Protein 6JHK (pdb70)

B-factor: mean 82.33, std 15.73, range [51.25, 145.96]

Sequence (571 aa):
PKIPILKLYNCLLVSIQWELDDQTALTFQEDLLNKIYETGANGVVIDLTSVDMIDFIAKVLGDVITMSKLMGAKVVLTGIQPAVAVTLIELGIALEEIETALDLEQGLETLKRELKIPILKLYNCLLVSIQWELDDQTALTFQEDLLNKIYETGANGVVIDLTSVDMIDFIAKVLGDVITMSKLMGAKVVLTGIQPAVAVTLIELGIALEEIETALDLEQGLETLKRELKIPILKLYNCLLVSIQWELDDQTALTFQEDLLNKIYETGANGVVIDLTSVDMIDFIAKVLGDVITMSKLMGAKVVLTGIQPAVAVTLIELGIALEEIETALDLEQGLETLKRELKIPILKLYNCLLVSIQWELDDQTALTFQEDLLNKIYETGANGVVIDLTSVDMIDFIAKVLGDVITMSKLMGAKVVLTGIQPAVAVTLIELGIALEEIETALDLEQGLETLKRELKIPILKLYNCLLVSIQWELDDQTALTFQEDLLNKIYETGANGVVIDLTSVDMIDFIAKVLGDVITMSKLMGAKVVLTGIQPAVAVTLIELGIALEEIETALDLEQGLETLKREL

Foldseek 3Di:
DAFDWDDDPQEIEGEDADEDDLVRLVVVLVVVQVVCVVRVHAEYEHECLRYDADAPSLVSVLVSCVVSVVVRHHYEYENQDPRHCVNCPVVPSPDPSHHYYHHRVVRVVVRVVVD/DFDWDDDPQEIETEDLDADDLVVLVVVLVVVLVCCVVRVHAEYEYECQNHPADAPSLVSVLVSQVVVVVVRHHYEYENQDPRHVVRNVVVVSDDPSHHYYHGRVRRVVVRVVVD/DWDWDDDPQEIETEDQDPDDLVVLVVVLVVVLVCCVVVVHAEYEYECQNPPADAPSLVSVLVSQVVCVVVRHHYEYENQDPRHVVRNCVVPSPDPSHHYDHGRVVRVVVVVVVD/DWDWDDDPQEIETEDQEADDLVRLVVVLVVVLVCCVVRVHAEYEYECQNHPADAPSLLSVLVSQVVVVVVRHHYEYENDDPRHVVRNVVVVSPDDPHHYYHDSVRRVVVRVVVD/DFDWDDDDQEIEGEAAVHDDLVRLVVVLVVVLVVCVVVVHAEYEHECQNPPAYAPSLVSVLCSQVVVVVVRHHYEYENQDPRNVCNNVVVVSDDPSHHYDHDRVVRVVVRVVVD

Nearest PDB structures (foldseek):
  6jhk-assembly1_A  TM=9.973E-01  e=5.210E-20  Bacillus subtilis
  6qcm-assembly1_d  TM=9.457E-01  e=1.494E-13  Listeria monocytogenes EGD-e
  7b0u-assembly1_F  TM=9.154E-01  e=1.117E-11  Listeria innocua Clip11262
  1til-assembly1_B  TM=8.571E-01  e=1.085E-06  Geobacillus stearothermophilus
  1sbo-assembly1_A  TM=8.063E-01  e=3.422E-05  Thermotoga maritima

Solvent-accessible surface area: 26366 Å² total

GO terms:
  GO:0005515 protein binding (F, IPI)

Radius of gyration: 25.98 Å; Cα contacts (8 Å, |Δi|>4): 1149; chains: 5; bounding box: 71×63×55 Å

Structure (mmCIF, N/CA/C/O backbone):
data_6JHK
#
_entry.id   6JHK
#
_cell.length_a   179.201
_cell.length_b   179.201
_cell.length_c   179.201
_cell.angle_alpha   90.000
_cell.angle_beta   90.000
_cell.angle_gamma   90.000
#
_symmetry.space_group_name_H-M   'I 2 3'
#
loop_
_atom_site.group_PDB
_atom_site.id
_atom_site.type_symbol
_atom_site.label_atom_id
_atom_site.label_alt_id
_atom_site.label_comp_id
_atom_site.label_asym_id
_atom_site.label_entity_id
_atom_site.label_seq_id
_atom_site.pdbx_PDB_ins_code
_atom_site.Cartn_x
_atom_site.Cartn_y
_atom_site.Cartn_z
_atom_site.occupancy
_atom_site.B_iso_or_equiv
_atom_site.auth_seq_id
_atom_site.auth_comp_id
_atom_site.auth_asym_id
_atom_site.auth_atom_id
_atom_site.pdbx_PDB_model_num
ATOM 1 N N . PRO A 1 6 ? 158.869 64.398 138.363 1.00 98.22 4 PRO A N 1
ATOM 2 C CA . PRO A 1 6 ? 158.467 63.345 139.299 1.00 110.38 4 PRO A CA 1
ATOM 3 C C . PRO A 1 6 ? 159.545 62.280 139.496 1.00 108.15 4 PRO A C 1
ATOM 4 O O . PRO A 1 6 ? 159.492 61.232 138.846 1.00 101.86 4 PRO A O 1
ATOM 8 N N . LYS A 1 7 ? 160.510 62.550 140.378 1.00 105.38 5 LYS A N 1
ATOM 9 C CA . LYS A 1 7 ? 161.551 61.573 140.667 1.00 95.58 5 LYS A CA 1
ATOM 10 C C . LYS A 1 7 ? 160.940 60.261 141.135 1.00 100.05 5 LYS A C 1
ATOM 11 O O . LYS A 1 7 ? 159.968 60.239 141.895 1.00 101.65 5 LYS A O 1
ATOM 17 N N . ILE A 1 8 ? 161.526 59.163 140.676 1.00 98.82 6 ILE A N 1
ATOM 18 C CA . ILE A 1 8 ? 161.087 57.822 141.047 1.00 92.16 6 ILE A CA 1
ATOM 19 C C . ILE A 1 8 ? 161.880 57.363 142.265 1.00 87.76 6 ILE A C 1
ATOM 20 O O . ILE A 1 8 ? 163.118 57.434 142.264 1.00 83.38 6 ILE A O 1
ATOM 25 N N . PRO A 1 9 ? 161.220 56.888 143.317 1.00 85.29 7 PRO A N 1
ATOM 26 C CA . PRO A 1 9 ? 161.928 56.590 144.563 1.00 82.13 7 PRO A CA 1
ATOM 27 C C . PRO A 1 9 ? 162.746 55.314 144.489 1.00 77.21 7 PRO A C 1
ATOM 28 O O . PRO A 1 9 ? 162.457 54.394 143.719 1.00 83.19 7 PRO A O 1
ATOM 32 N N . ILE A 1 10 ? 163.786 55.279 145.318 1.00 73.45 8 ILE A N 1
ATOM 33 C CA . ILE A 1 10 ? 164.634 54.108 145.497 1.00 72.45 8 ILE A CA 1
ATOM 34 C C . ILE A 1 10 ? 164.689 53.794 146.983 1.00 73.57 8 ILE A C 1
ATOM 35 O O . ILE A 1 10 ? 164.983 54.676 147.799 1.00 77.79 8 ILE A O 1
ATOM 40 N N . LEU A 1 11 ? 164.401 52.548 147.330 1.00 70.67 9 LEU A N 1
ATOM 41 C CA . LEU A 1 11 ? 164.388 52.093 148.710 1.00 72.54 9 LEU A CA 1
ATOM 42 C C . LEU A 1 11 ? 165.650 51.300 149.016 1.00 72.08 9 LEU A C 1
ATOM 43 O O . LEU A 1 11 ? 166.065 50.446 148.229 1.00 72.27 9 LEU A O 1
ATOM 48 N N . LYS A 1 12 ? 166.260 51.586 150.162 1.00 68.51 10 LYS A N 1
ATOM 49 C CA . LYS A 1 12 ? 167.430 50.853 150.624 1.00 65.75 10 LYS A CA 1
ATOM 50 C C . LYS A 1 12 ? 167.003 49.937 151.760 1.00 72.42 10 LYS A C 1
ATOM 51 O O . LYS A 1 12 ? 166.560 50.410 152.813 1.00 75.96 10 LYS A O 1
ATOM 57 N N . LEU A 1 13 ? 167.136 48.633 151.547 1.00 68.09 11 LEU A N 1
ATOM 58 C CA . LEU A 1 13 ? 166.776 47.638 152.549 1.00 61.93 11 LEU A CA 1
ATOM 59 C C . LEU A 1 13 ? 167.996 46.768 152.801 1.00 69.03 11 LEU A C 1
ATOM 60 O O . LEU A 1 13 ? 168.319 45.896 151.986 1.00 71.70 11 LEU A O 1
ATOM 65 N N . TYR A 1 14 ? 168.661 47.007 153.932 1.00 75.54 12 TYR A N 1
ATOM 66 C CA . TYR A 1 14 ? 169.921 46.354 154.263 1.00 76.88 12 TYR A CA 1
ATOM 67 C C . TYR A 1 14 ? 170.934 46.624 153.163 1.00 80.12 12 TYR A C 1
ATOM 68 O O . TYR A 1 14 ? 171.256 47.785 152.897 1.00 84.63 12 TYR A O 1
ATOM 77 N N . ASN A 1 15 ? 171.434 45.584 152.504 1.00 79.86 13 ASN A N 1
ATOM 78 C CA . ASN A 1 15 ? 172.434 45.792 151.465 1.00 76.31 13 ASN A CA 1
ATOM 79 C C . ASN A 1 15 ? 171.830 45.856 150.068 1.00 71.76 13 ASN A C 1
ATOM 80 O O . ASN A 1 15 ? 172.576 45.809 149.087 1.00 74.96 13 ASN A O 1
ATOM 85 N N . CYS A 1 16 ? 170.508 45.965 149.950 1.00 66.70 14 CYS A N 1
ATOM 86 C CA . CYS A 1 16 ? 169.852 45.944 148.651 1.00 68.84 14 CYS A CA 1
ATOM 87 C C . CYS A 1 16 ? 169.084 47.235 148.400 1.00 69.43 14 CYS A C 1
ATOM 88 O O . CYS A 1 16 ? 168.564 47.865 149.326 1.00 72.42 14 CYS A O 1
ATOM 91 N N . LEU A 1 17 ? 169.025 47.615 147.126 1.00 65.19 15 LEU A N 1
ATOM 92 C CA . LEU A 1 17 ? 168.195 48.711 146.648 1.00 63.54 15 LEU A CA 1
ATOM 93 C C . LEU A 1 17 ? 166.925 48.141 146.029 1.00 68.67 15 LEU A C 1
ATOM 94 O O . LEU A 1 17 ? 166.993 47.239 145.185 1.00 67.61 15 LEU A O 1
ATOM 99 N N . LEU A 1 18 ? 165.774 48.666 146.440 1.00 67.31 16 LEU A N 1
ATOM 100 C CA . LEU A 1 18 ? 164.488 48.212 145.928 1.00 61.68 16 LEU A CA 1
ATOM 101 C C . LEU A 1 18 ? 163.835 49.335 145.134 1.00 64.62 16 LEU A C 1
ATOM 102 O O . LEU A 1 18 ? 163.678 50.450 145.642 1.00 61.52 16 LEU A O 1
ATOM 107 N N . VAL A 1 19 ? 163.458 49.037 143.891 1.00 68.14 17 VAL A N 1
ATOM 108 C CA . VAL A 1 19 ? 162.834 50.004 142.995 1.00 65.40 17 VAL A CA 1
ATOM 109 C C . VAL A 1 19 ? 161.547 49.403 142.455 1.00 65.20 17 VAL A C 1
ATOM 110 O O . VAL A 1 19 ? 161.526 48.238 142.042 1.00 69.76 17 VAL A O 1
ATOM 114 N N . SER A 1 20 ? 160.481 50.200 142.441 1.00 68.86 18 SER A N 1
ATOM 115 C CA . SER A 1 20 ? 159.207 49.797 141.857 1.00 68.43 18 SER A CA 1
ATOM 116 C C . SER A 1 20 ? 158.683 50.943 141.006 1.00 72.73 18 SER A C 1
ATOM 117 O O . SER A 1 20 ? 158.303 51.991 141.538 1.00 83.78 18 SER A O 1
ATOM 120 N N . ILE A 1 21 ? 158.658 50.753 139.693 1.00 75.39 19 ILE A N 1
ATOM 121 C CA . ILE A 1 21 ? 158.042 51.716 138.790 1.00 80.75 19 ILE A CA 1
ATOM 122 C C . ILE A 1 21 ? 156.564 51.369 138.675 1.00 85.91 19 ILE A C 1
ATOM 123 O O . ILE A 1 21 ? 156.209 50.214 138.406 1.00 88.44 19 ILE A O 1
ATOM 128 N N . GLN A 1 22 ? 155.694 52.360 138.899 1.00 89.53 20 GLN A N 1
ATOM 129 C CA . GLN A 1 22 ? 154.266 52.083 139.002 1.00 97.21 20 GLN A CA 1
ATOM 130 C C . GLN A 1 22 ? 153.431 52.991 138.108 1.00 103.99 20 GLN A C 1
ATOM 131 O O . GLN A 1 22 ? 152.247 53.213 138.388 1.00 108.41 20 GLN A O 1
ATOM 137 N N . TRP A 1 23 ? 154.022 53.514 137.038 1.00 105.81 21 TRP A N 1
ATOM 138 C CA . TRP A 1 23 ? 153.309 54.351 136.085 1.00 112.04 21 TRP A CA 1
ATOM 139 C C . TRP A 1 23 ? 154.029 54.281 134.751 1.00 116.69 21 TRP A C 1
ATOM 140 O O . TRP A 1 23 ? 155.146 53.761 134.655 1.00 111.54 21 TRP A O 1
ATOM 151 N N . GLU A 1 24 ? 153.371 54.809 133.721 1.00 125.14 22 GLU A N 1
ATOM 152 C CA . GLU A 1 24 ? 153.980 54.900 132.401 1.00 122.46 22 GLU A CA 1
ATOM 153 C C . GLU A 1 24 ? 155.311 55.626 132.490 1.00 118.38 22 GLU A C 1
ATOM 154 O O . GLU A 1 24 ? 155.384 56.746 133.005 1.00 113.80 22 GLU A O 1
ATOM 160 N N . LEU A 1 25 ? 156.366 54.976 132.011 1.00 112.40 23 LEU A N 1
ATOM 161 C CA . LEU A 1 25 ? 157.665 55.621 132.016 1.00 111.27 23 LEU A CA 1
ATOM 162 C C . LEU A 1 25 ? 157.732 56.681 130.921 1.00 108.48 23 LEU A C 1
ATOM 163 O O . LEU A 1 25 ? 157.020 56.631 129.915 1.00 113.56 23 LEU A O 1
ATOM 168 N N . ASP A 1 26 ? 158.587 57.666 131.148 1.00 102.08 24 ASP A N 1
ATOM 169 C CA . ASP A 1 26 ? 158.792 58.763 130.220 1.00 98.13 24 ASP A CA 1
ATOM 170 C C . ASP A 1 26 ? 160.278 58.847 129.920 1.00 97.98 24 ASP A C 1
ATOM 171 O O . ASP A 1 26 ? 161.106 58.648 130.815 1.00 101.19 24 ASP A O 1
ATOM 176 N N . ASP A 1 27 ? 160.606 59.109 128.651 1.00 94.99 25 ASP A N 1
ATOM 177 C CA . ASP A 1 27 ? 162.007 59.218 128.248 1.00 90.16 25 ASP A CA 1
ATOM 178 C C . ASP A 1 27 ? 162.789 60.122 129.199 1.00 96.12 25 ASP A C 1
ATOM 179 O O . ASP A 1 27 ? 163.871 59.760 129.681 1.00 92.54 25 ASP A O 1
ATOM 184 N N . GLN A 1 28 ? 162.238 61.300 129.494 1.00 104.64 26 GLN A N 1
ATOM 185 C CA . GLN A 1 28 ? 162.890 62.218 130.422 1.00 103.30 26 GLN A CA 1
ATOM 186 C C . GLN A 1 28 ? 162.958 61.640 131.830 1.00 97.63 26 GLN A C 1
ATOM 187 O O . GLN A 1 28 ? 163.914 61.905 132.568 1.00 98.13 26 GLN A O 1
ATOM 193 N N . THR A 1 29 ? 161.952 60.854 132.226 1.00 99.14 27 THR A N 1
ATOM 194 C CA . THR A 1 29 ? 161.955 60.279 133.570 1.00 96.45 27 THR A CA 1
ATOM 195 C C . THR A 1 29 ? 162.969 59.148 133.689 1.00 91.23 27 THR A C 1
ATOM 196 O O . THR A 1 29 ? 163.690 59.051 134.690 1.00 84.30 27 THR A O 1
ATOM 200 N N . ALA A 1 30 ? 163.031 58.273 132.682 1.00 91.04 28 ALA A N 1
ATOM 201 C CA . ALA A 1 30 ? 163.955 57.146 132.740 1.00 81.93 28 ALA A CA 1
ATOM 202 C C . ALA A 1 30 ? 165.399 57.619 132.848 1.00 84.64 28 ALA A C 1
ATOM 203 O O . ALA A 1 30 ? 166.198 57.029 133.586 1.00 82.77 28 ALA A O 1
ATOM 205 N N . LEU A 1 31 ? 165.750 58.685 132.123 1.00 91.24 29 LEU A N 1
ATOM 206 C CA . LEU A 1 31 ? 167.106 59.223 132.197 1.00 84.13 29 LEU A CA 1
ATOM 207 C C . LEU A 1 31 ? 167.437 59.680 133.610 1.00 79.51 29 LEU A C 1
ATOM 208 O O . LEU A 1 31 ? 168.530 59.409 134.123 1.00 78.20 29 LEU A O 1
ATOM 213 N N . THR A 1 32 ? 166.501 60.383 134.256 1.00 81.55 30 THR A N 1
ATOM 214 C CA . THR A 1 32 ? 166.697 60.764 135.650 1.00 85.45 30 THR A CA 1
ATOM 215 C C . THR A 1 32 ? 166.838 59.534 136.538 1.00 83.09 30 THR A C 1
ATOM 216 O O . THR A 1 32 ? 167.671 59.511 137.453 1.00 81.17 30 THR A O 1
ATOM 220 N N . PHE A 1 33 ? 166.038 58.495 136.276 1.00 83.59 31 PHE A N 1
ATOM 221 C CA . PHE A 1 33 ? 166.118 57.274 137.071 1.00 78.43 31 PHE A CA 1
ATOM 222 C C . PHE A 1 33 ? 167.473 56.598 136.917 1.00 77.42 31 PHE A C 1
ATOM 223 O O . PHE A 1 33 ? 168.071 56.149 137.903 1.00 72.68 31 PHE A O 1
ATOM 231 N N . GLN A 1 34 ? 167.956 56.480 135.677 1.00 74.75 32 GLN A N 1
ATOM 232 C CA . GLN A 1 34 ? 169.291 55.938 135.450 1.00 72.18 32 GLN A CA 1
ATOM 233 C C . GLN A 1 34 ? 170.335 56.758 136.190 1.00 73.86 32 GLN A C 1
ATOM 234 O O . GLN A 1 34 ? 171.230 56.210 136.847 1.00 72.88 32 GLN A O 1
ATOM 240 N N . GLU A 1 35 ? 170.228 58.084 136.095 1.00 77.77 33 GLU A N 1
ATOM 241 C CA . GLU A 1 35 ? 171.134 58.964 136.820 1.00 79.29 33 GLU A CA 1
ATOM 242 C C . GLU A 1 35 ? 171.013 58.766 138.326 1.00 77.34 33 GLU A C 1
ATOM 243 O O . GLU A 1 35 ? 172.025 58.706 139.037 1.00 78.67 33 GLU A O 1
ATOM 249 N N . ASP A 1 36 ? 169.783 58.643 138.829 1.00 77.79 34 ASP A N 1
ATOM 250 C CA . ASP A 1 36 ? 169.577 58.585 140.272 1.00 78.06 34 ASP A CA 1
ATOM 251 C C . ASP A 1 36 ? 169.996 57.241 140.850 1.00 74.41 34 ASP A C 1
ATOM 252 O O . ASP A 1 36 ? 170.516 57.181 141.970 1.00 78.29 34 ASP A O 1
ATOM 257 N N . LEU A 1 37 ? 169.780 56.154 140.108 1.00 71.93 35 LEU A N 1
ATOM 258 C CA . LEU A 1 37 ? 170.073 54.830 140.644 1.00 69.25 35 LEU A CA 1
ATOM 259 C C . LEU A 1 37 ? 171.569 54.676 140.885 1.00 72.13 35 LEU A C 1
ATOM 260 O O . LEU A 1 37 ? 171.997 54.227 141.956 1.00 69.90 35 LEU A O 1
ATOM 265 N N . LEU A 1 38 ? 172.381 55.079 139.904 1.00 70.61 36 LEU A N 1
ATOM 266 C CA . LEU A 1 38 ? 173.828 54.929 140.011 1.00 69.61 36 LEU A CA 1
ATOM 267 C C . LEU A 1 38 ? 174.381 55.737 141.178 1.00 72.48 36 LEU A C 1
ATOM 268 O O . LEU A 1 38 ? 175.247 55.260 141.924 1.00 69.06 36 LEU A O 1
ATOM 273 N N . ASN A 1 39 ? 173.894 56.970 141.349 1.00 69.76 37 ASN A N 1
ATOM 274 C CA . ASN A 1 39 ? 174.297 57.773 142.499 1.00 71.57 37 ASN A CA 1
ATOM 275 C C . ASN A 1 39 ? 173.956 57.064 143.805 1.00 74.17 37 ASN A C 1
ATOM 276 O O . ASN A 1 39 ? 174.771 57.021 144.734 1.00 74.82 37 ASN A O 1
ATOM 281 N N . LYS A 1 40 ? 172.753 56.487 143.884 1.00 71.21 38 LYS A N 1
ATOM 282 C CA . LYS A 1 40 ? 172.339 55.796 145.100 1.00 70.89 38 LYS A CA 1
ATOM 283 C C . LYS A 1 40 ? 173.221 54.586 145.385 1.00 69.09 38 LYS A C 1
ATOM 284 O O . LYS A 1 40 ? 173.578 54.332 146.541 1.00 67.64 38 LYS A O 1
ATOM 290 N N . ILE A 1 41 ? 173.575 53.820 144.347 1.00 68.36 39 ILE A N 1
ATOM 291 C CA . ILE A 1 41 ? 174.540 52.735 144.524 1.00 64.26 39 ILE A CA 1
ATOM 292 C C . ILE A 1 41 ? 175.842 53.278 145.088 1.00 67.94 39 ILE A C 1
ATOM 293 O O . ILE A 1 41 ? 176.418 52.717 146.027 1.00 67.39 39 ILE A O 1
ATOM 298 N N . TYR A 1 42 ? 176.331 54.379 144.513 1.00 76.44 40 TYR A N 1
ATOM 299 C CA . TYR A 1 42 ? 177.628 54.910 144.918 1.00 79.36 40 TYR A CA 1
ATOM 300 C C . TYR A 1 42 ? 177.571 55.492 146.324 1.00 76.65 40 TYR A C 1
ATOM 301 O O . TYR A 1 42 ? 178.507 55.316 147.113 1.00 78.24 40 TYR A O 1
ATOM 310 N N . GLU A 1 43 ? 176.478 56.181 146.658 1.00 71.47 41 GLU A N 1
ATOM 311 C CA . GLU A 1 43 ? 176.358 56.759 147.990 1.00 70.87 41 GLU A CA 1
ATOM 312 C C . GLU A 1 43 ? 176.178 55.679 149.050 1.00 72.46 41 GLU A C 1
ATOM 313 O O . GLU A 1 43 ? 176.707 55.798 150.160 1.00 80.63 41 GLU A O 1
ATOM 319 N N . THR A 1 44 ? 175.444 54.616 148.730 1.00 71.74 42 THR A N 1
ATOM 320 C CA . THR A 1 44 ? 175.162 53.572 149.706 1.00 70.77 42 THR A CA 1
ATOM 321 C C . THR A 1 44 ? 176.107 52.386 149.616 1.00 73.45 42 THR A C 1
ATOM 322 O O . THR A 1 44 ? 176.329 51.713 150.625 1.00 80.35 42 THR A O 1
ATOM 326 N N . GLY A 1 45 ? 176.667 52.111 148.444 1.00 73.03 43 GLY A N 1
ATOM 327 C CA . GLY A 1 45 ? 177.494 50.935 148.279 1.00 69.51 43 GLY A CA 1
ATOM 328 C C . GLY A 1 45 ? 176.698 49.665 148.480 1.00 65.84 43 GLY A C 1
ATOM 329 O O . GLY A 1 45 ? 177.112 48.776 149.228 1.00 71.73 43 GLY A O 1
ATOM 330 N N . ALA A 1 46 ? 175.544 49.575 147.827 1.00 68.14 44 ALA A N 1
ATOM 331 C CA . ALA A 1 46 ? 174.690 48.405 147.955 1.00 71.55 44 ALA A CA 1
ATOM 332 C C . ALA A 1 46 ? 175.146 47.293 147.020 1.00 66.81 44 ALA A C 1
ATOM 333 O O . ALA A 1 46 ? 175.649 47.539 145.921 1.00 63.21 44 ALA A O 1
ATOM 335 N N . ASN A 1 47 ? 174.942 46.054 147.467 1.00 71.81 45 ASN A N 1
ATOM 336 C CA . ASN A 1 47 ? 175.419 44.895 146.723 1.00 68.08 45 ASN A CA 1
ATOM 337 C C . ASN A 1 47 ? 174.497 44.511 145.574 1.00 65.73 45 ASN A C 1
ATOM 338 O O . ASN A 1 47 ? 174.967 43.956 144.576 1.00 72.92 45 ASN A O 1
ATOM 343 N N . GLY A 1 48 ? 173.207 44.782 145.689 1.00 64.17 46 GLY A N 1
ATOM 344 C CA . GLY A 1 48 ? 172.261 44.336 144.682 1.00 63.08 46 GLY A CA 1
ATOM 345 C C . GLY A 1 48 ? 171.100 45.288 144.526 1.00 64.29 46 GLY A C 1
ATOM 346 O O . GLY A 1 48 ? 170.704 45.982 145.469 1.00 63.58 46 GLY A O 1
ATOM 347 N N . VAL A 1 49 ? 170.546 45.319 143.314 1.00 63.97 47 VAL A N 1
ATOM 348 C CA . VAL A 1 49 ? 169.376 46.123 142.990 1.00 59.36 47 VAL A CA 1
ATOM 349 C C . VAL A 1 49 ? 168.331 45.215 142.361 1.00 63.22 47 VAL A C 1
ATOM 350 O O . VAL A 1 49 ? 168.666 44.331 141.563 1.00 63.51 47 VAL A O 1
ATOM 354 N N . VAL A 1 50 ? 167.069 45.428 142.726 1.00 65.05 48 VAL A N 1
ATOM 355 C CA . VAL A 1 50 ? 165.938 44.746 142.109 1.00 63.84 48 VAL A CA 1
ATOM 356 C C . VAL A 1 50 ? 164.964 45.810 141.619 1.00 61.39 48 VAL A C 1
ATOM 357 O O . VAL A 1 50 ? 164.474 46.624 142.411 1.00 61.70 48 VAL A O 1
ATOM 361 N N . ILE A 1 51 ? 164.706 45.820 140.315 1.00 63.60 49 ILE A N 1
ATOM 362 C CA . ILE A 1 51 ? 163.859 46.819 139.673 1.00 62.26 49 ILE A CA 1
ATOM 363 C C . ILE A 1 51 ? 162.560 46.141 139.267 1.00 65.05 49 ILE A C 1
ATOM 364 O O . ILE A 1 51 ? 162.575 45.149 138.527 1.00 65.07 49 ILE A O 1
ATOM 369 N N . ASP A 1 52 ? 161.438 46.674 139.741 1.00 70.81 50 ASP A N 1
ATOM 370 C CA . ASP A 1 52 ? 160.133 46.083 139.484 1.00 69.72 50 ASP A CA 1
ATOM 371 C C . ASP A 1 52 ? 159.419 46.900 138.413 1.00 70.39 50 ASP A C 1
ATOM 372 O O . ASP A 1 52 ? 159.209 48.106 138.581 1.00 74.99 50 ASP A O 1
ATOM 377 N N . LEU A 1 53 ? 159.055 46.241 137.314 1.00 71.27 51 LEU A N 1
ATOM 378 C CA . LEU A 1 53 ? 158.242 46.832 136.259 1.00 74.45 51 LEU A CA 1
ATOM 379 C C . LEU A 1 53 ? 156.870 46.170 136.175 1.00 75.32 51 LEU A C 1
ATOM 380 O O . LEU A 1 53 ? 156.277 46.100 135.096 1.00 79.26 51 LEU A O 1
ATOM 385 N N . THR A 1 54 ? 156.368 45.667 137.307 1.00 75.71 52 THR A N 1
ATOM 386 C CA . THR A 1 54 ? 155.070 45.000 137.324 1.00 75.43 52 THR A CA 1
ATOM 387 C C . THR A 1 54 ? 153.961 45.914 136.823 1.00 79.26 52 THR A C 1
ATOM 388 O O . THR A 1 54 ? 153.000 45.441 136.205 1.00 80.40 52 THR A O 1
ATOM 392 N N . SER A 1 55 ? 154.083 47.219 137.056 1.00 82.79 53 SER A N 1
ATOM 393 C CA . SER A 1 55 ? 153.037 48.173 136.724 1.00 81.37 53 SER A CA 1
ATOM 394 C C . SER A 1 55 ? 153.324 48.956 135.449 1.00 79.30 53 SER A C 1
ATOM 395 O O . SER A 1 55 ? 152.643 49.951 135.183 1.00 91.99 53 SER A O 1
ATOM 398 N N . VAL A 1 56 ? 154.306 48.537 134.657 1.00 73.02 54 VAL A N 1
ATOM 399 C CA . VAL A 1 56 ? 154.647 49.209 133.408 1.00 72.22 54 VAL A CA 1
ATOM 400 C C . VAL A 1 56 ? 153.951 48.483 132.265 1.00 79.12 54 VAL A C 1
ATOM 401 O O . VAL A 1 56 ? 154.256 47.318 131.979 1.00 76.12 54 VAL A O 1
ATOM 405 N N . ASP A 1 57 ? 153.017 49.175 131.610 1.00 81.55 55 ASP A N 1
ATOM 406 C CA . ASP A 1 57 ? 152.243 48.562 130.537 1.00 71.04 55 ASP A CA 1
ATOM 407 C C . ASP A 1 57 ? 153.096 48.374 129.287 1.00 77.34 55 ASP A C 1
ATOM 408 O O . ASP A 1 57 ? 153.257 47.254 128.791 1.00 91.65 55 ASP A O 1
ATOM 413 N N . MET A 1 58 ? 153.654 49.465 128.766 1.00 71.54 56 MET A N 1
ATOM 414 C CA . MET A 1 58 ? 154.515 49.420 127.593 1.00 74.18 56 MET A CA 1
ATOM 415 C C . MET A 1 58 ? 155.684 50.375 127.800 1.00 74.66 56 MET A C 1
ATOM 416 O O . MET A 1 58 ? 155.651 51.250 128.670 1.00 74.84 56 MET A O 1
ATOM 421 N N . ILE A 1 59 ? 156.740 50.178 127.004 1.00 73.52 57 ILE A N 1
ATOM 422 C CA . ILE A 1 59 ? 157.925 51.026 127.031 1.00 69.01 57 ILE A CA 1
ATOM 423 C C . ILE A 1 59 ? 158.369 51.289 125.600 1.00 73.40 57 ILE A C 1
ATOM 424 O O . ILE A 1 59 ? 157.979 50.588 124.664 1.00 83.38 57 ILE A O 1
ATOM 429 N N . ASP A 1 60 ? 159.205 52.308 125.438 1.00 72.50 58 ASP A N 1
ATOM 430 C CA . ASP A 1 60 ? 159.780 52.600 124.132 1.00 68.69 58 ASP A CA 1
ATOM 431 C C . ASP A 1 60 ? 161.209 52.073 124.014 1.00 71.45 58 ASP A C 1
ATOM 432 O O . ASP A 1 60 ? 161.774 51.550 124.976 1.00 77.04 58 ASP A O 1
ATOM 447 N N . PHE A 1 62 ? 163.870 53.912 123.578 1.00 73.51 60 PHE A N 1
ATOM 448 C CA . PHE A 1 62 ? 164.699 54.777 124.417 1.00 72.60 60 PHE A CA 1
ATOM 449 C C . PHE A 1 62 ? 164.799 54.230 125.833 1.00 69.99 60 PHE A C 1
ATOM 450 O O . PHE A 1 62 ? 165.893 54.069 126.369 1.00 74.91 60 PHE A O 1
ATOM 458 N N . ILE A 1 63 ? 163.640 53.955 126.432 1.00 74.20 61 ILE A N 1
ATOM 459 C CA . ILE A 1 63 ? 163.605 53.383 127.776 1.00 72.50 61 ILE A CA 1
ATOM 460 C C . ILE A 1 63 ? 164.314 52.037 127.789 1.00 72.42 61 ILE A C 1
ATOM 461 O O . ILE A 1 63 ? 165.099 51.734 128.696 1.00 74.62 61 ILE A O 1
ATOM 466 N N . ALA A 1 64 ? 164.046 51.214 126.772 1.00 71.85 62 ALA A N 1
ATOM 467 C CA . ALA A 1 64 ? 164.681 49.906 126.670 1.00 72.84 62 ALA A CA 1
ATOM 468 C C . ALA A 1 64 ? 166.198 50.024 126.721 1.00 70.15 62 ALA A C 1
ATOM 469 O O . ALA A 1 64 ? 166.865 49.286 127.454 1.00 73.38 62 ALA A O 1
ATOM 471 N N . LYS A 1 65 ? 166.762 50.959 125.952 1.00 69.03 63 LYS A N 1
ATOM 472 C CA . LYS A 1 65 ? 168.201 51.192 126.022 1.00 74.76 63 LYS A CA 1
ATOM 473 C C . LYS A 1 65 ? 168.611 51.697 127.400 1.00 76.50 63 LYS A C 1
ATOM 474 O O . LYS A 1 65 ? 169.640 51.275 127.941 1.00 77.00 63 LYS A O 1
ATOM 480 N N . VAL A 1 66 ? 167.825 52.610 127.975 1.00 70.84 64 VAL A N 1
ATOM 481 C CA . VAL A 1 66 ? 168.112 53.106 129.319 1.00 71.34 64 VAL A CA 1
ATOM 482 C C . VAL A 1 66 ? 168.114 51.956 130.316 1.00 71.29 64 VAL A C 1
ATOM 483 O O . VAL A 1 66 ? 169.043 51.806 131.118 1.00 76.13 64 VAL A O 1
ATOM 487 N N . LEU A 1 67 ? 167.073 51.122 130.271 1.00 71.87 65 LEU A N 1
ATOM 488 C CA . LEU A 1 67 ? 166.983 49.989 131.185 1.00 70.07 65 LEU A CA 1
ATOM 489 C C . LEU A 1 67 ? 168.152 49.031 130.999 1.00 69.25 65 LEU A C 1
ATOM 490 O O . LEU A 1 67 ? 168.720 48.537 131.978 1.00 74.97 65 LEU A O 1
ATOM 495 N N . GLY A 1 68 ? 168.525 48.753 129.750 1.00 68.74 66 GLY A N 1
ATOM 496 C CA . GLY A 1 68 ? 169.646 47.860 129.515 1.00 73.50 66 GLY A CA 1
ATOM 497 C C . GLY A 1 68 ? 170.965 48.451 129.966 1.00 74.22 66 GLY A C 1
ATOM 498 O O . GLY A 1 68 ? 171.819 47.741 130.504 1.00 78.97 66 GLY A O 1
ATOM 499 N N . ASP A 1 69 ? 171.149 49.757 129.762 1.00 75.78 67 ASP A N 1
ATOM 500 C CA . ASP A 1 69 ? 172.396 50.395 130.169 1.00 74.29 67 ASP A CA 1
ATOM 501 C C . ASP A 1 69 ? 172.527 50.452 131.682 1.00 74.28 67 ASP A C 1
ATOM 502 O O . ASP A 1 69 ? 173.624 50.265 132.219 1.00 76.93 67 ASP A O 1
ATOM 507 N N . VAL A 1 70 ? 171.426 50.716 132.389 1.00 73.58 68 VAL A N 1
ATOM 508 C CA . VAL A 1 70 ? 171.523 50.854 133.838 1.00 70.50 68 VAL A CA 1
ATOM 509 C C . VAL A 1 70 ? 171.833 49.511 134.489 1.00 71.74 68 VAL A C 1
ATOM 510 O O . VAL A 1 70 ? 172.495 49.461 135.533 1.00 66.48 68 VAL A O 1
ATOM 514 N N . ILE A 1 71 ? 171.381 48.406 133.892 1.00 73.13 69 ILE A N 1
ATOM 515 C CA . ILE A 1 71 ? 171.794 47.088 134.371 1.00 69.32 69 ILE A CA 1
ATOM 516 C C . ILE A 1 71 ? 173.285 46.895 134.150 1.00 72.44 69 ILE A C 1
ATOM 517 O O . ILE A 1 71 ? 174.020 46.481 135.054 1.00 77.29 69 ILE A O 1
ATOM 522 N N . THR A 1 72 ? 173.750 47.189 132.935 1.00 70.21 70 THR A N 1
ATOM 523 C CA . THR A 1 72 ? 175.163 47.026 132.624 1.00 67.57 70 THR A CA 1
ATOM 524 C C . THR A 1 72 ? 176.028 47.946 133.477 1.00 71.34 70 THR A C 1
ATOM 525 O O . THR A 1 72 ? 177.070 47.523 133.993 1.00 73.88 70 THR A O 1
ATOM 529 N N . MET A 1 73 ? 175.609 49.203 133.650 1.00 74.73 71 MET A N 1
ATOM 530 C CA . MET A 1 73 ? 176.413 50.136 134.433 1.00 68.58 71 MET A CA 1
ATOM 531 C C . MET A 1 73 ? 176.448 49.735 135.902 1.00 68.36 71 MET A C 1
ATOM 532 O O . MET A 1 73 ? 177.510 49.768 136.537 1.00 74.39 71 MET A O 1
ATOM 537 N N . SER A 1 74 ? 175.295 49.358 136.464 1.00 70.57 72 SER A N 1
ATOM 538 C CA . SER A 1 74 ? 175.251 48.990 137.877 1.00 63.31 72 SER A CA 1
ATOM 539 C C . SER A 1 74 ? 176.189 47.829 138.171 1.00 63.94 72 SER A C 1
ATOM 540 O O . SER A 1 74 ? 176.847 47.802 139.220 1.00 65.41 72 SER A O 1
ATOM 543 N N . LYS A 1 75 ? 176.279 46.869 137.250 1.00 64.69 73 LYS A N 1
ATOM 544 C CA . LYS A 1 75 ? 177.182 45.746 137.459 1.00 67.69 73 LYS A CA 1
ATOM 545 C C . LYS A 1 75 ? 178.633 46.204 137.472 1.00 64.96 73 LYS A C 1
ATOM 546 O O . LYS A 1 75 ? 179.444 45.699 138.257 1.00 71.84 73 LYS A O 1
ATOM 552 N N . LEU A 1 76 ? 178.976 47.171 136.618 1.00 67.62 74 LEU A N 1
ATOM 553 C CA . LEU A 1 76 ? 180.337 47.699 136.615 1.00 66.98 74 LEU A CA 1
ATOM 554 C C . LEU A 1 76 ? 180.675 48.356 137.945 1.00 65.67 74 LEU A C 1
ATOM 555 O O . LEU A 1 76 ? 181.787 48.193 138.462 1.00 68.51 74 LEU A O 1
ATOM 560 N N . MET A 1 77 ? 179.729 49.103 138.517 1.00 66.69 75 MET A N 1
ATOM 561 C CA . MET A 1 77 ? 179.943 49.683 139.836 1.00 65.91 75 MET A CA 1
ATOM 562 C C . MET A 1 77 ? 179.970 48.640 140.945 1.00 69.40 75 MET A C 1
ATOM 563 O O . MET A 1 77 ? 180.345 48.978 142.072 1.00 68.55 75 MET A O 1
ATOM 568 N N . GLY A 1 78 ? 179.592 47.395 140.657 1.00 72.47 76 GLY A N 1
ATOM 569 C CA . GLY A 1 78 ? 179.704 46.311 141.611 1.00 71.65 76 GLY A CA 1
ATOM 570 C C . GLY A 1 78 ? 178.402 45.774 142.168 1.00 70.47 76 GLY A C 1
ATOM 571 O O . GLY A 1 78 ? 178.436 45.035 143.158 1.00 73.27 76 GLY A O 1
ATOM 572 N N . ALA A 1 79 ? 177.262 46.101 141.567 1.00 66.59 77 ALA A N 1
ATOM 573 C CA . ALA A 1 79 ? 175.961 45.690 142.077 1.00 65.46 77 ALA A CA 1
ATOM 574 C C . ALA A 1 79 ? 175.304 44.722 141.102 1.00 65.14 77 ALA A C 1
ATOM 575 O O . ALA A 1 79 ? 175.134 45.044 139.922 1.00 69.44 77 ALA A O 1
ATOM 577 N N . LYS A 1 80 ? 174.930 43.544 141.599 1.00 68.11 78 LYS A N 1
ATOM 578 C CA . LYS A 1 80 ? 174.143 42.613 140.800 1.00 73.20 78 LYS A CA 1
ATOM 579 C C . LYS A 1 80 ? 172.694 43.083 140.745 1.00 67.63 78 LYS A C 1
ATOM 580 O O . LYS A 1 80 ? 172.136 43.547 141.741 1.00 68.27 78 LYS A O 1
ATOM 586 N N . VAL A 1 81 ? 172.081 42.965 139.570 1.00 69.37 79 VAL A N 1
ATOM 587 C CA . VAL A 1 81 ? 170.788 43.584 139.305 1.00 64.07 79 VAL A CA 1
ATOM 588 C C . VAL A 1 81 ? 169.780 42.506 138.932 1.00 68.28 79 VAL A C 1
ATOM 589 O O . VAL A 1 81 ? 170.133 41.471 138.358 1.00 72.62 79 VAL A O 1
ATOM 593 N N . VAL A 1 82 ? 168.512 42.754 139.265 1.00 68.76 80 VAL A N 1
ATOM 594 C CA . VAL A 1 82 ? 167.413 41.846 138.943 1.00 67.94 80 VAL A CA 1
ATOM 595 C C . VAL A 1 82 ? 166.207 42.658 138.483 1.00 64.07 80 VAL A C 1
ATOM 596 O O . VAL A 1 82 ? 165.871 43.686 139.082 1.00 62.22 80 VAL A O 1
ATOM 600 N N . LEU A 1 83 ? 165.562 42.197 137.411 1.00 64.68 81 LEU A N 1
ATOM 601 C CA . LEU A 1 83 ? 164.320 42.773 136.913 1.00 64.01 81 LEU A CA 1
ATOM 602 C C . LEU A 1 83 ? 163.163 41.849 137.267 1.00 68.20 81 LEU A C 1
ATOM 603 O O . LEU A 1 83 ? 163.295 40.625 137.195 1.00 75.28 81 LEU A O 1
ATOM 608 N N . THR A 1 84 ? 162.033 42.433 137.661 1.00 69.26 82 THR A N 1
ATOM 609 C CA . THR A 1 84 ? 160.868 41.655 138.062 1.00 71.71 82 THR A CA 1
ATOM 610 C C . THR A 1 84 ? 159.605 42.221 137.429 1.00 70.10 82 THR A C 1
ATOM 611 O O . THR A 1 84 ? 159.488 43.432 137.222 1.00 74.52 82 THR A O 1
ATOM 615 N N . GLY A 1 85 ? 158.660 41.330 137.135 1.00 66.75 83 GLY A N 1
ATOM 616 C CA . GLY A 1 85 ? 157.340 41.741 136.705 1.00 69.46 83 GLY A CA 1
ATOM 617 C C . GLY A 1 85 ? 157.229 42.241 135.286 1.00 69.08 83 GLY A C 1
ATOM 618 O O . GLY A 1 85 ? 156.257 42.933 134.968 1.00 71.36 83 GLY A O 1
ATOM 619 N N . ILE A 1 86 ? 158.188 41.915 134.415 1.00 63.99 84 ILE A N 1
ATOM 620 C CA . ILE A 1 86 ? 158.095 42.337 133.021 1.00 63.29 84 ILE A CA 1
ATOM 621 C C . ILE A 1 86 ? 156.830 41.764 132.400 1.00 67.52 84 ILE A C 1
ATOM 622 O O . ILE A 1 86 ? 156.576 40.555 132.468 1.00 74.12 84 ILE A O 1
ATOM 627 N N . GLN A 1 87 ? 156.028 42.633 131.799 1.00 67.78 85 GLN A N 1
ATOM 628 C CA . GLN A 1 87 ? 154.780 42.238 131.171 1.00 65.17 85 GLN A CA 1
ATOM 629 C C . GLN A 1 87 ? 155.019 41.833 129.722 1.00 66.00 85 GLN A C 1
ATOM 630 O O . GLN A 1 87 ? 156.061 42.158 129.142 1.00 68.88 85 GLN A O 1
ATOM 636 N N . PRO A 1 88 ? 154.081 41.096 129.113 1.00 63.86 86 PRO A N 1
ATOM 637 C CA . PRO A 1 88 ? 154.286 40.668 127.716 1.00 59.92 86 PRO A CA 1
ATOM 638 C C . PRO A 1 88 ? 154.612 41.803 126.761 1.00 66.19 86 PRO A C 1
ATOM 639 O O . PRO A 1 88 ? 155.523 41.664 125.936 1.00 67.91 86 PRO A O 1
ATOM 643 N N . ALA A 1 89 ? 153.902 42.929 126.859 1.00 74.06 87 ALA A N 1
ATOM 644 C CA . ALA A 1 89 ? 154.160 44.045 125.955 1.00 72.17 87 ALA A CA 1
ATOM 645 C C . ALA A 1 89 ? 155.588 44.554 126.103 1.00 72.06 87 ALA A C 1
ATOM 646 O O . ALA A 1 89 ? 156.280 44.790 125.105 1.00 78.97 87 ALA A O 1
ATOM 648 N N . VAL A 1 90 ? 156.049 44.728 127.344 1.00 68.78 88 VAL A N 1
ATOM 649 C CA . VAL A 1 90 ? 157.408 45.211 127.569 1.00 71.70 88 VAL A CA 1
ATOM 650 C C . VAL A 1 90 ? 158.428 44.184 127.094 1.00 73.38 88 VAL A C 1
ATOM 651 O O . VAL A 1 90 ? 159.451 44.537 126.492 1.00 71.78 88 VAL A O 1
ATOM 655 N N . ALA A 1 91 ? 158.165 42.900 127.352 1.00 70.69 89 ALA A N 1
ATOM 656 C CA . ALA A 1 91 ? 159.082 41.849 126.927 1.00 67.27 89 ALA A CA 1
ATOM 657 C C . ALA A 1 91 ? 159.321 41.886 125.423 1.00 75.96 89 ALA A C 1
ATOM 658 O O . ALA A 1 91 ? 160.451 41.685 124.963 1.00 77.81 89 ALA A O 1
ATOM 660 N N . VAL A 1 92 ? 158.271 42.150 124.642 1.00 80.06 90 VAL A N 1
ATOM 661 C CA . VAL A 1 92 ? 158.410 42.175 123.187 1.00 81.59 90 VAL A CA 1
ATOM 662 C C . VAL A 1 92 ? 159.387 43.263 122.761 1.00 80.23 90 VAL A C 1
ATOM 663 O O . VAL A 1 92 ? 160.304 43.020 121.967 1.00 82.85 90 VAL A O 1
ATOM 667 N N . THR A 1 93 ? 159.212 44.478 123.287 1.00 76.15 91 THR A N 1
ATOM 668 C CA . THR A 1 93 ? 160.070 45.586 122.876 1.00 76.93 91 THR A CA 1
ATOM 669 C C . THR A 1 93 ? 161.518 45.350 123.290 1.00 81.05 91 THR A C 1
ATOM 670 O O . THR A 1 93 ? 162.443 45.684 122.541 1.00 91.67 91 THR A O 1
ATOM 674 N N . LEU A 1 94 ? 161.737 44.782 124.481 1.00 77.38 92 LEU A N 1
ATOM 675 C CA . LEU A 1 94 ? 163.100 44.476 124.909 1.00 73.31 92 LEU A CA 1
ATOM 676 C C . LEU A 1 94 ? 163.760 43.486 123.958 1.00 79.06 92 LEU A C 1
ATOM 677 O O . LEU A 1 94 ? 164.934 43.636 123.605 1.00 83.30 92 LEU A O 1
ATOM 682 N N . ILE A 1 95 ? 163.011 42.472 123.523 1.00 80.77 93 ILE A N 1
ATOM 683 C CA . ILE A 1 95 ? 163.539 41.493 122.581 1.00 83.17 93 ILE A CA 1
ATOM 684 C C . ILE A 1 95 ? 163.816 42.121 121.223 1.00 85.64 93 ILE A C 1
ATOM 685 O O . ILE A 1 95 ? 164.811 41.786 120.569 1.00 81.01 93 ILE A O 1
ATOM 690 N N . GLU A 1 96 ? 162.973 43.057 120.789 1.00 91.49 94 GLU A N 1
ATOM 691 C CA . GLU A 1 96 ? 162.999 43.535 119.414 1.00 90.23 94 GLU A CA 1
ATOM 692 C C . GLU A 1 96 ? 164.174 44.455 119.102 1.00 90.41 94 GLU A C 1
ATOM 693 O O . GLU A 1 96 ? 164.451 44.691 117.923 1.00 98.29 94 GLU A O 1
ATOM 699 N N . LEU A 1 97 ? 164.870 44.979 120.112 1.00 84.21 95 LEU A N 1
ATOM 700 C CA . LEU A 1 97 ? 165.937 45.941 119.833 1.00 97.77 95 LEU A CA 1
ATOM 701 C C . LEU A 1 97 ? 167.228 45.264 119.356 1.00 106.58 95 LEU A C 1
ATOM 702 O O . LEU A 1 97 ? 167.789 45.671 118.334 1.00 118.64 95 LEU A O 1
ATOM 707 N N . GLY A 1 98 ? 167.740 44.252 120.066 1.00 101.74 96 GLY A N 1
ATOM 708 C CA . GLY A 1 98 ? 167.196 43.677 121.281 1.00 101.61 96 GLY A CA 1
ATOM 709 C C . GLY A 1 98 ? 168.059 43.907 122.500 1.00 106.72 96 GLY A C 1
ATOM 710 O O . GLY A 1 98 ? 169.246 43.562 122.521 1.00 98.94 96 GLY A O 1
ATOM 711 N N . ILE A 1 99 ? 167.448 44.502 123.530 1.00 112.63 97 ILE A N 1
ATOM 712 C CA . ILE A 1 99 ? 168.126 44.700 124.804 1.00 107.69 97 ILE A CA 1
ATOM 713 C C . ILE A 1 99 ? 167.880 43.546 125.758 1.00 110.79 97 ILE A C 1
ATOM 714 O O . ILE A 1 99 ? 168.196 43.654 126.952 1.00 117.58 97 ILE A O 1
ATOM 719 N N . ALA A 1 100 ? 167.323 42.440 125.273 1.00 103.14 98 ALA A N 1
ATOM 720 C CA . ALA A 1 100 ? 167.253 41.235 126.081 1.00 105.30 98 ALA A CA 1
ATOM 721 C C . ALA A 1 100 ? 168.655 40.677 126.280 1.00 117.58 98 ALA A C 1
ATOM 722 O O . ALA A 1 100 ? 168.972 39.581 125.801 1.00 120.49 98 ALA A O 1
ATOM 724 N N . LEU A 1 101 ? 169.506 41.439 126.963 1.00 121.20 99 LEU A N 1
ATOM 725 C CA . LEU A 1 101 ? 170.846 40.973 127.277 1.00 119.45 99 LEU A CA 1
ATOM 726 C C . LEU A 1 101 ? 170.790 39.622 127.971 1.00 127.00 99 LEU A C 1
ATOM 727 O O . LEU A 1 101 ? 169.903 39.351 128.784 1.00 118.68 99 LEU A O 1
ATOM 732 N N . GLU A 1 102 ? 171.744 38.766 127.616 1.00 133.60 100 GLU A N 1
ATOM 733 C CA . GLU A 1 102 ? 171.766 37.415 128.156 1.00 130.86 100 GLU A CA 1
ATOM 734 C C . GLU A 1 102 ? 172.076 37.419 129.647 1.00 127.06 100 GLU A C 1
ATOM 735 O O . GLU A 1 102 ? 171.524 36.611 130.403 1.00 125.99 100 GLU A O 1
ATOM 741 N N . GLU A 1 103 ? 172.931 38.338 130.093 1.00 124.98 101 GLU A N 1
ATOM 742 C CA . GLU A 1 103 ? 173.302 38.408 131.502 1.00 119.41 101 GLU A CA 1
ATOM 743 C C . GLU A 1 103 ? 172.205 39.070 132.332 1.00 122.16 101 GLU A C 1
ATOM 744 O O . GLU A 1 103 ? 172.446 39.477 133.471 1.00 120.33 101 GLU A O 1
ATOM 750 N N . ILE A 1 104 ? 171.002 39.205 131.783 1.00 119.55 102 ILE A N 1
ATOM 751 C CA . ILE A 1 104 ? 169.873 39.694 132.568 1.00 113.15 102 ILE A CA 1
ATOM 752 C C . ILE A 1 104 ? 169.398 38.564 133.474 1.00 103.27 102 ILE A C 1
ATOM 753 O O . ILE A 1 104 ? 168.851 37.563 133.003 1.00 102.95 102 ILE A O 1
ATOM 758 N N . GLU A 1 105 ? 169.624 38.713 134.775 1.00 88.59 103 GLU A N 1
ATOM 759 C CA . GLU A 1 105 ? 168.967 37.873 135.762 1.00 89.45 103 GLU A CA 1
ATOM 760 C C . GLU A 1 105 ? 167.590 38.466 136.020 1.00 87.88 103 GLU A C 1
ATOM 761 O O . GLU A 1 105 ? 167.466 39.647 136.364 1.00 86.57 103 GLU A O 1
ATOM 767 N N . THR A 1 106 ? 166.562 37.658 135.821 1.00 85.26 104 THR A N 1
ATOM 768 C CA . THR A 1 106 ? 165.192 38.130 135.806 1.00 74.71 104 THR A CA 1
ATOM 769 C C . THR A 1 106 ? 164.337 37.260 136.710 1.00 69.13 104 THR A C 1
ATOM 770 O O . THR A 1 106 ? 164.619 36.079 136.922 1.00 79.89 104 THR A O 1
ATOM 774 N N . ALA A 1 107 ? 163.283 37.866 137.244 1.00 64.49 105 ALA A N 1
ATOM 775 C CA . ALA A 1 107 ? 162.412 37.188 138.186 1.00 65.14 105 ALA A CA 1
ATOM 776 C C . ALA A 1 107 ? 160.963 37.513 137.864 1.00 71.59 105 ALA A C 1
ATOM 777 O O . ALA A 1 107 ? 160.654 38.473 137.155 1.00 75.66 105 ALA A O 1
ATOM 779 N N . LEU A 1 108 ? 160.076 36.693 138.414 1.00 79.02 106 LEU A N 1
ATOM 780 C CA . LEU A 1 108 ? 158.650 36.812 138.156 1.00 72.74 106 LEU A CA 1
ATOM 781 C C . LEU A 1 108 ? 157.980 37.869 139.022 1.00 70.46 106 LEU A C 1
ATOM 782 O O . LEU A 1 108 ? 156.969 38.452 138.611 1.00 71.30 106 LEU A O 1
ATOM 787 N N . ASP A 1 109 ? 158.514 38.122 140.213 1.00 80.81 107 ASP A N 1
ATOM 788 C CA . ASP A 1 109 ? 157.853 38.973 141.189 1.00 73.59 107 ASP A CA 1
ATOM 789 C C . ASP A 1 109 ? 158.932 39.635 142.033 1.00 74.83 107 ASP A C 1
ATOM 790 O O . ASP A 1 109 ? 160.082 39.188 142.056 1.00 80.42 107 ASP A O 1
ATOM 795 N N . LEU A 1 110 ? 158.551 40.714 142.725 1.00 77.26 108 LEU A N 1
ATOM 796 C CA . LEU A 1 110 ? 159.513 41.441 143.549 1.00 72.84 108 LEU A CA 1
ATOM 797 C C . LEU A 1 110 ? 160.107 40.551 144.635 1.00 74.26 108 LEU A C 1
ATOM 798 O O . LEU A 1 110 ? 161.327 40.539 144.837 1.00 68.92 108 LEU A O 1
ATOM 803 N N . GLU A 1 111 ? 159.259 39.809 145.358 1.00 81.18 109 GLU A N 1
ATOM 804 C CA . GLU A 1 111 ? 159.763 38.905 146.390 1.00 77.01 109 GLU A CA 1
ATOM 805 C C . GLU A 1 111 ? 160.766 37.917 145.810 1.00 74.80 109 GLU A C 1
ATOM 806 O O . GLU A 1 111 ? 161.863 37.736 146.353 1.00 75.02 109 GLU A O 1
ATOM 812 N N . GLN A 1 112 ? 160.402 37.268 144.699 1.00 71.99 110 GLN A N 1
ATOM 813 C CA . GLN A 1 112 ? 161.288 36.285 144.085 1.00 75.67 110 GLN A CA 1
ATOM 814 C C . GLN A 1 112 ? 162.609 36.914 143.663 1.00 75.45 110 GLN A C 1
ATOM 815 O O . GLN A 1 112 ? 163.675 36.311 143.835 1.00 79.78 110 GLN A O 1
ATOM 821 N N . GLY A 1 113 ? 162.557 38.122 143.097 1.00 71.77 111 GLY A N 1
ATOM 822 C CA . GLY A 1 113 ? 163.784 38.797 142.703 1.00 69.16 111 GLY A CA 1
ATOM 823 C C . GLY A 1 113 ? 164.700 39.063 143.879 1.00 68.25 111 GLY A C 1
ATOM 824 O O . GLY A 1 113 ? 165.915 38.869 143.790 1.00 70.53 111 GLY A O 1
ATOM 825 N N . LEU A 1 114 ? 164.125 39.499 145.001 1.00 67.26 112 LEU A N 1
ATOM 826 C CA . LEU A 1 114 ? 164.918 39.707 146.204 1.00 67.65 112 LEU A CA 1
ATOM 827 C C . LEU A 1 114 ? 165.475 38.379 146.708 1.00 69.26 112 LEU A C 1
ATOM 828 O O . LEU A 1 114 ? 166.626 38.309 147.157 1.00 69.15 112 LEU A O 1
ATOM 833 N N . GLU A 1 115 ? 164.675 37.311 146.623 1.00 69.99 113 GLU A N 1
ATOM 834 C CA . GLU A 1 115 ? 165.153 35.972 146.958 1.00 71.91 113 GLU A CA 1
ATOM 835 C C . GLU A 1 115 ? 166.334 35.580 146.082 1.00 75.68 113 GLU A C 1
ATOM 836 O O . GLU A 1 115 ? 167.401 35.205 146.583 1.00 80.65 113 GLU A O 1
ATOM 842 N N . THR A 1 116 ? 166.145 35.640 144.760 1.00 75.32 114 THR A N 1
ATOM 843 C CA . THR A 1 116 ? 167.233 35.365 143.827 1.00 74.97 114 THR A CA 1
ATOM 844 C C . THR A 1 116 ? 168.446 36.233 144.129 1.00 76.37 114 THR A C 1
ATOM 845 O O . THR A 1 116 ? 169.587 35.758 144.095 1.00 77.31 114 THR A O 1
ATOM 849 N N . LEU A 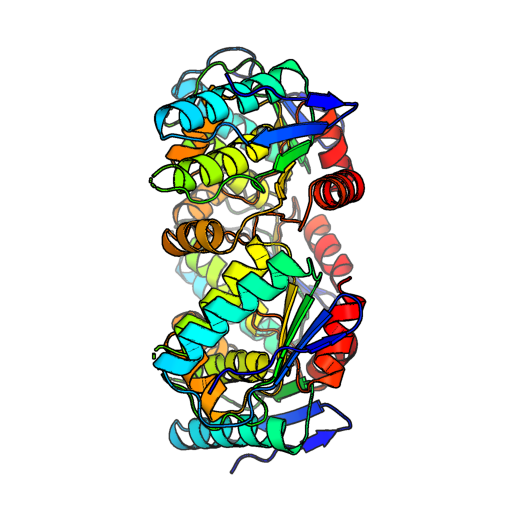1 117 ? 168.212 37.509 144.440 1.00 75.99 115 LEU A N 1
ATOM 850 C CA . LEU A 1 117 ? 169.310 38.417 144.757 1.00 68.69 115 LEU A CA 1
ATOM 851 C C . LEU A 1 117 ? 170.089 37.941 145.978 1.00 71.11 115 LEU A C 1
ATOM 852 O O . LEU A 1 117 ? 171.324 37.914 145.965 1.00 77.34 115 LEU A O 1
ATOM 857 N N . LYS A 1 118 ? 169.383 37.549 147.042 1.00 76.28 116 LYS A N 1
ATOM 858 C CA . LYS A 1 118 ? 170.073 37.110 148.252 1.00 77.81 116 LYS A CA 1
ATOM 859 C C . LYS A 1 118 ? 170.867 35.830 148.016 1.00 77.55 116 LYS A C 1
ATOM 860 O O . LYS A 1 118 ? 172.006 35.710 148.483 1.00 76.02 116 LYS A O 1
ATOM 866 N N . ARG A 1 119 ? 170.288 34.862 147.301 1.00 77.04 117 ARG A N 1
ATOM 867 C CA . ARG A 1 119 ? 170.991 33.600 147.098 1.00 79.67 117 ARG A CA 1
ATOM 868 C C . ARG A 1 119 ? 172.231 33.781 146.228 1.00 80.96 117 ARG A C 1
ATOM 869 O O . ARG A 1 119 ? 173.215 33.051 146.396 1.00 85.84 117 ARG A O 1
ATOM 877 N N . GLU A 1 120 ? 172.214 34.753 145.313 1.00 81.94 118 GLU A N 1
ATOM 878 C CA . GLU A 1 120 ? 173.409 35.056 144.533 1.00 81.30 118 GLU A CA 1
ATOM 879 C C . GLU A 1 120 ? 174.529 35.602 145.407 1.00 87.26 118 GLU A C 1
ATOM 880 O O . GLU A 1 120 ? 175.709 35.452 145.069 1.00 97.85 118 GLU A O 1
ATOM 886 N N . LEU A 1 121 ? 174.186 36.244 146.519 1.00 83.17 119 LEU A N 1
ATOM 887 C CA . LEU A 1 121 ? 175.180 36.830 147.410 1.00 77.54 119 LEU A CA 1
ATOM 888 C C . LEU A 1 121 ? 175.234 36.096 148.744 1.00 83.61 119 LEU A C 1
ATOM 889 O O . LEU A 1 121 ? 175.728 34.971 148.829 1.00 86.87 119 LEU A O 1
ATOM 894 N N . LYS B 1 7 ? 142.421 28.372 119.142 1.00 103.62 5 LYS B N 1
ATOM 895 C CA . LYS B 1 7 ? 143.341 28.521 120.264 1.00 94.63 5 LYS B CA 1
ATOM 896 C C . LYS B 1 7 ? 144.118 27.236 120.519 1.00 99.62 5 LYS B C 1
ATOM 897 O O . LYS B 1 7 ? 143.692 26.154 120.114 1.00 103.37 5 LYS B O 1
ATOM 903 N N . ILE B 1 8 ? 145.250 27.367 121.196 1.00 95.79 6 ILE B N 1
ATOM 904 C CA . ILE B 1 8 ? 146.057 26.233 121.637 1.00 89.36 6 ILE B CA 1
ATOM 905 C C . ILE B 1 8 ? 145.913 26.129 123.153 1.00 87.48 6 ILE B C 1
ATOM 906 O O . ILE B 1 8 ? 146.181 27.107 123.864 1.00 89.06 6 ILE B O 1
ATOM 911 N N . PRO B 1 9 ? 145.483 24.986 123.683 1.00 83.36 7 PRO B N 1
ATOM 912 C CA . PRO B 1 9 ? 145.304 24.870 125.133 1.00 79.33 7 PRO B CA 1
ATOM 913 C C . PRO B 1 9 ? 146.629 24.814 125.874 1.00 79.80 7 PRO B C 1
ATOM 914 O O . PRO B 1 9 ? 147.637 24.307 125.373 1.00 80.93 7 PRO B O 1
ATOM 918 N N . ILE B 1 10 ? 146.610 25.352 127.092 1.00 74.72 8 ILE B N 1
ATOM 919 C CA . ILE B 1 10 ? 147.768 25.385 127.978 1.00 69.08 8 ILE B CA 1
ATOM 920 C C . ILE B 1 10 ? 147.330 24.893 129.350 1.00 70.23 8 ILE B C 1
ATOM 921 O O . ILE B 1 10 ? 146.366 25.414 129.923 1.00 72.68 8 ILE B O 1
ATOM 926 N N . LEU B 1 11 ? 148.040 23.900 129.877 1.00 66.66 9 LEU B N 1
ATOM 927 C CA . LEU B 1 11 ? 147.734 23.314 131.173 1.00 67.44 9 LEU B CA 1
ATOM 928 C C . LEU B 1 11 ? 148.701 23.844 132.226 1.00 67.64 9 LEU B C 1
ATOM 929 O O . LEU B 1 11 ? 149.872 24.104 131.940 1.00 65.35 9 LEU B O 1
ATOM 934 N N . LYS B 1 12 ? 148.208 23.990 133.454 1.00 60.57 10 LYS B N 1
ATOM 935 C CA . LYS B 1 12 ? 149.031 24.444 134.568 1.00 67.04 10 LYS B CA 1
ATOM 936 C C . LYS B 1 12 ? 149.127 23.328 135.598 1.00 70.54 10 LYS B C 1
ATOM 937 O O . LYS B 1 12 ? 148.117 22.936 136.193 1.00 72.95 10 LYS B O 1
ATOM 943 N N . LEU B 1 13 ? 150.334 22.808 135.793 1.00 70.59 11 LEU B N 1
ATOM 944 C CA . LEU B 1 13 ? 150.618 21.823 136.832 1.00 66.67 11 LEU B CA 1
ATOM 945 C C . LEU B 1 13 ? 151.547 22.470 137.848 1.00 68.39 11 LEU B C 1
ATOM 946 O O . LEU B 1 13 ? 152.745 22.628 137.587 1.00 67.65 11 LEU B O 1
ATOM 951 N N . TYR B 1 14 ? 150.988 22.845 138.999 1.00 72.49 12 TYR B N 1
ATOM 952 C CA . TYR B 1 14 ? 151.733 23.490 140.084 1.00 74.32 12 TYR B CA 1
ATOM 953 C C . TYR B 1 14 ? 152.319 24.781 139.534 1.00 79.93 12 TYR B C 1
ATOM 954 O O . TYR B 1 14 ? 151.543 25.711 139.245 1.00 85.42 12 TYR B O 1
ATOM 963 N N . ASN B 1 15 ? 153.632 24.903 139.354 1.00 78.95 13 ASN B N 1
ATOM 964 C CA . ASN B 1 15 ? 154.231 26.134 138.858 1.00 76.19 13 ASN B CA 1
ATOM 965 C C . ASN B 1 15 ? 154.771 25.985 137.438 1.00 68.98 13 ASN B C 1
ATOM 966 O O . ASN B 1 15 ? 155.677 26.716 137.034 1.00 76.01 13 ASN B O 1
ATOM 971 N N . CYS B 1 16 ? 154.217 25.058 136.662 1.00 68.02 14 CYS B N 1
ATOM 972 C CA . CYS B 1 16 ? 154.674 24.826 135.300 1.00 68.64 14 CYS B CA 1
ATOM 973 C C . CYS B 1 16 ? 153.503 24.848 134.326 1.00 69.00 14 CYS B C 1
ATOM 974 O O . CYS B 1 16 ? 152.372 24.491 134.668 1.00 69.30 14 CYS B O 1
ATOM 977 N N . LEU B 1 17 ? 153.800 25.278 133.103 1.00 68.05 15 LEU B N 1
ATOM 978 C CA . LEU B 1 17 ? 152.851 25.308 132.000 1.00 63.17 15 LEU B CA 1
ATOM 979 C C . LEU B 1 17 ? 153.219 24.240 130.983 1.00 64.91 15 LEU B C 1
ATOM 980 O O . LEU B 1 17 ? 154.357 24.195 130.508 1.00 62.38 15 LEU B O 1
ATOM 985 N N . LEU B 1 18 ? 152.259 23.385 130.651 1.00 68.06 16 LEU B N 1
ATOM 986 C CA . LEU B 1 18 ? 152.442 22.360 129.634 1.00 67.22 16 LEU B CA 1
ATOM 987 C C . LEU B 1 18 ? 151.547 22.685 128.450 1.00 68.06 16 LEU B C 1
ATOM 988 O O . LEU B 1 18 ? 150.317 22.660 128.571 1.00 73.72 16 LEU B O 1
ATOM 993 N N . VAL B 1 19 ? 152.162 23.006 127.319 1.00 66.77 17 VAL B N 1
ATOM 994 C CA . VAL B 1 19 ? 151.456 23.177 126.058 1.00 71.81 17 VAL B CA 1
ATOM 995 C C . VAL B 1 19 ? 151.952 22.118 125.085 1.00 68.81 17 VAL B C 1
ATOM 996 O O . VAL B 1 19 ? 153.162 21.969 124.877 1.00 73.87 17 VAL B O 1
ATOM 1000 N N . SER B 1 20 ? 151.017 21.360 124.523 1.00 73.20 18 SER B N 1
ATOM 1001 C CA . SER B 1 20 ? 151.301 20.357 123.508 1.00 75.28 18 SER B CA 1
ATOM 1002 C C . SER B 1 20 ? 150.627 20.779 122.214 1.00 80.10 18 SER B C 1
ATOM 1003 O O . SER B 1 20 ? 149.415 21.018 122.193 1.00 86.54 18 SER B O 1
ATOM 1006 N N . ILE B 1 21 ? 151.406 20.870 121.145 1.00 74.94 19 ILE B N 1
ATOM 1007 C CA . ILE B 1 21 ? 150.898 21.294 119.845 1.00 75.64 19 ILE B CA 1
ATOM 1008 C C . ILE B 1 21 ? 150.716 20.026 119.015 1.00 85.83 19 ILE B C 1
ATOM 1009 O O . ILE B 1 21 ? 151.638 19.542 118.353 1.00 81.87 19 ILE B O 1
ATOM 1014 N N . GLN B 1 22 ? 149.504 19.472 119.064 1.00 90.34 20 GLN B N 1
ATOM 1015 C CA . GLN B 1 22 ? 149.114 18.304 118.284 1.00 98.84 20 GLN B CA 1
ATOM 1016 C C . GLN B 1 22 ? 148.444 18.679 116.971 1.00 109.11 20 GLN B C 1
ATOM 1017 O O . GLN B 1 22 ? 147.974 17.794 116.250 1.00 112.77 20 GLN B O 1
ATOM 1023 N N . TRP B 1 23 ? 148.389 19.967 116.654 1.00 107.71 21 TRP B N 1
ATOM 1024 C CA . TRP B 1 23 ? 147.783 20.443 115.426 1.00 111.33 21 TRP B CA 1
ATOM 1025 C C . TRP B 1 23 ? 148.834 20.561 114.333 1.00 115.05 21 TRP B C 1
ATOM 1026 O O . TRP B 1 23 ? 149.998 20.178 114.487 1.00 103.30 21 TRP B O 1
ATOM 1037 N N . GLU B 1 24 ? 148.390 21.081 113.204 1.00 117.00 22 GLU B N 1
ATOM 1038 C CA . GLU B 1 24 ? 149.241 21.692 112.205 1.00 112.78 22 GLU B CA 1
ATOM 1039 C C . GLU B 1 24 ? 149.146 23.193 112.435 1.00 109.85 22 GLU B C 1
ATOM 1040 O O . GLU B 1 24 ? 148.057 23.769 112.327 1.00 113.28 22 GLU B O 1
ATOM 1046 N N . LEU B 1 25 ? 150.258 23.815 112.811 1.00 105.80 23 LEU B N 1
ATOM 1047 C CA . LEU B 1 25 ? 150.265 25.234 113.131 1.00 99.80 23 LEU B CA 1
ATOM 1048 C C . LEU B 1 25 ? 150.643 26.055 111.908 1.00 101.38 23 LEU B C 1
ATOM 1049 O O . LEU B 1 25 ? 151.690 25.833 111.292 1.00 103.64 23 LEU B O 1
ATOM 1054 N N . ASP B 1 26 ? 149.763 26.975 111.546 1.00 100.66 24 ASP B N 1
ATOM 1055 C CA . ASP B 1 26 ? 150.069 28.008 110.577 1.00 100.07 24 ASP B CA 1
ATOM 1056 C C . ASP B 1 26 ? 150.606 29.250 111.281 1.00 95.50 24 ASP B C 1
ATOM 1057 O O . ASP B 1 26 ? 150.587 29.365 112.512 1.00 94.29 24 ASP B O 1
ATOM 1062 N N . ASP B 1 27 ? 151.098 30.188 110.469 1.00 93.90 25 ASP B N 1
ATOM 1063 C CA . ASP B 1 27 ? 151.640 31.430 111.006 1.00 85.66 25 ASP B CA 1
ATOM 1064 C C . ASP B 1 27 ? 150.608 32.161 111.862 1.00 90.40 25 ASP B C 1
ATOM 1065 O O . ASP B 1 27 ? 150.947 32.751 112.894 1.00 87.13 25 ASP B O 1
ATOM 1070 N N . GLN B 1 28 ? 149.337 32.114 111.460 1.00 98.45 26 GLN B N 1
ATOM 1071 C CA . GLN B 1 28 ? 148.284 32.749 112.248 1.00 96.26 26 GLN B CA 1
ATOM 1072 C C . GLN B 1 28 ? 148.202 32.149 113.647 1.00 92.11 26 GLN B C 1
ATOM 1073 O O . GLN B 1 28 ? 148.181 32.883 114.641 1.00 87.94 26 GLN B O 1
ATOM 1079 N N . THR B 1 29 ? 148.175 30.812 113.745 1.00 94.46 27 THR B N 1
ATOM 1080 C CA . THR B 1 29 ? 148.073 30.161 115.052 1.00 95.52 27 THR B CA 1
ATOM 1081 C C . THR B 1 29 ? 149.300 30.424 115.922 1.00 88.28 27 THR B C 1
ATOM 1082 O O . THR B 1 29 ? 149.186 30.516 117.151 1.00 86.22 27 THR B O 1
ATOM 1086 N N . ALA B 1 30 ? 150.481 30.545 115.312 1.00 84.97 28 ALA B N 1
ATOM 1087 C CA . ALA B 1 30 ? 151.699 30.702 116.103 1.00 76.77 28 ALA B CA 1
ATOM 1088 C C . ALA B 1 30 ? 151.687 32.011 116.884 1.00 79.05 28 ALA B C 1
ATOM 1089 O O . ALA B 1 30 ? 152.016 32.036 118.075 1.00 83.31 28 ALA B O 1
ATOM 1091 N N . LEU B 1 31 ? 151.298 33.113 116.234 1.00 80.52 29 LEU B N 1
ATOM 1092 C CA . LEU B 1 31 ? 151.247 34.393 116.938 1.00 72.33 29 LEU B CA 1
ATOM 1093 C C . LEU B 1 31 ? 150.170 34.393 118.011 1.00 70.58 29 LEU B C 1
ATOM 1094 O O . LEU B 1 31 ? 150.369 34.961 119.091 1.00 70.56 29 LEU B O 1
ATOM 1099 N N . THR B 1 32 ? 149.016 33.785 117.725 1.00 70.95 30 THR B N 1
ATOM 1100 C CA . THR B 1 32 ? 148.018 33.569 118.766 1.00 78.11 30 THR B CA 1
ATOM 1101 C C . THR B 1 32 ? 148.630 32.826 119.946 1.00 77.62 30 THR B C 1
ATOM 1102 O O . THR B 1 32 ? 148.411 33.188 121.107 1.00 79.54 30 THR B O 1
ATOM 1106 N N . PHE B 1 33 ? 149.416 31.785 119.656 1.00 74.13 31 PHE B N 1
ATOM 1107 C CA . PHE B 1 33 ? 150.080 31.024 120.709 1.00 73.02 31 PHE B CA 1
ATOM 1108 C C . PHE B 1 33 ? 151.076 31.886 121.473 1.00 69.48 31 PHE B C 1
ATOM 1109 O O . PHE B 1 33 ? 151.082 31.898 122.709 1.00 66.06 31 PHE B O 1
ATOM 1117 N N . GLN B 1 34 ? 151.946 32.595 120.748 1.00 69.50 32 GLN B N 1
ATOM 1118 C CA . GLN B 1 34 ? 152.916 33.472 121.395 1.00 69.78 32 GLN B CA 1
ATOM 1119 C C . GLN B 1 34 ? 152.221 34.475 122.306 1.00 73.77 32 GLN B C 1
ATOM 1120 O O . GLN B 1 34 ? 152.609 34.657 123.466 1.00 69.70 32 GLN B O 1
ATOM 1126 N N . GLU B 1 35 ? 151.178 35.129 121.791 1.00 75.16 33 GLU B N 1
ATOM 1127 C CA . GLU B 1 35 ? 150.443 36.105 122.586 1.00 73.27 33 GLU B CA 1
ATOM 1128 C C . GLU B 1 35 ? 149.796 35.455 123.803 1.00 71.67 33 GLU B C 1
ATOM 1129 O O . GLU B 1 35 ? 149.837 36.010 124.908 1.00 75.06 33 GLU B O 1
ATOM 1135 N N . ASP B 1 36 ? 149.199 34.272 123.623 1.00 69.87 34 ASP B N 1
ATOM 1136 C CA . ASP B 1 36 ? 148.496 33.622 124.725 1.00 69.63 34 ASP B CA 1
ATOM 1137 C C . ASP B 1 36 ? 149.455 33.032 125.751 1.00 69.64 34 ASP B C 1
ATOM 1138 O O . ASP B 1 36 ? 149.149 33.035 126.948 1.00 68.43 34 ASP B O 1
ATOM 1143 N N . LEU B 1 37 ? 150.606 32.516 125.312 1.00 70.79 35 LEU B N 1
ATOM 1144 C CA . LEU B 1 37 ? 151.542 31.914 126.257 1.00 64.85 35 LEU B CA 1
ATOM 1145 C C . LEU B 1 37 ? 152.125 32.967 127.188 1.00 64.35 35 LEU B C 1
ATOM 1146 O O . LEU B 1 37 ? 152.167 32.775 128.409 1.00 67.10 35 LEU B O 1
ATOM 1151 N N . LEU B 1 38 ? 152.576 34.093 126.627 1.00 63.93 36 LEU B N 1
ATOM 1152 C CA . LEU B 1 38 ? 153.108 35.170 127.456 1.00 62.24 36 LEU B CA 1
ATOM 1153 C C . LEU B 1 38 ? 152.053 35.703 128.419 1.00 67.66 36 LEU B C 1
ATOM 1154 O O . LEU B 1 38 ? 152.368 36.043 129.567 1.00 69.26 36 LEU B O 1
ATOM 1159 N N . ASN B 1 39 ? 150.793 35.776 127.977 1.00 64.02 37 ASN B N 1
ATOM 1160 C CA . ASN B 1 39 ? 149.719 36.176 128.881 1.00 67.20 37 ASN B CA 1
ATOM 1161 C C . ASN B 1 39 ? 149.509 35.138 129.978 1.00 70.89 37 ASN B C 1
ATOM 1162 O O . ASN B 1 39 ? 149.352 35.485 131.154 1.00 71.75 37 ASN B O 1
ATOM 1167 N N . LYS B 1 40 ? 149.511 33.853 129.609 1.00 68.93 38 LYS B N 1
ATOM 1168 C CA . LYS B 1 40 ? 149.289 32.793 130.589 1.00 70.83 38 LYS B CA 1
ATOM 1169 C C . LYS B 1 40 ? 150.346 32.807 131.686 1.00 72.01 38 LYS B C 1
ATOM 1170 O O . LYS B 1 40 ? 150.028 32.608 132.864 1.00 72.45 38 LYS B O 1
ATOM 1176 N N . ILE B 1 41 ? 151.613 33.017 131.316 1.00 69.74 39 ILE B N 1
ATOM 1177 C CA . ILE B 1 41 ? 152.671 33.152 132.316 1.00 67.40 39 ILE B CA 1
ATOM 1178 C C . ILE B 1 41 ? 152.331 34.267 133.294 1.00 71.09 39 ILE B C 1
ATOM 1179 O O . ILE B 1 41 ? 152.405 34.093 134.516 1.00 72.09 39 ILE B O 1
ATOM 1184 N N . TYR B 1 42 ? 151.943 35.429 132.763 1.00 73.84 40 TYR B N 1
ATOM 1185 C CA . TYR B 1 42 ? 151.686 36.587 133.612 1.00 73.16 40 TYR B CA 1
ATOM 1186 C C . TYR B 1 42 ? 150.479 36.353 134.512 1.00 74.19 40 TYR B C 1
ATOM 1187 O O . TYR B 1 42 ? 150.485 36.749 135.684 1.00 76.50 40 TYR B O 1
ATOM 1196 N N . GLU B 1 43 ? 149.436 35.708 133.987 1.00 74.03 41 GLU B N 1
ATOM 1197 C CA . GLU B 1 43 ? 148.258 35.429 134.802 1.00 70.83 41 GLU B CA 1
ATOM 1198 C C . GLU B 1 43 ? 148.559 34.373 135.856 1.00 74.02 41 GLU B C 1
ATOM 1199 O O . GLU B 1 43 ? 148.212 34.537 137.030 1.00 76.48 41 GLU B O 1
ATOM 1205 N N . THR B 1 44 ? 149.208 33.281 135.453 1.00 76.36 42 THR B N 1
ATOM 1206 C CA . THR B 1 44 ? 149.456 32.177 136.371 1.00 70.41 42 THR B CA 1
ATOM 1207 C C . THR B 1 44 ? 150.578 32.475 137.348 1.00 69.29 42 THR B C 1
ATOM 1208 O O . THR B 1 44 ? 150.511 32.053 138.507 1.00 75.11 42 THR B O 1
ATOM 1212 N N . GLY B 1 45 ? 151.613 33.180 136.908 1.00 68.45 43 GLY B N 1
ATOM 1213 C CA . GLY B 1 45 ? 152.813 33.255 137.711 1.00 65.51 43 GLY B CA 1
ATOM 1214 C C . GLY B 1 45 ? 153.654 32.006 137.607 1.00 73.65 43 GLY B C 1
ATOM 1215 O O . GLY B 1 45 ? 154.270 31.592 138.594 1.00 81.69 43 GLY B O 1
ATOM 1216 N N . ALA B 1 46 ? 153.676 31.380 136.434 1.00 72.87 44 ALA B N 1
ATOM 1217 C CA . ALA B 1 46 ? 154.415 30.145 136.230 1.00 73.98 44 ALA B CA 1
ATOM 1218 C C . ALA B 1 46 ? 155.899 30.425 136.044 1.00 76.37 44 ALA B C 1
ATOM 1219 O O . ALA B 1 46 ? 156.288 31.392 135.383 1.00 76.49 44 ALA B O 1
ATOM 1221 N N . ASN B 1 47 ? 156.729 29.559 136.624 1.00 83.64 45 ASN B N 1
ATOM 1222 C CA . ASN B 1 47 ? 158.177 29.671 136.516 1.00 76.37 45 ASN B CA 1
ATOM 1223 C C . ASN B 1 47 ? 158.763 28.858 135.370 1.00 69.61 45 ASN B C 1
ATOM 1224 O O . ASN B 1 47 ? 159.934 29.056 135.025 1.00 75.83 45 ASN B O 1
ATOM 1229 N N . GLY B 1 48 ? 157.994 27.956 134.780 1.00 65.94 46 GLY B N 1
ATOM 1230 C CA . GLY B 1 48 ? 158.511 27.108 133.721 1.00 66.74 46 GLY B CA 1
ATOM 1231 C C . GLY B 1 48 ? 157.409 26.680 132.779 1.00 63.44 46 GLY B C 1
ATOM 1232 O O . GLY B 1 48 ? 156.233 26.616 133.153 1.00 59.68 46 GLY B O 1
ATOM 1233 N N . VAL B 1 49 ? 157.797 26.383 131.543 1.00 60.04 47 VAL B N 1
ATOM 1234 C CA . VAL B 1 49 ? 156.857 25.961 130.515 1.00 61.20 47 VAL B CA 1
ATOM 1235 C C . VAL B 1 49 ? 157.535 24.932 129.620 1.00 59.97 47 VAL B C 1
ATOM 1236 O O . VAL B 1 49 ? 158.715 25.064 129.280 1.00 56.98 47 VAL B O 1
ATOM 1240 N N . VAL B 1 50 ? 156.788 23.887 129.273 1.00 60.17 48 VAL B N 1
ATOM 1241 C CA . VAL B 1 50 ? 157.247 22.824 128.388 1.00 61.54 48 VAL B CA 1
ATOM 1242 C C . VAL B 1 50 ? 156.385 22.869 127.134 1.00 63.86 48 VAL B C 1
ATOM 1243 O O . VAL B 1 50 ? 155.156 22.740 127.212 1.00 65.54 48 VAL B O 1
ATOM 1247 N N . ILE B 1 51 ? 157.023 23.066 125.984 1.00 57.76 49 ILE B N 1
ATOM 1248 C CA . ILE B 1 51 ? 156.339 23.131 124.698 1.00 55.94 49 ILE B CA 1
ATOM 1249 C C . ILE B 1 51 ? 156.663 21.847 123.947 1.00 64.76 49 ILE B C 1
ATOM 1250 O O . ILE B 1 51 ? 157.811 21.630 123.539 1.00 68.50 49 ILE B O 1
ATOM 1255 N N . ASP B 1 52 ? 155.657 20.995 123.758 1.00 66.47 50 ASP B N 1
ATOM 1256 C CA . ASP B 1 52 ? 155.844 19.716 123.082 1.00 65.94 50 ASP B CA 1
ATOM 1257 C C . ASP B 1 52 ? 155.528 19.896 121.601 1.00 66.58 50 ASP B C 1
ATOM 1258 O O . ASP B 1 52 ? 154.397 20.234 121.235 1.00 73.91 50 ASP B O 1
ATOM 1263 N N . LEU B 1 53 ? 156.529 19.666 120.751 1.00 59.21 51 LEU B N 1
ATOM 1264 C CA . LEU B 1 53 ? 156.374 19.729 119.304 1.00 63.06 51 LEU B CA 1
ATOM 1265 C C . LEU B 1 53 ? 156.464 18.349 118.661 1.00 67.40 51 LEU B C 1
ATOM 1266 O O . LEU B 1 53 ? 156.871 18.230 117.501 1.00 71.12 51 LEU B O 1
ATOM 1271 N N . THR B 1 54 ? 156.091 17.303 119.403 1.00 69.53 52 THR B N 1
ATOM 1272 C CA . THR B 1 54 ? 156.236 15.939 118.902 1.00 68.79 52 THR B CA 1
ATOM 1273 C C . THR B 1 54 ? 155.367 15.698 117.674 1.00 72.23 52 THR B C 1
ATOM 1274 O O . THR B 1 54 ? 155.788 15.014 116.734 1.00 78.19 52 THR B O 1
ATOM 1278 N N . SER B 1 55 ? 154.158 16.253 117.657 1.00 76.66 53 SER B N 1
ATOM 1279 C CA . SER B 1 55 ? 153.215 16.010 116.574 1.00 72.94 53 SER B CA 1
ATOM 1280 C C . SER B 1 55 ? 153.335 17.009 115.431 1.00 73.21 53 SER B C 1
ATOM 1281 O O . SER B 1 55 ? 152.532 16.951 114.494 1.00 80.67 53 SER B O 1
ATOM 1284 N N . VAL B 1 56 ? 154.304 17.917 115.476 1.00 70.54 54 VAL B N 1
ATOM 1285 C CA . VAL B 1 56 ? 154.477 18.919 114.430 1.00 75.72 54 VAL B CA 1
ATOM 1286 C C . VAL B 1 56 ? 155.318 18.300 113.319 1.00 79.14 54 VAL B C 1
ATOM 1287 O O . VAL B 1 56 ? 156.532 18.130 113.468 1.00 80.01 54 VAL B O 1
ATOM 1291 N N . ASP B 1 57 ? 154.668 17.969 112.199 1.00 82.63 55 ASP B N 1
ATOM 1292 C CA . ASP B 1 57 ? 155.373 17.332 111.090 1.00 81.31 55 ASP B CA 1
ATOM 1293 C C . ASP B 1 57 ? 156.461 18.239 110.529 1.00 81.65 55 ASP B C 1
ATOM 1294 O O . ASP B 1 57 ? 157.595 17.802 110.302 1.00 81.25 55 ASP B O 1
ATOM 1299 N N . MET B 1 58 ? 156.132 19.505 110.288 1.00 76.47 56 MET B N 1
ATOM 1300 C CA . MET B 1 58 ? 157.120 20.448 109.786 1.00 82.58 56 MET B CA 1
ATOM 1301 C C . MET B 1 58 ? 156.725 21.850 110.223 1.00 80.01 56 MET B C 1
ATOM 1302 O O . MET B 1 58 ? 155.637 22.078 110.757 1.00 75.43 56 MET B O 1
ATOM 1307 N N . ILE B 1 59 ? 157.637 22.792 109.982 1.00 81.48 57 ILE B N 1
ATOM 1308 C CA . ILE B 1 59 ? 157.485 24.176 110.413 1.00 78.74 57 ILE B CA 1
ATOM 1309 C C . ILE B 1 59 ? 158.151 25.052 109.363 1.00 81.65 57 ILE B C 1
ATOM 1310 O O . ILE B 1 59 ? 158.967 24.586 108.567 1.00 88.28 57 ILE B O 1
ATOM 1315 N N . ASP B 1 60 ? 157.793 26.332 109.353 1.00 78.14 58 ASP B N 1
ATOM 1316 C CA . ASP B 1 60 ? 158.436 27.259 108.426 1.00 76.68 58 ASP B CA 1
ATOM 1317 C C . ASP B 1 60 ? 159.269 28.302 109.173 1.00 80.31 58 ASP B C 1
ATOM 1318 O O . ASP B 1 60 ? 159.199 28.413 110.399 1.00 86.57 58 ASP B O 1
ATOM 1333 N N . PHE B 1 62 ? 159.147 31.507 109.461 1.00 79.43 60 PHE B N 1
ATOM 1334 C CA . PHE B 1 62 ? 158.449 32.526 110.230 1.00 82.48 60 PHE B CA 1
ATOM 1335 C C . PHE B 1 62 ? 158.046 31.977 111.594 1.00 80.77 60 PHE B C 1
ATOM 1336 O O . PHE B 1 62 ? 158.241 32.633 112.617 1.00 75.44 60 PHE B O 1
ATOM 1344 N N . ILE B 1 63 ? 157.472 30.770 111.597 1.00 83.71 61 ILE B N 1
ATOM 1345 C CA . ILE B 1 63 ? 157.079 30.134 112.852 1.00 81.80 61 ILE B CA 1
ATOM 1346 C C . ILE B 1 63 ? 158.304 29.754 113.665 1.00 77.15 61 ILE B C 1
ATOM 1347 O O . ILE B 1 63 ? 158.288 29.811 114.901 1.00 78.64 61 ILE B O 1
ATOM 1352 N N . ALA B 1 64 ? 159.374 29.331 112.991 1.00 73.86 62 ALA B N 1
ATOM 1353 C CA . ALA B 1 64 ? 160.646 29.144 113.673 1.00 71.77 62 ALA B CA 1
ATOM 1354 C C . ALA B 1 64 ? 160.993 30.378 114.490 1.00 70.60 62 ALA B C 1
ATOM 1355 O O . ALA B 1 64 ? 161.304 30.284 115.683 1.00 72.91 62 ALA B O 1
ATOM 1357 N N . LYS B 1 65 ? 160.914 31.554 113.861 1.00 78.65 63 LYS B N 1
ATOM 1358 C CA . LYS B 1 65 ? 161.330 32.783 114.527 1.00 77.52 63 LYS B CA 1
ATOM 1359 C C . LYS B 1 65 ? 160.456 33.092 115.734 1.00 73.52 63 LYS B C 1
ATOM 1360 O O . LYS B 1 65 ? 160.959 33.540 116.772 1.00 74.03 63 LYS B O 1
ATOM 1366 N N . VAL B 1 66 ? 159.144 32.870 115.622 1.00 66.99 64 VAL B N 1
ATOM 1367 C CA . VAL B 1 66 ? 158.277 33.134 116.765 1.00 72.12 64 VAL B CA 1
ATOM 1368 C C . VAL B 1 66 ? 158.614 32.177 117.897 1.00 74.62 64 VAL B C 1
ATOM 1369 O O . VAL B 1 66 ? 158.612 32.559 119.072 1.00 74.06 64 VAL B O 1
ATOM 1373 N N . LEU B 1 67 ? 158.963 30.933 117.559 1.00 73.45 65 LEU B N 1
ATOM 1374 C CA . LEU B 1 67 ? 159.342 29.961 118.576 1.00 66.41 65 LEU B CA 1
ATOM 1375 C C . LEU B 1 67 ? 160.574 30.431 119.340 1.00 65.50 65 LEU B C 1
ATOM 1376 O O . LEU B 1 67 ? 160.636 30.333 120.571 1.00 64.77 65 LEU B O 1
ATOM 1381 N N . GLY B 1 68 ? 161.571 30.949 118.619 1.00 66.06 66 GLY B N 1
ATOM 1382 C CA . GLY B 1 68 ? 162.736 31.505 119.285 1.00 65.10 66 GLY B CA 1
ATOM 1383 C C . GLY B 1 68 ? 162.403 32.715 120.136 1.00 68.76 66 GLY B C 1
ATOM 1384 O O . GLY B 1 68 ? 162.935 32.875 121.238 1.00 70.50 66 GLY B O 1
ATOM 1385 N N . ASP B 1 69 ? 161.518 33.583 119.638 1.00 69.29 67 ASP B N 1
ATOM 1386 C CA . ASP B 1 69 ? 161.134 34.766 120.403 1.00 71.14 67 ASP B CA 1
ATOM 1387 C C . ASP B 1 69 ? 160.364 34.390 121.661 1.00 70.46 67 ASP B C 1
ATOM 1388 O O . ASP B 1 69 ? 160.575 34.988 122.722 1.00 67.29 67 ASP B O 1
ATOM 1393 N N . VAL B 1 70 ? 159.461 33.408 121.561 1.00 74.89 68 VAL B N 1
ATOM 1394 C CA . VAL B 1 70 ? 158.702 32.960 122.730 1.00 70.10 68 VAL B CA 1
ATOM 1395 C C . VAL B 1 70 ? 159.638 32.524 123.846 1.00 68.08 68 VAL B C 1
ATOM 1396 O O . VAL B 1 70 ? 159.469 32.909 125.009 1.00 69.37 68 VAL B O 1
ATOM 1400 N N . ILE B 1 71 ? 160.627 31.696 123.510 1.00 66.74 69 ILE B N 1
ATOM 1401 C CA . ILE B 1 71 ? 161.581 31.234 124.513 1.00 66.07 69 ILE B CA 1
ATOM 1402 C C . ILE B 1 71 ? 162.274 32.422 125.164 1.00 67.54 69 ILE B C 1
ATOM 1403 O O . ILE B 1 71 ? 162.334 32.533 126.393 1.00 73.11 69 ILE B O 1
ATOM 1408 N N . THR B 1 72 ? 162.789 33.339 124.343 1.00 65.02 70 THR B N 1
ATOM 1409 C CA . THR B 1 72 ? 163.565 34.450 124.878 1.00 63.58 70 THR B CA 1
ATOM 1410 C C . THR B 1 72 ? 162.670 35.469 125.577 1.00 65.67 70 THR B C 1
ATOM 1411 O O . THR B 1 72 ? 163.081 36.084 126.567 1.00 69.39 70 THR B O 1
ATOM 1415 N N . MET B 1 73 ? 161.444 35.663 125.083 1.00 69.73 71 MET B N 1
ATOM 1416 C CA . MET B 1 73 ? 160.528 36.582 125.756 1.00 69.86 71 MET B CA 1
ATOM 1417 C C . MET B 1 73 ? 160.084 36.032 127.105 1.00 69.51 71 MET B C 1
ATOM 1418 O O . MET B 1 73 ? 159.962 36.787 128.077 1.00 73.14 71 MET B O 1
ATOM 1423 N N . SER B 1 74 ? 159.827 34.723 127.186 1.00 67.17 72 SER B N 1
ATOM 1424 C CA . SER B 1 74 ? 159.388 34.143 128.451 1.00 69.44 72 SER B CA 1
ATOM 1425 C C . SER B 1 74 ? 160.488 34.210 129.499 1.00 71.17 72 SER B C 1
ATOM 1426 O O . SER B 1 74 ? 160.203 34.375 130.692 1.00 68.07 72 SER B O 1
ATOM 1429 N N . LYS B 1 75 ? 161.748 34.069 129.074 1.00 72.00 73 LYS B N 1
ATOM 1430 C CA . LYS B 1 75 ? 162.861 34.259 129.999 1.00 65.62 73 LYS B CA 1
ATOM 1431 C C . LYS B 1 75 ? 162.796 35.637 130.641 1.00 66.83 73 LYS B C 1
ATOM 1432 O O . LYS B 1 75 ? 162.901 35.765 131.863 1.00 71.30 73 LYS B O 1
ATOM 1438 N N . LEU B 1 76 ? 162.587 36.679 129.828 1.00 64.81 74 LEU B N 1
ATOM 1439 C CA . LEU B 1 76 ? 162.502 38.039 130.353 1.00 62.06 74 LEU B CA 1
ATOM 1440 C C . LEU B 1 76 ? 161.411 38.170 131.409 1.00 66.02 74 LEU B C 1
ATOM 1441 O O . LEU B 1 76 ? 161.567 38.916 132.383 1.00 71.54 74 LEU B O 1
ATOM 1446 N N . MET B 1 77 ? 160.294 37.463 131.232 1.00 65.52 75 MET B N 1
ATOM 1447 C CA . MET B 1 77 ? 159.231 37.479 132.229 1.00 65.36 75 MET B CA 1
ATOM 1448 C C . MET B 1 77 ? 159.563 36.652 133.464 1.00 70.92 75 MET B C 1
ATOM 1449 O O . MET B 1 77 ? 158.869 36.784 134.479 1.00 78.28 75 MET B O 1
ATOM 1454 N N . GLY B 1 78 ? 160.592 35.814 133.402 1.00 70.38 76 GLY B N 1
ATOM 1455 C CA . GLY B 1 78 ? 161.006 35.022 134.538 1.00 68.77 76 GLY B CA 1
ATOM 1456 C C . GLY B 1 78 ? 160.653 33.554 134.487 1.00 69.74 76 GLY B C 1
ATOM 1457 O O . GLY B 1 78 ? 160.631 32.908 135.541 1.00 82.89 76 GLY B O 1
ATOM 1458 N N . ALA B 1 79 ? 160.381 33.005 133.307 1.00 65.83 77 ALA B N 1
ATOM 1459 C CA . ALA B 1 79 ? 159.982 31.614 133.168 1.00 68.27 77 ALA B CA 1
ATOM 1460 C C . ALA B 1 79 ? 160.953 30.886 132.251 1.00 74.06 77 ALA B C 1
ATOM 1461 O O . ALA B 1 79 ? 161.445 31.456 131.273 1.00 77.29 77 ALA B O 1
ATOM 1463 N N . LYS B 1 80 ? 161.223 29.625 132.576 1.00 73.79 78 LYS B N 1
ATOM 1464 C CA . LYS B 1 80 ? 162.143 28.803 131.807 1.00 76.49 78 LYS B CA 1
ATOM 1465 C C . LYS B 1 80 ? 161.361 27.973 130.796 1.00 68.99 78 LYS B C 1
ATOM 1466 O O . LYS B 1 80 ? 160.305 27.418 131.114 1.00 69.16 78 LYS B O 1
ATOM 1472 N N . VAL B 1 81 ? 161.878 27.897 129.572 1.00 68.33 79 VAL B N 1
ATOM 1473 C CA . VAL B 1 81 ? 161.188 27.244 128.466 1.00 66.64 79 VAL B CA 1
ATOM 1474 C C . VAL B 1 81 ? 162.011 26.044 128.022 1.00 67.00 79 VAL B C 1
ATOM 1475 O O . VAL B 1 81 ? 163.225 26.161 127.818 1.00 70.33 79 VAL B O 1
ATOM 1479 N N . VAL B 1 82 ? 161.349 24.899 127.860 1.00 69.50 80 VAL B N 1
ATOM 1480 C CA . VAL B 1 82 ? 161.965 23.684 127.336 1.00 67.24 80 VAL B CA 1
ATOM 1481 C C . VAL B 1 82 ? 161.139 23.187 126.157 1.00 65.59 80 VAL B C 1
ATOM 1482 O O . VAL B 1 82 ? 159.915 23.051 126.263 1.00 61.87 80 VAL B O 1
ATOM 1486 N N . LEU B 1 83 ? 161.809 22.921 125.037 1.00 64.24 81 LEU B N 1
ATOM 1487 C CA . LEU B 1 83 ? 161.181 22.365 123.846 1.00 61.72 81 LEU B CA 1
ATOM 1488 C C . LEU B 1 83 ? 161.416 20.861 123.807 1.00 67.38 81 LEU B C 1
ATOM 1489 O O . LEU B 1 83 ? 162.502 20.385 124.148 1.00 72.81 81 LEU B O 1
ATOM 1494 N N . THR B 1 84 ? 160.389 20.112 123.408 1.00 63.63 82 THR B N 1
ATOM 1495 C CA . THR B 1 84 ? 160.459 18.658 123.424 1.00 65.80 82 THR B CA 1
ATOM 1496 C C . THR B 1 84 ? 159.898 18.092 122.128 1.00 70.08 82 THR B C 1
ATOM 1497 O O . THR B 1 84 ? 159.011 18.680 121.501 1.00 71.40 82 THR B O 1
ATOM 1501 N N . GLY B 1 85 ? 160.421 16.928 121.744 1.00 68.47 83 GLY B N 1
ATOM 1502 C CA . GLY B 1 85 ? 159.890 16.196 120.616 1.00 63.43 83 GLY B CA 1
ATOM 1503 C C . GLY B 1 85 ? 160.121 16.828 119.268 1.00 64.15 83 GLY B C 1
ATOM 1504 O O . GLY B 1 85 ? 159.390 16.519 118.324 1.00 73.17 83 GLY B O 1
ATOM 1505 N N . ILE B 1 86 ? 161.112 17.714 119.146 1.00 61.96 84 ILE B N 1
ATOM 1506 C CA . ILE B 1 86 ? 161.414 18.307 117.850 1.00 60.98 84 ILE B CA 1
ATOM 1507 C C . ILE B 1 86 ? 161.761 17.207 116.860 1.00 64.42 84 ILE B C 1
ATOM 1508 O O . ILE B 1 86 ? 162.519 16.279 117.170 1.00 74.13 84 ILE B O 1
ATOM 1513 N N . GLN B 1 87 ? 161.190 17.295 115.668 1.00 64.57 85 GLN B N 1
ATOM 1514 C CA . GLN B 1 87 ? 161.417 16.312 114.624 1.00 66.83 85 GLN B CA 1
ATOM 1515 C C . GLN B 1 87 ? 162.582 16.733 113.739 1.00 68.79 85 GLN B C 1
ATOM 1516 O O . GLN B 1 87 ? 162.963 17.908 113.712 1.00 69.52 85 GLN B O 1
ATOM 1522 N N . PRO B 1 88 ? 163.195 15.784 113.016 1.00 69.78 86 PRO B N 1
ATOM 1523 C CA . PRO B 1 88 ? 164.293 16.155 112.104 1.00 65.05 86 PRO B CA 1
ATOM 1524 C C . PRO B 1 88 ? 163.939 17.275 111.143 1.00 70.50 86 PRO B C 1
ATOM 1525 O O . PRO B 1 88 ? 164.730 18.211 110.980 1.00 72.00 86 PRO B O 1
ATOM 1529 N N . ALA B 1 89 ? 162.764 17.210 110.510 1.00 74.36 87 ALA B N 1
ATOM 1530 C CA . ALA B 1 89 ? 162.359 18.265 109.586 1.00 70.23 87 ALA B CA 1
ATOM 1531 C C . ALA B 1 89 ? 162.338 19.622 110.277 1.00 69.55 87 ALA B C 1
ATOM 1532 O O . ALA B 1 89 ? 162.883 20.604 109.758 1.00 77.55 87 ALA B O 1
ATOM 1534 N N . VAL B 1 90 ? 161.718 19.694 111.458 1.00 68.48 88 VAL B N 1
ATOM 1535 C CA . VAL B 1 90 ? 161.687 20.946 112.211 1.00 68.46 88 VAL B CA 1
ATOM 1536 C C . VAL B 1 90 ? 163.097 21.372 112.596 1.00 71.72 88 VAL B C 1
ATOM 1537 O O . VAL B 1 90 ? 163.428 22.565 112.582 1.00 73.43 88 VAL B O 1
ATOM 1541 N N . ALA B 1 91 ? 163.951 20.403 112.940 1.00 76.12 89 ALA B N 1
ATOM 1542 C CA . ALA B 1 91 ? 165.316 20.722 113.348 1.00 73.22 89 ALA B CA 1
ATOM 1543 C C . ALA B 1 91 ? 166.092 21.395 112.222 1.00 74.73 89 ALA B C 1
ATOM 1544 O O . ALA B 1 91 ? 166.912 22.287 112.473 1.00 74.81 89 ALA B O 1
ATOM 1546 N N . VAL B 1 92 ? 165.849 20.985 110.974 1.00 72.59 90 VAL B N 1
ATOM 1547 C CA . VAL B 1 92 ? 166.512 21.627 109.841 1.00 77.41 90 VAL B CA 1
ATOM 1548 C C . VAL B 1 92 ? 166.111 23.093 109.748 1.00 81.62 90 VAL B C 1
ATOM 1549 O O . VAL B 1 92 ? 166.961 23.979 109.603 1.00 82.52 90 VAL B O 1
ATOM 1553 N N . THR B 1 93 ? 164.807 23.368 109.822 1.00 76.32 91 THR B N 1
ATOM 1554 C CA . THR B 1 93 ? 164.336 24.744 109.700 1.00 75.92 91 THR B CA 1
ATOM 1555 C C . THR B 1 93 ? 164.872 25.615 110.827 1.00 76.58 91 THR B C 1
ATOM 1556 O O . THR B 1 93 ? 165.290 26.756 110.595 1.00 84.28 91 THR B O 1
ATOM 1560 N N . LEU B 1 94 ? 164.867 25.093 112.056 1.00 78.81 92 LEU B N 1
ATOM 1561 C CA . LEU B 1 94 ? 165.347 25.869 113.194 1.00 74.64 92 LEU B CA 1
ATOM 1562 C C . LEU B 1 94 ? 166.818 26.232 113.029 1.00 84.82 92 LEU B C 1
ATOM 1563 O O . LEU B 1 94 ? 167.218 27.378 113.265 1.00 91.36 92 LEU B O 1
ATOM 1568 N N . ILE B 1 95 ? 167.639 25.263 112.616 1.00 83.13 93 ILE B N 1
ATOM 1569 C CA . ILE B 1 95 ? 169.049 25.535 112.351 1.00 85.87 93 ILE B CA 1
ATOM 1570 C C . ILE B 1 95 ? 169.199 26.543 111.221 1.00 93.19 93 ILE B C 1
ATOM 1571 O O . ILE B 1 95 ? 170.050 27.440 111.277 1.00 97.04 93 ILE B O 1
ATOM 1576 N N . GLU B 1 96 ? 168.369 26.415 110.182 1.00 94.25 94 GLU B N 1
ATOM 1577 C CA . GLU B 1 96 ? 168.494 27.281 109.013 1.00 98.40 94 GLU B CA 1
ATOM 1578 C C . GLU B 1 96 ? 168.355 28.751 109.389 1.00 99.46 94 GLU B C 1
ATOM 1579 O O . GLU B 1 96 ? 169.140 29.593 108.940 1.00 103.41 94 GLU B O 1
ATOM 1585 N N . LEU B 1 97 ? 167.363 29.081 110.218 1.00 94.52 95 LEU B N 1
ATOM 1586 C CA . LEU B 1 97 ? 167.226 30.462 110.663 1.00 105.64 95 LEU B CA 1
ATOM 1587 C C . LEU B 1 97 ? 168.351 30.883 111.601 1.00 106.08 95 LEU B C 1
ATOM 1588 O O . LEU B 1 97 ? 168.551 32.084 111.808 1.00 112.15 95 LEU B O 1
ATOM 1593 N N . GLY B 1 98 ? 169.104 29.934 112.149 1.00 102.74 96 GLY B N 1
ATOM 1594 C CA . GLY B 1 98 ? 170.101 30.270 113.142 1.00 104.17 96 GLY B CA 1
ATOM 1595 C C . GLY B 1 98 ? 169.545 30.524 114.522 1.00 110.71 96 GLY B C 1
ATOM 1596 O O . GLY B 1 98 ? 170.299 30.930 115.413 1.00 108.01 96 GLY B O 1
ATOM 1597 N N . ILE B 1 99 ? 168.243 30.299 114.720 1.00 114.84 97 ILE B N 1
ATOM 1598 C CA . ILE B 1 99 ? 16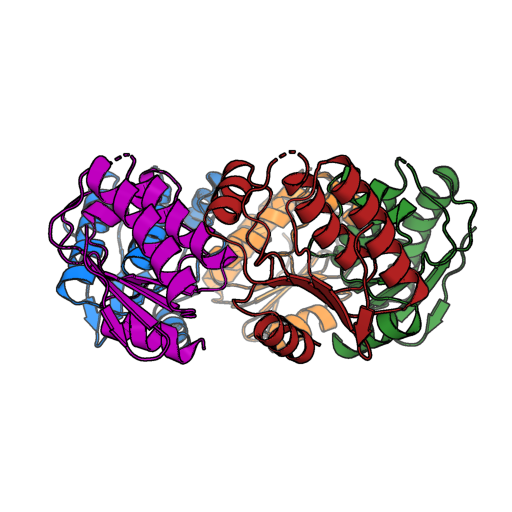7.630 30.458 116.036 1.00 114.66 97 ILE B CA 1
ATOM 1599 C C . ILE B 1 99 ? 168.259 29.508 117.035 1.00 117.98 97 ILE B C 1
ATOM 1600 O O . ILE B 1 99 ? 168.416 29.840 118.216 1.00 118.80 97 ILE B O 1
ATOM 1605 N N . ALA B 1 100 ? 168.589 28.302 116.586 1.00 115.66 98 ALA B N 1
ATOM 1606 C CA . ALA B 1 100 ? 169.185 27.302 117.455 1.00 108.82 98 ALA B CA 1
ATOM 1607 C C . ALA B 1 100 ? 170.386 27.880 118.184 1.00 113.69 98 ALA B C 1
ATOM 1608 O O . ALA B 1 100 ? 171.433 28.138 117.581 1.00 111.35 98 ALA B O 1
ATOM 1610 N N . LEU B 1 101 ? 170.205 28.122 119.477 1.00 119.92 99 LEU B N 1
ATOM 1611 C CA . LEU B 1 101 ? 171.251 28.644 120.336 1.00 125.63 99 LEU B CA 1
ATOM 1612 C C . LEU B 1 101 ? 171.448 27.698 121.510 1.00 118.92 99 LEU B C 1
ATOM 1613 O O . LEU B 1 101 ? 170.560 26.921 121.870 1.00 109.61 99 LEU B O 1
ATOM 1618 N N . GLU B 1 102 ? 172.639 27.775 122.104 1.00 119.11 100 GLU B N 1
ATOM 1619 C CA . GLU B 1 102 ? 172.917 27.050 123.339 1.00 126.65 100 GLU B CA 1
ATOM 1620 C C . GLU B 1 102 ? 171.943 27.408 124.451 1.00 120.29 100 GLU B C 1
ATOM 1621 O O . GLU B 1 102 ? 171.832 26.659 125.426 1.00 121.55 100 GLU B O 1
ATOM 1627 N N . GLU B 1 103 ? 171.218 28.519 124.303 1.00 117.88 101 GLU B N 1
ATOM 1628 C CA . GLU B 1 103 ? 170.245 28.944 125.299 1.00 120.55 101 GLU B CA 1
ATOM 1629 C C . GLU B 1 103 ? 168.992 28.087 125.261 1.00 115.93 101 GLU B C 1
ATOM 1630 O O . GLU B 1 103 ? 168.341 27.895 126.294 1.00 117.59 101 GLU B O 1
ATOM 1636 N N . ILE B 1 104 ? 168.611 27.611 124.074 1.00 113.77 102 ILE B N 1
ATOM 1637 C CA . ILE B 1 104 ? 167.459 26.729 123.964 1.00 108.60 102 ILE B CA 1
ATOM 1638 C C . ILE B 1 104 ? 167.745 25.458 124.744 1.00 103.19 102 ILE B C 1
ATOM 1639 O O . ILE B 1 104 ? 168.680 24.712 124.428 1.00 105.93 102 ILE B O 1
ATOM 1644 N N . GLU B 1 105 ? 166.962 25.226 125.790 1.00 92.50 103 GLU B N 1
ATOM 1645 C CA . GLU B 1 105 ? 166.995 23.967 126.513 1.00 85.15 103 GLU B CA 1
ATOM 1646 C C . GLU B 1 105 ? 165.955 23.040 125.904 1.00 76.96 103 GLU B C 1
ATOM 1647 O O . GLU B 1 105 ? 164.846 23.466 125.569 1.00 76.00 103 GLU B O 1
ATOM 1653 N N . THR B 1 106 ? 166.323 21.774 125.750 1.00 79.27 104 THR B N 1
ATOM 1654 C CA . THR B 1 106 ? 165.544 20.869 124.925 1.00 73.90 104 THR B CA 1
ATOM 1655 C C . THR B 1 106 ? 165.609 19.458 125.490 1.00 69.67 104 THR B C 1
ATOM 1656 O O . THR B 1 106 ? 166.564 19.091 126.179 1.00 74.02 104 THR B O 1
ATOM 1660 N N . ALA B 1 107 ? 164.576 18.673 125.192 1.00 65.21 105 ALA B N 1
ATOM 1661 C CA . ALA B 1 107 ? 164.495 17.295 125.652 1.00 69.14 105 ALA B CA 1
ATOM 1662 C C . ALA B 1 107 ? 163.734 16.474 124.618 1.00 69.32 105 ALA B C 1
ATOM 1663 O O . ALA B 1 107 ? 163.181 17.007 123.654 1.00 72.90 105 ALA B O 1
ATOM 1665 N N . LEU B 1 108 ? 163.706 15.159 124.834 1.00 71.91 106 LEU B N 1
ATOM 1666 C CA . LEU B 1 108 ? 163.159 14.256 123.828 1.00 71.25 106 LEU B CA 1
ATOM 1667 C C . LEU B 1 108 ? 161.638 14.188 123.877 1.00 72.68 106 LEU B C 1
ATOM 1668 O O . LEU B 1 108 ? 160.985 14.160 122.828 1.00 70.77 106 LEU B O 1
ATOM 1673 N N . ASP B 1 109 ? 161.050 14.155 125.072 1.00 71.41 107 ASP B N 1
ATOM 1674 C CA . ASP B 1 109 ? 159.601 14.083 125.202 1.00 67.17 107 ASP B CA 1
ATOM 1675 C C . ASP B 1 109 ? 159.146 14.990 126.341 1.00 72.53 107 ASP B C 1
ATOM 1676 O O . ASP B 1 109 ? 159.951 15.667 126.989 1.00 73.24 107 ASP B O 1
ATOM 1681 N N . LEU B 1 110 ? 157.832 14.995 126.576 1.00 73.74 108 LEU B N 1
ATOM 1682 C CA . LEU B 1 110 ? 157.247 15.897 127.561 1.00 70.07 108 LEU B CA 1
ATOM 1683 C C . LEU B 1 110 ? 157.755 15.596 128.967 1.00 71.19 108 LEU B C 1
ATOM 1684 O O . LEU B 1 110 ? 158.118 16.511 129.716 1.00 72.66 108 LEU B O 1
ATOM 1689 N N . GLU B 1 111 ? 157.775 14.316 129.348 1.00 75.61 109 GLU B N 1
ATOM 1690 C CA . GLU B 1 111 ? 158.187 13.953 130.702 1.00 70.50 109 GLU B CA 1
ATOM 1691 C C . GLU B 1 111 ? 159.638 14.335 130.955 1.00 68.31 109 GLU B C 1
ATOM 1692 O O . GLU B 1 111 ? 159.960 14.962 131.971 1.00 66.59 109 GLU B O 1
ATOM 1698 N N . GLN B 1 112 ? 160.532 13.957 130.038 1.00 69.48 110 GLN B N 1
ATOM 1699 C CA . GLN B 1 112 ? 161.929 14.358 130.162 1.00 73.12 110 GLN B CA 1
ATOM 1700 C C . GLN B 1 112 ? 162.064 15.874 130.175 1.00 72.53 110 GLN B C 1
ATOM 1701 O O . GLN B 1 112 ? 162.890 16.427 130.912 1.00 70.50 110 GLN B O 1
ATOM 1707 N N . GLY B 1 113 ? 161.262 16.563 129.363 1.00 72.26 111 GLY B N 1
ATOM 1708 C CA . GLY B 1 113 ? 161.283 18.015 129.386 1.00 64.33 111 GLY B CA 1
ATOM 1709 C C . GLY B 1 113 ? 160.811 18.572 130.711 1.00 64.01 111 GLY B C 1
ATOM 1710 O O . GLY B 1 113 ? 161.391 19.525 131.238 1.00 67.63 111 GLY B O 1
ATOM 1711 N N . LEU B 1 114 ? 159.763 17.971 131.278 1.00 66.35 112 LEU B N 1
ATOM 1712 C CA . LEU B 1 114 ? 159.266 18.426 132.570 1.00 66.59 112 LEU B CA 1
ATOM 1713 C C . LEU B 1 114 ? 160.283 18.131 133.667 1.00 71.23 112 LEU B C 1
ATOM 1714 O O . LEU B 1 114 ? 160.505 18.959 134.558 1.00 71.17 112 LEU B O 1
ATOM 1719 N N . GLU B 1 115 ? 160.922 16.957 133.604 1.00 74.39 113 GLU B N 1
ATOM 1720 C CA . GLU B 1 115 ? 161.965 16.602 134.564 1.00 72.89 113 GLU B CA 1
ATOM 1721 C C . GLU B 1 115 ? 163.096 17.619 134.554 1.00 69.12 113 GLU B C 1
ATOM 1722 O O . GLU B 1 115 ? 163.523 18.100 135.610 1.00 75.39 113 GLU B O 1
ATOM 1728 N N . THR B 1 116 ? 163.611 17.936 133.364 1.00 69.92 114 THR B N 1
ATOM 1729 C CA . THR B 1 116 ? 164.670 18.931 133.240 1.00 71.02 114 THR B CA 1
ATOM 1730 C C . THR B 1 116 ? 164.251 20.255 133.862 1.00 71.66 114 THR B C 1
ATOM 1731 O O . THR B 1 116 ? 165.069 20.963 134.460 1.00 74.21 114 THR B O 1
ATOM 1735 N N . LEU B 1 117 ? 162.968 20.594 133.745 1.00 70.12 115 LEU B N 1
ATOM 1736 C CA . LEU B 1 117 ? 162.461 21.837 134.315 1.00 67.25 115 LEU B CA 1
ATOM 1737 C C . LEU B 1 117 ? 162.553 21.832 135.837 1.00 69.37 115 LEU B C 1
ATOM 1738 O O . LEU B 1 117 ? 163.122 22.753 136.435 1.00 76.42 115 LEU B O 1
ATOM 1743 N N . LYS B 1 118 ? 161.991 20.804 136.483 1.00 75.70 116 LYS B N 1
ATOM 1744 C CA . LYS B 1 118 ? 162.005 20.748 137.943 1.00 79.08 116 LYS B CA 1
ATOM 1745 C C . LYS B 1 118 ? 163.426 20.722 138.488 1.00 83.92 116 LYS B C 1
ATOM 1746 O O . LYS B 1 118 ? 163.713 21.331 139.527 1.00 81.55 116 LYS B O 1
ATOM 1752 N N . ARG B 1 119 ? 164.328 20.018 137.801 1.00 85.97 117 ARG B N 1
ATOM 1753 C CA . ARG B 1 119 ? 165.700 19.889 138.279 1.00 81.21 117 ARG B CA 1
ATOM 1754 C C . ARG B 1 119 ? 166.411 21.235 138.321 1.00 84.53 117 ARG B C 1
ATOM 1755 O O . ARG B 1 119 ? 167.247 21.467 139.202 1.00 90.92 117 ARG B O 1
ATOM 1763 N N . GLU B 1 120 ? 166.082 22.136 137.401 1.00 84.40 118 GLU B N 1
ATOM 1764 C CA . GLU B 1 120 ? 166.738 23.432 137.313 1.00 79.25 118 GLU B CA 1
ATOM 1765 C C . GLU B 1 120 ? 165.978 24.538 138.031 1.00 78.99 118 GLU B C 1
ATOM 1766 O O . GLU B 1 120 ? 166.289 25.716 137.826 1.00 85.54 118 GLU B O 1
ATOM 1772 N N . LEU B 1 121 ? 165.000 24.195 138.863 1.00 78.84 119 LEU B N 1
ATOM 1773 C CA . LEU B 1 121 ? 164.282 25.191 139.653 1.00 76.23 119 LEU B CA 1
ATOM 1774 C C . LEU B 1 121 ? 164.329 24.846 141.138 1.00 77.52 119 LEU B C 1
ATOM 1775 O O . LEU B 1 121 ? 164.172 23.686 141.522 1.00 82.42 119 LEU B O 1
ATOM 1780 N N . LYS C 1 7 ? 176.835 3.103 102.816 1.00 105.20 5 LYS C N 1
ATOM 1781 C CA . LYS C 1 7 ? 175.967 3.443 103.936 1.00 104.84 5 LYS C CA 1
ATOM 1782 C C . LYS C 1 7 ? 176.709 3.261 105.255 1.00 106.60 5 LYS C C 1
ATOM 1783 O O . LYS C 1 7 ? 177.585 2.401 105.371 1.00 103.59 5 LYS C O 1
ATOM 1789 N N . ILE C 1 8 ? 176.351 4.067 106.242 1.00 104.14 6 ILE C N 1
ATOM 1790 C CA . ILE C 1 8 ? 176.978 4.059 107.562 1.00 100.41 6 ILE C CA 1
ATOM 1791 C C . ILE C 1 8 ? 175.993 3.442 108.548 1.00 95.45 6 ILE C C 1
ATOM 1792 O O . ILE C 1 8 ? 174.835 3.873 108.597 1.00 92.88 6 ILE C O 1
ATOM 1797 N N . PRO C 1 9 ? 176.399 2.447 109.330 1.00 90.99 7 PRO C N 1
ATOM 1798 C CA . PRO C 1 9 ? 175.501 1.862 110.326 1.00 89.64 7 PRO C CA 1
ATOM 1799 C C . PRO C 1 9 ? 175.630 2.548 111.679 1.00 87.96 7 PRO C C 1
ATOM 1800 O O . PRO C 1 9 ? 176.636 3.186 111.998 1.00 88.56 7 PRO C O 1
ATOM 1804 N N . ILE C 1 10 ? 174.575 2.406 112.480 1.00 78.95 8 ILE C N 1
ATOM 1805 C CA . ILE C 1 10 ? 174.485 3.049 113.787 1.00 75.37 8 ILE C CA 1
ATOM 1806 C C . ILE C 1 10 ? 174.093 2.014 114.832 1.00 74.09 8 ILE C C 1
ATOM 1807 O O . ILE C 1 10 ? 173.140 1.251 114.636 1.00 76.74 8 ILE C O 1
ATOM 1812 N N . LEU C 1 11 ? 174.825 2.002 115.942 1.00 72.88 9 LEU C N 1
ATOM 1813 C CA . LEU C 1 11 ? 174.640 1.058 117.037 1.00 70.51 9 LEU C CA 1
ATOM 1814 C C . LEU C 1 11 ? 173.870 1.711 118.177 1.00 71.40 9 LEU C C 1
ATOM 1815 O O . LEU C 1 11 ? 174.259 2.779 118.664 1.00 80.13 9 LEU C O 1
ATOM 1820 N N . LYS C 1 12 ? 172.781 1.071 118.600 1.00 68.24 10 LYS C N 1
ATOM 1821 C CA . LYS C 1 12 ? 172.023 1.513 119.765 1.00 72.48 10 LYS C CA 1
ATOM 1822 C C . LYS C 1 12 ? 172.505 0.712 120.967 1.00 76.11 10 LYS C C 1
ATOM 1823 O O . LYS C 1 12 ? 172.197 -0.478 121.096 1.00 81.03 10 LYS C O 1
ATOM 1829 N N . LEU C 1 13 ? 173.267 1.360 121.839 1.00 70.36 11 LEU C N 1
ATOM 1830 C CA . LEU C 1 13 ? 173.782 0.749 123.061 1.00 71.73 11 LEU C CA 1
ATOM 1831 C C . LEU C 1 13 ? 173.220 1.526 124.246 1.00 76.18 11 LEU C C 1
ATOM 1832 O O . LEU C 1 13 ? 173.744 2.586 124.607 1.00 76.97 11 LEU C O 1
ATOM 1837 N N . TYR C 1 14 ? 172.151 0.997 124.836 1.00 81.26 12 TYR C N 1
ATOM 1838 C CA . TYR C 1 14 ? 171.512 1.572 126.024 1.00 84.74 12 TYR C CA 1
ATOM 1839 C C . TYR C 1 14 ? 170.950 2.934 125.636 1.00 83.93 12 TYR C C 1
ATOM 1840 O O . TYR C 1 14 ? 170.234 3.030 124.622 1.00 83.94 12 TYR C O 1
ATOM 1849 N N . ASN C 1 15 ? 171.239 4.000 126.384 1.00 83.84 13 ASN C N 1
ATOM 1850 C CA . ASN C 1 15 ? 170.693 5.313 126.072 1.00 83.16 13 ASN C CA 1
ATOM 1851 C C . ASN C 1 15 ? 171.334 5.909 124.825 1.00 82.79 13 ASN C C 1
ATOM 1852 O O . ASN C 1 15 ? 170.720 6.747 124.156 1.00 84.96 13 ASN C O 1
ATOM 1857 N N . CYS C 1 16 ? 172.555 5.493 124.499 1.00 77.23 14 CYS C N 1
ATOM 1858 C CA . CYS C 1 16 ? 173.404 6.207 123.559 1.00 72.80 14 CYS C CA 1
ATOM 1859 C C . CYS C 1 16 ? 173.519 5.486 122.221 1.00 72.29 14 CYS C C 1
ATOM 1860 O O . CYS C 1 16 ? 173.381 4.264 122.122 1.00 72.82 14 CYS C O 1
ATOM 1863 N N . LEU C 1 17 ? 173.785 6.283 121.189 1.00 68.31 15 LEU C N 1
ATOM 1864 C CA . LEU C 1 17 ? 173.985 5.814 119.825 1.00 64.78 15 LEU C CA 1
ATOM 1865 C C . LEU C 1 17 ? 175.457 5.942 119.459 1.00 69.58 15 LEU C C 1
ATOM 1866 O O . LEU C 1 17 ? 176.050 7.013 119.627 1.00 75.43 15 LEU C O 1
ATOM 1871 N N . LEU C 1 18 ? 176.044 4.859 118.961 1.00 69.05 16 LEU C N 1
ATOM 1872 C CA . LEU C 1 18 ? 177.457 4.845 118.603 1.00 73.78 16 LEU C CA 1
ATOM 1873 C C . LEU C 1 18 ? 177.600 4.757 117.092 1.00 72.07 16 LEU C C 1
ATOM 1874 O O . LEU C 1 18 ? 177.064 3.839 116.463 1.00 69.31 16 LEU C O 1
ATOM 1879 N N . VAL C 1 19 ? 178.323 5.714 116.521 1.00 70.26 17 VAL C N 1
ATOM 1880 C CA . VAL C 1 19 ? 178.607 5.753 115.095 1.00 70.17 17 VAL C CA 1
ATOM 1881 C C . VAL C 1 19 ? 180.114 5.827 114.921 1.00 74.04 17 VAL C C 1
ATOM 1882 O O . VAL C 1 19 ? 180.744 6.809 115.335 1.00 79.19 17 VAL C O 1
ATOM 1886 N N . SER C 1 20 ? 180.688 4.791 114.327 1.00 77.63 18 SER C N 1
ATOM 1887 C CA . SER C 1 20 ? 182.045 4.836 113.808 1.00 77.17 18 SER C CA 1
ATOM 1888 C C . SER C 1 20 ? 181.970 4.773 112.296 1.00 83.00 18 SER C C 1
ATOM 1889 O O . SER C 1 20 ? 181.310 3.889 111.739 1.00 85.97 18 SER C O 1
ATOM 1892 N N . ILE C 1 21 ? 182.627 5.716 111.637 1.00 83.20 19 ILE C N 1
ATOM 1893 C CA . ILE C 1 21 ? 182.670 5.756 110.185 1.00 83.64 19 ILE C CA 1
ATOM 1894 C C . ILE C 1 21 ? 184.112 5.530 109.757 1.00 89.45 19 ILE C C 1
ATOM 1895 O O . ILE C 1 21 ? 185.034 6.159 110.290 1.00 88.69 19 ILE C O 1
ATOM 1900 N N . GLN C 1 22 ? 184.307 4.584 108.845 1.00 100.30 20 GLN C N 1
ATOM 1901 C CA . GLN C 1 22 ? 185.620 4.251 108.305 1.00 103.44 20 GLN C CA 1
ATOM 1902 C C . GLN C 1 22 ? 185.545 4.460 106.796 1.00 110.42 20 GLN C C 1
ATOM 1903 O O . GLN C 1 22 ? 185.116 3.570 106.055 1.00 113.27 20 GLN C O 1
ATOM 1909 N N . TRP C 1 23 ? 185.969 5.642 106.357 1.00 112.21 21 TRP C N 1
ATOM 1910 C CA . TRP C 1 23 ? 185.693 6.146 105.019 1.00 117.51 21 TRP C CA 1
ATOM 1911 C C . TRP C 1 23 ? 186.790 7.156 104.685 1.00 117.86 21 TRP C C 1
ATOM 1912 O O . TRP C 1 23 ? 187.437 7.673 105.599 1.00 114.60 21 TRP C O 1
ATOM 1923 N N . GLU C 1 24 ? 187.034 7.455 103.391 1.00 124.26 22 GLU C N 1
ATOM 1924 C CA . GLU C 1 24 ? 186.264 7.222 102.145 1.00 129.21 22 GLU C CA 1
ATOM 1925 C C . GLU C 1 24 ? 184.957 8.021 102.148 1.00 120.81 22 GLU C C 1
ATOM 1926 O O . GLU C 1 24 ? 184.017 7.703 101.419 1.00 119.96 22 GLU C O 1
ATOM 1932 N N . LEU C 1 25 ? 184.927 9.080 102.958 1.00 110.28 23 LEU C N 1
ATOM 1933 C CA . LEU C 1 25 ? 183.718 9.870 103.156 1.00 105.08 23 LEU C CA 1
ATOM 1934 C C . LEU C 1 25 ? 183.561 10.886 102.035 1.00 106.90 23 LEU C C 1
ATOM 1935 O O . LEU C 1 25 ? 184.509 11.600 101.691 1.00 116.00 23 LEU C O 1
ATOM 1940 N N . ASP C 1 26 ? 182.360 10.957 101.471 1.00 100.97 24 ASP C N 1
ATOM 1941 C CA . ASP C 1 26 ? 182.057 11.880 100.390 1.00 97.24 24 ASP C CA 1
ATOM 1942 C C . ASP C 1 26 ? 180.844 12.722 100.762 1.00 99.74 24 ASP C C 1
ATOM 1943 O O . ASP C 1 26 ? 180.172 12.482 101.771 1.00 103.13 24 ASP C O 1
ATOM 1948 N N . ASP C 1 27 ? 180.577 13.727 99.925 1.00 99.42 25 ASP C N 1
ATOM 1949 C CA . ASP C 1 27 ? 179.437 14.606 100.161 1.00 91.40 25 ASP C CA 1
ATOM 1950 C C . ASP C 1 27 ? 178.128 13.828 100.112 1.00 92.82 25 ASP C C 1
ATOM 1951 O O . ASP C 1 27 ? 177.176 14.148 100.835 1.00 96.16 25 ASP C O 1
ATOM 1956 N N . GLN C 1 28 ? 178.068 12.793 99.273 1.00 99.07 26 GLN C N 1
ATOM 1957 C CA . GLN C 1 28 ? 176.817 12.073 99.079 1.00 102.95 26 GLN C CA 1
ATOM 1958 C C . GLN C 1 28 ? 176.462 11.221 100.292 1.00 96.75 26 GLN C C 1
ATOM 1959 O O . GLN C 1 28 ? 175.302 11.203 100.718 1.00 94.02 26 GLN C O 1
ATOM 1965 N N . THR C 1 29 ? 177.436 10.500 100.858 1.00 100.67 27 THR C N 1
ATOM 1966 C CA . THR C 1 29 ? 177.144 9.671 102.028 1.00 100.50 27 THR C CA 1
ATOM 1967 C C . THR C 1 29 ? 176.862 10.522 103.261 1.00 101.53 27 THR C C 1
ATOM 1968 O O . THR C 1 29 ? 175.944 10.215 104.032 1.00 97.28 27 THR C O 1
ATOM 1972 N N . ALA C 1 30 ? 177.634 11.594 103.461 1.00 95.76 28 ALA C N 1
ATOM 1973 C CA . ALA C 1 30 ? 177.442 12.451 104.626 1.00 86.64 28 ALA C CA 1
ATOM 1974 C C . ALA C 1 30 ? 176.006 12.947 104.721 1.00 92.31 28 ALA C C 1
ATOM 1975 O O . ALA C 1 30 ? 175.401 12.938 105.800 1.00 94.24 28 ALA C O 1
ATOM 1977 N N . LEU C 1 31 ? 175.438 13.372 103.590 1.00 96.85 29 LEU C N 1
ATOM 1978 C CA . LEU C 1 31 ? 174.060 13.849 103.594 1.00 90.89 29 LEU C CA 1
ATOM 1979 C C . LEU C 1 31 ? 173.095 12.739 103.991 1.00 90.19 29 LEU C C 1
ATOM 1980 O O . LEU C 1 31 ? 172.149 12.974 104.752 1.00 90.64 29 LEU C O 1
ATOM 1985 N N . THR C 1 32 ? 173.321 11.520 103.494 1.00 88.17 30 THR C N 1
ATOM 1986 C CA . THR C 1 32 ? 172.512 10.390 103.937 1.00 89.95 30 THR C CA 1
ATOM 1987 C C . THR C 1 32 ? 172.730 10.110 105.419 1.00 90.31 30 THR C C 1
ATOM 1988 O O . THR C 1 32 ?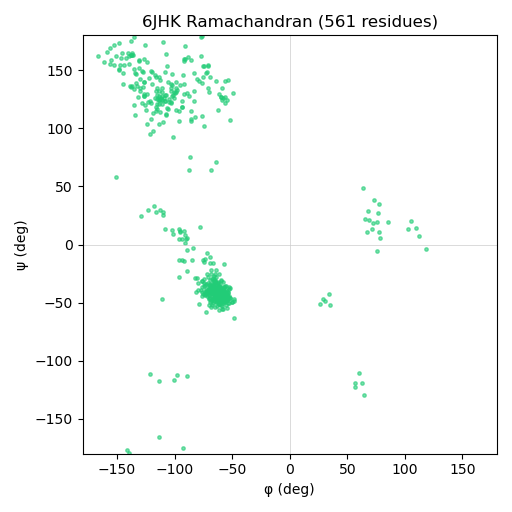 171.775 9.826 106.152 1.00 86.53 30 THR C O 1
ATOM 1992 N N . PHE C 1 33 ? 173.983 10.193 105.877 1.00 92.12 31 PHE C N 1
ATOM 1993 C CA . PHE C 1 33 ? 174.279 9.943 107.284 1.00 89.75 31 PHE C CA 1
ATOM 1994 C C . PHE C 1 33 ? 173.584 10.951 108.191 1.00 81.99 31 PHE C C 1
ATOM 1995 O O . PHE C 1 33 ? 173.066 10.583 109.252 1.00 74.98 31 PHE C O 1
ATOM 2003 N N . GLN C 1 34 ? 173.575 12.228 107.800 1.00 81.72 32 GLN C N 1
ATOM 2004 C CA . GLN C 1 34 ? 172.877 13.239 108.588 1.00 80.11 32 GLN C CA 1
ATOM 2005 C C . GLN C 1 34 ? 171.397 12.910 108.711 1.00 81.48 32 GLN C C 1
ATOM 2006 O O . GLN C 1 34 ? 170.821 12.976 109.803 1.00 80.42 32 GLN C O 1
ATOM 2012 N N . GLU C 1 35 ? 170.761 12.559 107.591 1.00 82.20 33 GLU C N 1
ATOM 2013 C CA . GLU C 1 35 ? 169.347 12.203 107.628 1.00 86.67 33 GLU C CA 1
ATOM 2014 C C . GLU C 1 35 ? 169.114 10.933 108.437 1.00 87.17 33 GLU C C 1
ATOM 2015 O O . GLU C 1 35 ? 168.126 10.833 109.175 1.00 84.34 33 GLU C O 1
ATOM 2021 N N . ASP C 1 36 ? 170.017 9.955 108.318 1.00 88.22 34 ASP C N 1
ATOM 2022 C CA . ASP C 1 36 ? 169.841 8.696 109.037 1.00 83.36 34 ASP C CA 1
ATOM 2023 C C . ASP C 1 36 ? 170.033 8.881 110.536 1.00 81.19 34 ASP C C 1
ATOM 2024 O O . ASP C 1 36 ? 169.239 8.375 111.339 1.00 74.93 34 ASP C O 1
ATOM 2029 N N . LEU C 1 37 ? 171.088 9.597 110.933 1.00 78.61 35 LEU C N 1
ATOM 2030 C CA . LEU C 1 37 ? 171.376 9.764 112.354 1.00 69.70 35 LEU C CA 1
ATOM 2031 C C . LEU C 1 37 ? 170.219 10.448 113.067 1.00 72.23 35 LEU C C 1
ATOM 2032 O O . LEU C 1 37 ? 169.779 9.999 114.131 1.00 78.55 35 LEU C O 1
ATOM 2037 N N . LEU C 1 38 ? 169.712 11.541 112.491 1.00 71.33 36 LEU C N 1
ATOM 2038 C CA . LEU C 1 38 ? 168.581 12.237 113.095 1.00 65.50 36 LEU C CA 1
ATOM 2039 C C . LEU C 1 38 ? 167.361 11.332 113.196 1.00 65.06 36 LEU C C 1
ATOM 2040 O O . LEU C 1 38 ? 166.604 11.408 114.171 1.00 68.85 36 LEU C O 1
ATOM 2045 N N . ASN C 1 39 ? 167.157 10.464 112.203 1.00 68.25 37 ASN C N 1
ATOM 2046 C CA . ASN C 1 39 ? 166.009 9.565 112.243 1.00 75.42 37 ASN C CA 1
ATOM 2047 C C . ASN C 1 39 ? 166.186 8.490 113.308 1.00 77.72 37 ASN C C 1
ATOM 2048 O O . ASN C 1 39 ? 165.224 8.135 114.000 1.00 75.96 37 ASN C O 1
ATOM 2053 N N . LYS C 1 40 ? 167.406 7.964 113.457 1.00 76.82 38 LYS C N 1
ATOM 2054 C CA . LYS C 1 40 ? 167.673 6.992 114.514 1.00 73.43 38 LYS C CA 1
ATOM 2055 C C . LYS C 1 40 ? 167.415 7.592 115.889 1.00 71.73 38 LYS C C 1
ATOM 2056 O O . LYS C 1 40 ? 166.854 6.928 116.767 1.00 78.40 38 LYS C O 1
ATOM 2062 N N . ILE C 1 41 ? 167.829 8.846 116.096 1.00 69.42 39 ILE C N 1
ATOM 2063 C CA . ILE C 1 41 ? 167.521 9.538 117.345 1.00 69.31 39 ILE C CA 1
ATOM 2064 C C . ILE C 1 41 ? 166.021 9.564 117.582 1.00 71.62 39 ILE C C 1
ATOM 2065 O O . ILE C 1 41 ? 165.552 9.361 118.709 1.00 71.54 39 ILE C O 1
ATOM 2070 N N . TYR C 1 42 ? 165.242 9.806 116.525 1.00 73.57 40 TYR C N 1
ATOM 2071 C CA . TYR C 1 42 ? 163.811 9.998 116.719 1.00 74.43 40 TYR C CA 1
ATOM 2072 C C . TYR C 1 42 ? 163.104 8.677 116.992 1.00 71.64 40 TYR C C 1
ATOM 2073 O O . TYR C 1 42 ? 162.226 8.609 117.859 1.00 74.96 40 TYR C O 1
ATOM 2082 N N . GLU C 1 43 ? 163.459 7.618 116.263 1.00 73.57 41 GLU C N 1
ATOM 2083 C CA . GLU C 1 43 ? 162.832 6.326 116.520 1.00 75.69 41 GLU C CA 1
ATOM 2084 C C . GLU C 1 43 ? 163.222 5.797 117.893 1.00 73.42 41 GLU C C 1
ATOM 2085 O O . GLU C 1 43 ? 162.360 5.407 118.687 1.00 80.48 41 GLU C O 1
ATOM 2091 N N . THR C 1 44 ? 164.521 5.788 118.193 1.00 70.54 42 THR C N 1
ATOM 2092 C CA . THR C 1 44 ? 164.999 5.188 119.431 1.00 70.03 42 THR C CA 1
ATOM 2093 C C . THR C 1 44 ? 164.741 6.068 120.643 1.00 69.40 42 THR C C 1
ATOM 2094 O O . THR C 1 44 ? 164.531 5.548 121.743 1.00 71.42 42 THR C O 1
ATOM 2098 N N . GLY C 1 45 ? 164.752 7.384 120.472 1.00 66.99 43 GLY C N 1
ATOM 2099 C CA . GLY C 1 45 ? 164.667 8.260 121.626 1.00 69.89 43 GLY C CA 1
ATOM 2100 C C . GLY C 1 45 ? 165.957 8.276 122.412 1.00 70.11 43 GLY C C 1
ATOM 2101 O O . GLY C 1 45 ? 165.928 8.295 123.649 1.00 78.47 43 GLY C O 1
ATOM 2102 N N . ALA C 1 46 ? 167.093 8.252 121.720 1.00 73.02 44 ALA C N 1
ATOM 2103 C CA . ALA C 1 46 ? 168.386 8.199 122.383 1.00 77.18 44 ALA C CA 1
ATOM 2104 C C . ALA C 1 46 ? 168.754 9.557 122.971 1.00 73.50 44 ALA C C 1
ATOM 2105 O O . ALA C 1 46 ? 168.464 10.608 122.397 1.00 75.19 44 ALA C O 1
ATOM 2107 N N . ASN C 1 47 ? 169.410 9.531 124.130 1.00 79.70 45 ASN C N 1
ATOM 2108 C CA . ASN C 1 47 ? 169.820 10.768 124.785 1.00 77.67 45 ASN C CA 1
ATOM 2109 C C . ASN C 1 47 ? 171.223 11.211 124.393 1.00 74.59 45 ASN C C 1
ATOM 2110 O O . ASN C 1 47 ? 171.593 12.361 124.661 1.00 76.62 45 ASN C O 1
ATOM 2115 N N . GLY C 1 48 ? 172.007 10.336 123.778 1.00 74.01 46 GLY C N 1
ATOM 2116 C CA . GLY C 1 48 ? 173.388 10.656 123.459 1.00 70.56 46 GLY C CA 1
ATOM 2117 C C . GLY C 1 48 ? 173.852 9.966 122.196 1.00 65.83 46 GLY C C 1
ATOM 2118 O O . GLY C 1 48 ? 173.380 8.879 121.846 1.00 64.43 46 GLY C O 1
ATOM 2119 N N . VAL C 1 49 ? 174.788 10.610 121.502 1.00 64.01 47 VAL C N 1
ATOM 2120 C CA . VAL C 1 49 ? 175.388 10.072 120.288 1.00 60.94 47 VAL C CA 1
ATOM 2121 C C . VAL C 1 49 ? 176.899 10.224 120.382 1.00 64.68 47 VAL C C 1
ATOM 2122 O O . VAL C 1 49 ? 177.402 11.264 120.820 1.00 65.75 47 VAL C O 1
ATOM 2126 N N . VAL C 1 50 ? 177.619 9.178 119.986 1.00 66.08 48 VAL C N 1
ATOM 2127 C CA . VAL C 1 50 ? 179.071 9.209 119.848 1.00 63.14 48 VAL C CA 1
ATOM 2128 C C . VAL C 1 50 ? 179.390 9.004 118.375 1.00 67.42 48 VAL C C 1
ATOM 2129 O O . VAL C 1 50 ? 179.074 7.952 117.806 1.00 72.61 48 VAL C O 1
ATOM 2133 N N . ILE C 1 51 ? 180.001 10.008 117.754 1.00 61.72 49 ILE C N 1
ATOM 2134 C CA . ILE C 1 51 ? 180.430 9.927 116.363 1.00 63.91 49 ILE C CA 1
ATOM 2135 C C . ILE C 1 51 ? 181.944 9.785 116.352 1.00 69.52 49 ILE C C 1
ATOM 2136 O O . ILE C 1 51 ? 182.663 10.684 116.806 1.00 73.27 49 ILE C O 1
ATOM 2141 N N . ASP C 1 52 ? 182.428 8.662 115.833 1.00 73.94 50 ASP C N 1
ATOM 2142 C CA . ASP C 1 52 ? 183.851 8.358 115.820 1.00 75.55 50 ASP C CA 1
ATOM 2143 C C . ASP C 1 52 ? 184.390 8.611 114.417 1.00 76.15 50 ASP C C 1
ATOM 2144 O O . ASP C 1 52 ? 183.910 8.015 113.445 1.00 82.21 50 ASP C O 1
ATOM 2149 N N . LEU C 1 53 ? 185.388 9.488 114.314 1.00 72.65 51 LEU C N 1
ATOM 2150 C CA . LEU C 1 53 ? 186.012 9.815 113.038 1.00 75.04 51 LEU C CA 1
ATOM 2151 C C . LEU C 1 53 ? 187.479 9.404 113.005 1.00 74.95 51 LEU C C 1
ATOM 2152 O O . LEU C 1 53 ? 188.281 10.011 112.292 1.00 77.60 51 LEU C O 1
ATOM 2157 N N . THR C 1 54 ? 187.841 8.376 113.778 1.00 75.70 52 THR C N 1
ATOM 2158 C CA . THR C 1 54 ? 189.238 7.964 113.880 1.00 77.79 52 THR C CA 1
ATOM 2159 C C . THR C 1 54 ? 189.807 7.534 112.532 1.00 81.75 52 THR C C 1
ATOM 2160 O O . THR C 1 54 ? 190.983 7.783 112.241 1.00 86.42 52 THR C O 1
ATOM 2164 N N . SER C 1 55 ? 188.991 6.907 111.690 1.00 82.98 53 SER C N 1
ATOM 2165 C CA . SER C 1 55 ? 189.466 6.345 110.436 1.00 84.08 53 SER C CA 1
ATOM 2166 C C . SER C 1 55 ? 189.259 7.276 109.249 1.00 87.87 53 SER C C 1
ATOM 2167 O O . SER C 1 55 ? 189.532 6.881 108.112 1.00 95.52 53 SER C O 1
ATOM 2170 N N . VAL C 1 56 ? 188.786 8.495 109.482 1.00 85.72 54 VAL C N 1
ATOM 2171 C CA . VAL C 1 56 ? 188.579 9.466 108.413 1.00 86.26 54 VAL C CA 1
ATOM 2172 C C . VAL C 1 56 ? 189.888 10.204 108.175 1.00 91.01 54 VAL C C 1
ATOM 2173 O O . VAL C 1 56 ? 190.369 10.933 109.050 1.00 92.43 54 VAL C O 1
ATOM 2177 N N . ASP C 1 57 ? 190.460 10.023 106.983 1.00 92.84 55 ASP C N 1
ATOM 2178 C CA . ASP C 1 57 ? 191.759 10.620 106.690 1.00 93.22 55 ASP C CA 1
ATOM 2179 C C . ASP C 1 57 ? 191.653 12.133 106.519 1.00 92.54 55 ASP C C 1
ATOM 2180 O O . ASP C 1 57 ? 192.513 12.878 107.006 1.00 93.04 55 ASP C O 1
ATOM 2185 N N . MET C 1 58 ? 190.608 12.605 105.842 1.00 82.18 56 MET C N 1
ATOM 2186 C CA . MET C 1 58 ? 190.425 14.031 105.601 1.00 87.35 56 MET C CA 1
ATOM 2187 C C . MET C 1 58 ? 189.004 14.260 105.109 1.00 85.00 56 MET C C 1
ATOM 2188 O O . MET C 1 58 ? 188.324 13.328 104.670 1.00 89.36 56 MET C O 1
ATOM 2193 N N . ILE C 1 59 ? 188.560 15.516 105.199 1.00 79.45 57 ILE C N 1
ATOM 2194 C CA . ILE C 1 59 ? 187.217 15.909 104.791 1.00 83.35 57 ILE C CA 1
ATOM 2195 C C . ILE C 1 59 ? 187.306 17.217 104.021 1.00 88.87 57 ILE C C 1
ATOM 2196 O O . ILE C 1 59 ? 188.306 17.934 104.083 1.00 93.81 57 ILE C O 1
ATOM 2201 N N . ASP C 1 60 ? 186.243 17.522 103.286 1.00 86.06 58 ASP C N 1
ATOM 2202 C CA . ASP C 1 60 ? 186.143 18.813 102.621 1.00 85.37 58 ASP C CA 1
ATOM 2203 C C . ASP C 1 60 ? 185.290 19.777 103.437 1.00 86.99 58 ASP C C 1
ATOM 2204 O O . ASP C 1 60 ? 184.765 19.421 104.495 1.00 89.13 58 ASP C O 1
ATOM 2219 N N . PHE C 1 62 ? 182.369 20.992 102.722 1.00 86.24 60 PHE C N 1
ATOM 2220 C CA . PHE C 1 62 ? 180.960 20.617 102.746 1.00 85.25 60 PHE C CA 1
ATOM 2221 C C . PHE C 1 62 ? 180.666 19.633 103.872 1.00 85.32 60 PHE C C 1
ATOM 2222 O O . PHE C 1 62 ? 179.710 19.818 104.620 1.00 89.25 60 PHE C O 1
ATOM 2230 N N . ILE C 1 63 ? 181.486 18.585 103.982 1.00 84.32 61 ILE C N 1
ATOM 2231 C CA . ILE C 1 63 ? 181.306 17.607 105.053 1.00 80.55 61 ILE C CA 1
ATOM 2232 C C . ILE C 1 63 ? 181.411 18.280 106.415 1.00 80.13 61 ILE C C 1
ATOM 2233 O O . ILE C 1 63 ? 180.660 17.954 107.344 1.00 81.92 61 ILE C O 1
ATOM 2238 N N . ALA C 1 64 ? 182.337 19.233 106.553 1.00 75.98 62 ALA C N 1
ATOM 2239 C CA . ALA C 1 64 ? 182.498 19.938 107.820 1.00 73.52 62 ALA C CA 1
ATOM 2240 C C . ALA C 1 64 ? 181.192 20.586 108.260 1.00 80.79 62 ALA C C 1
ATOM 2241 O O . ALA C 1 64 ? 180.806 20.503 109.432 1.00 76.57 62 ALA C O 1
ATOM 2243 N N . LYS C 1 65 ? 180.488 21.228 107.322 1.00 85.45 63 LYS C N 1
ATOM 2244 C CA . LYS C 1 65 ? 179.215 21.850 107.666 1.00 84.61 63 LYS C CA 1
ATOM 2245 C C . LYS C 1 65 ? 178.156 20.799 107.974 1.00 74.74 63 LYS C C 1
ATOM 2246 O O . LYS C 1 65 ? 177.312 21.003 108.854 1.00 79.33 63 LYS C O 1
ATOM 2252 N N . VAL C 1 66 ? 178.178 19.674 107.255 1.00 68.86 64 VAL C N 1
ATOM 2253 C CA . VAL C 1 66 ? 177.281 18.567 107.574 1.00 72.42 64 VAL C CA 1
ATOM 2254 C C . VAL C 1 66 ? 177.518 18.090 108.999 1.00 76.78 64 VAL C C 1
ATOM 2255 O O . VAL C 1 66 ? 176.570 17.811 109.744 1.00 77.06 64 VAL C O 1
ATOM 2259 N N . LEU C 1 67 ? 178.786 17.996 109.404 1.00 78.70 65 LEU C N 1
ATOM 2260 C CA . LEU C 1 67 ? 179.099 17.588 110.769 1.00 73.88 65 LEU C CA 1
ATOM 2261 C C . LEU C 1 67 ? 178.631 18.630 111.776 1.00 73.54 65 LEU C C 1
ATOM 2262 O O . LEU C 1 67 ? 178.088 18.284 112.830 1.00 77.52 65 LEU C O 1
ATOM 2267 N N . GLY C 1 68 ? 178.835 19.912 111.472 1.00 74.39 66 GLY C N 1
ATOM 2268 C CA . GLY C 1 68 ? 178.395 20.950 112.389 1.00 75.27 66 GLY C CA 1
ATOM 2269 C C . GLY C 1 68 ? 176.890 20.968 112.577 1.00 78.88 66 GLY C C 1
ATOM 2270 O O . GLY C 1 68 ? 176.397 21.103 113.700 1.00 73.26 66 GLY C O 1
ATOM 2271 N N . ASP C 1 69 ? 176.139 20.814 111.482 1.00 76.87 67 ASP C N 1
ATOM 2272 C CA . ASP C 1 69 ? 174.684 20.875 111.572 1.00 76.00 67 ASP C CA 1
ATOM 2273 C C . ASP C 1 69 ? 174.115 19.654 112.276 1.00 75.66 67 ASP C C 1
ATOM 2274 O O . ASP C 1 69 ? 173.165 19.774 113.056 1.00 78.95 67 ASP C O 1
ATOM 2279 N N . VAL C 1 70 ? 174.678 18.470 112.022 1.00 76.47 68 VAL C N 1
ATOM 2280 C CA . VAL C 1 70 ? 174.153 17.263 112.656 1.00 77.67 68 VAL C CA 1
ATOM 2281 C C . VAL C 1 70 ? 174.354 17.319 114.164 1.00 77.04 68 VAL C C 1
ATOM 2282 O O . VAL C 1 70 ? 173.552 16.765 114.926 1.00 77.17 68 VAL C O 1
ATOM 2286 N N . ILE C 1 71 ? 175.411 17.991 114.621 1.00 75.59 69 ILE C N 1
ATOM 2287 C CA . ILE C 1 71 ? 175.592 18.197 116.054 1.00 75.04 69 ILE C CA 1
ATOM 2288 C C . ILE C 1 71 ? 174.511 19.119 116.597 1.00 75.20 69 ILE C C 1
ATOM 2289 O O . ILE C 1 71 ? 173.823 18.789 117.569 1.00 78.58 69 ILE C O 1
ATOM 2294 N N . THR C 1 72 ? 174.340 20.285 115.971 1.00 77.34 70 THR C N 1
ATOM 2295 C CA . THR C 1 72 ? 173.396 21.270 116.486 1.00 75.44 70 THR C CA 1
ATOM 2296 C C . THR C 1 72 ? 171.956 20.797 116.324 1.00 72.07 70 THR C C 1
ATOM 2297 O O . THR C 1 72 ? 171.104 21.093 117.169 1.00 72.02 70 THR C O 1
ATOM 2301 N N . MET C 1 73 ? 171.662 20.058 115.249 1.00 73.25 71 MET C N 1
ATOM 2302 C CA . MET C 1 73 ? 170.317 19.509 115.092 1.00 72.05 71 MET C CA 1
ATOM 2303 C C . MET C 1 73 ? 170.039 18.428 116.127 1.00 70.60 71 MET C C 1
ATOM 2304 O O . MET C 1 73 ? 168.938 18.367 116.689 1.00 73.82 71 MET C O 1
ATOM 2309 N N . SER C 1 74 ? 171.021 17.563 116.392 1.00 70.03 72 SER C N 1
ATOM 2310 C CA . SER C 1 74 ? 170.812 16.502 117.370 1.00 69.67 72 SER C CA 1
ATOM 2311 C C . SER C 1 74 ? 170.630 17.077 118.764 1.00 66.81 72 SER C C 1
ATOM 2312 O O . SER C 1 74 ? 169.835 16.556 119.558 1.00 67.04 72 SER C O 1
ATOM 2315 N N . LYS C 1 75 ? 171.356 18.151 119.085 1.00 64.88 73 LYS C N 1
ATOM 2316 C CA . LYS C 1 75 ? 171.070 18.862 120.324 1.00 67.37 73 LYS C CA 1
ATOM 2317 C C . LYS C 1 75 ? 169.619 19.319 120.347 1.00 68.74 73 LYS C C 1
ATOM 2318 O O . LYS C 1 75 ? 168.895 19.046 121.307 1.00 73.47 73 LYS C O 1
ATOM 2324 N N . LEU C 1 76 ? 169.157 19.950 119.262 1.00 67.32 74 LEU C N 1
ATOM 2325 C CA . LEU C 1 76 ? 167.768 20.398 119.177 1.00 60.68 74 LEU C CA 1
ATOM 2326 C C . LEU C 1 76 ? 166.789 19.261 119.448 1.00 65.07 74 LEU C C 1
ATOM 2327 O O . LEU C 1 76 ? 165.819 19.426 120.198 1.00 67.91 74 LEU C O 1
ATOM 2332 N N . MET C 1 77 ? 167.029 18.092 118.845 1.00 65.24 75 MET C N 1
ATOM 2333 C CA . MET C 1 77 ? 166.139 16.956 119.065 1.00 64.87 75 MET C CA 1
ATOM 2334 C C . MET C 1 77 ? 166.190 16.453 120.501 1.00 68.07 75 MET C C 1
ATOM 2335 O O . MET C 1 77 ? 165.295 15.706 120.915 1.00 70.51 75 MET C O 1
ATOM 2340 N N . GLY C 1 78 ? 167.204 16.845 121.269 1.00 70.86 76 GLY C N 1
ATOM 2341 C CA . GLY C 1 78 ? 167.310 16.467 122.663 1.00 72.86 76 GLY C CA 1
ATOM 2342 C C . GLY C 1 78 ? 168.441 15.522 123.006 1.00 70.13 76 GLY C C 1
ATOM 2343 O O . GLY C 1 78 ? 168.507 15.057 124.150 1.00 71.91 76 GLY C O 1
ATOM 2344 N N . ALA C 1 79 ? 169.330 15.223 122.066 1.00 62.04 77 ALA C N 1
ATOM 2345 C CA . ALA C 1 79 ? 170.436 14.309 122.298 1.00 64.45 77 ALA C CA 1
ATOM 2346 C C . ALA C 1 79 ? 171.750 15.075 122.353 1.00 71.20 77 ALA C C 1
ATOM 2347 O O . ALA C 1 79 ? 171.916 16.104 121.692 1.00 74.06 77 ALA C O 1
ATOM 2349 N N . LYS C 1 80 ? 172.683 14.561 123.148 1.00 73.74 78 LYS C N 1
ATOM 2350 C CA . LYS C 1 80 ? 174.020 15.126 123.250 1.00 73.68 78 LYS C CA 1
ATOM 2351 C C . LYS C 1 80 ? 174.967 14.340 122.353 1.00 70.00 78 LYS C C 1
ATOM 2352 O O . LYS C 1 80 ? 174.962 13.106 122.366 1.00 75.08 78 LYS C O 1
ATOM 2358 N N . VAL C 1 81 ? 175.775 15.056 121.579 1.00 65.92 79 VAL C N 1
ATOM 2359 C CA . VAL C 1 81 ? 176.667 14.455 120.595 1.00 67.10 79 VAL C CA 1
ATOM 2360 C C . VAL C 1 81 ? 178.109 14.670 121.019 1.00 73.20 79 VAL C C 1
ATOM 2361 O O . VAL C 1 81 ? 178.466 15.735 121.537 1.00 79.36 79 VAL C O 1
ATOM 2365 N N . VAL C 1 82 ? 178.940 13.656 120.791 1.00 71.31 80 VAL C N 1
ATOM 2366 C CA . VAL C 1 82 ? 180.371 13.726 121.046 1.00 73.35 80 VAL C CA 1
ATOM 2367 C C . VAL C 1 82 ? 181.106 13.241 119.804 1.00 68.08 80 VAL C C 1
ATOM 2368 O O . VAL C 1 82 ? 180.728 12.231 119.201 1.00 69.38 80 VAL C O 1
ATOM 2372 N N . LEU C 1 83 ? 182.140 13.978 119.412 1.00 62.52 81 LEU C N 1
ATOM 2373 C CA . LEU C 1 83 ? 183.031 13.575 118.336 1.00 63.46 81 LEU C CA 1
ATOM 2374 C C . LEU C 1 83 ? 184.319 13.036 118.940 1.00 74.26 81 LEU C C 1
ATOM 2375 O O . LEU C 1 83 ? 184.849 13.601 119.898 1.00 82.10 81 LEU C O 1
ATOM 2380 N N . THR C 1 84 ? 184.813 11.932 118.390 1.00 69.72 82 THR C N 1
ATOM 2381 C CA . THR C 1 84 ? 186.010 11.289 118.909 1.00 71.41 82 THR C CA 1
ATOM 2382 C C . THR C 1 84 ? 186.955 10.934 117.772 1.00 72.98 82 THR C C 1
ATOM 2383 O O . THR C 1 84 ? 186.529 10.606 116.662 1.00 76.80 82 THR C O 1
ATOM 2387 N N . GLY C 1 85 ? 188.250 10.995 118.069 1.00 70.69 83 GLY C N 1
ATOM 2388 C CA . GLY C 1 85 ? 189.272 10.562 117.140 1.00 69.66 83 GLY C CA 1
ATOM 2389 C C . GLY C 1 85 ? 189.503 11.459 115.947 1.00 67.73 83 GLY C C 1
ATOM 2390 O O . GLY C 1 85 ? 190.082 10.998 114.958 1.00 72.14 83 GLY C O 1
ATOM 2391 N N . ILE C 1 86 ? 189.071 12.722 116.002 1.00 68.59 84 ILE C N 1
ATOM 2392 C CA . ILE C 1 86 ? 189.333 13.650 114.907 1.00 67.48 84 ILE C CA 1
ATOM 2393 C C . ILE C 1 86 ? 190.829 13.730 114.653 1.00 71.37 84 ILE C C 1
ATOM 2394 O O . ILE C 1 86 ? 191.613 13.984 115.572 1.00 75.74 84 ILE C O 1
ATOM 2399 N N . GLN C 1 87 ? 191.231 13.507 113.403 1.00 73.74 85 GLN C N 1
ATOM 2400 C CA . GLN C 1 87 ? 192.636 13.558 113.028 1.00 74.93 85 GLN C CA 1
ATOM 2401 C C . GLN C 1 87 ? 193.051 14.988 112.701 1.00 73.17 85 GLN C C 1
ATOM 2402 O O . GLN C 1 87 ? 192.204 15.837 112.405 1.00 78.00 85 GLN C O 1
ATOM 2408 N N . PRO C 1 88 ? 194.355 15.296 112.763 1.00 66.53 86 PRO C N 1
ATOM 2409 C CA . PRO C 1 88 ? 194.782 16.688 112.526 1.00 70.13 86 PRO C CA 1
ATOM 2410 C C . PRO C 1 88 ? 194.348 17.240 111.181 1.00 72.60 86 PRO C C 1
ATOM 2411 O O . PRO C 1 88 ? 193.901 18.392 111.109 1.00 75.26 86 PRO C O 1
ATOM 2415 N N . ALA C 1 89 ? 194.467 16.451 110.109 1.00 74.07 87 ALA C N 1
ATOM 2416 C CA . ALA C 1 89 ? 194.006 16.909 108.804 1.00 72.22 87 ALA C CA 1
ATOM 2417 C C . ALA C 1 89 ? 192.529 17.274 108.844 1.00 77.22 87 ALA C C 1
ATOM 2418 O O . ALA C 1 89 ? 192.110 18.276 108.252 1.00 84.21 87 ALA C O 1
ATOM 2420 N N . VAL C 1 90 ? 191.726 16.473 109.546 1.00 73.75 88 VAL C N 1
ATOM 2421 C CA . VAL C 1 90 ? 190.310 16.791 109.688 1.00 76.41 88 VAL C CA 1
ATOM 2422 C C . VAL C 1 90 ? 190.129 18.043 110.535 1.00 80.80 88 VAL C C 1
ATOM 2423 O O . VAL C 1 90 ? 189.277 18.891 110.241 1.00 79.17 88 VAL C O 1
ATOM 2427 N N . ALA C 1 91 ? 190.934 18.182 111.593 1.00 83.90 89 ALA C N 1
ATOM 2428 C CA . ALA C 1 91 ? 190.814 19.337 112.477 1.00 79.40 89 ALA C CA 1
ATOM 2429 C C . ALA C 1 91 ? 191.006 20.645 111.719 1.00 78.27 89 ALA C C 1
ATOM 2430 O O . ALA C 1 91 ? 190.311 21.630 111.990 1.00 79.88 89 ALA C O 1
ATOM 2432 N N . VAL C 1 92 ? 191.937 20.670 110.760 1.00 80.69 90 VAL C N 1
ATOM 2433 C CA . VAL C 1 92 ? 192.217 21.895 110.014 1.00 84.02 90 VAL C CA 1
ATOM 2434 C C . VAL C 1 92 ? 191.000 22.336 109.211 1.00 88.18 90 VAL C C 1
ATOM 2435 O O . VAL C 1 92 ? 190.658 23.523 109.180 1.00 89.75 90 VAL C O 1
ATOM 2439 N N . THR C 1 93 ? 190.335 21.396 108.538 1.00 85.24 91 THR C N 1
ATOM 2440 C CA . THR C 1 93 ? 189.158 21.755 107.753 1.00 85.43 91 THR C CA 1
ATOM 2441 C C . THR C 1 93 ? 187.997 22.172 108.647 1.00 84.67 91 THR C C 1
ATOM 2442 O O . THR C 1 93 ? 187.219 23.062 108.285 1.00 93.86 91 THR C O 1
ATOM 2446 N N . LEU C 1 94 ? 187.860 21.541 109.816 1.00 82.85 92 LEU C N 1
ATOM 2447 C CA . LEU C 1 94 ? 186.798 21.933 110.738 1.00 82.86 92 LEU C CA 1
ATOM 2448 C C . LEU C 1 94 ? 187.007 23.351 111.257 1.00 89.15 92 LEU C C 1
ATOM 2449 O O . LEU C 1 94 ? 186.051 24.133 111.354 1.00 92.78 92 LEU C O 1
ATOM 2454 N N . ILE C 1 95 ? 188.252 23.707 111.585 1.00 87.90 93 ILE C N 1
ATOM 2455 C CA . ILE C 1 95 ? 188.513 25.046 112.109 1.00 90.34 93 ILE C CA 1
ATOM 2456 C C . ILE C 1 95 ? 188.494 26.079 110.984 1.00 97.36 93 ILE C C 1
ATOM 2457 O O . ILE C 1 95 ? 188.098 27.233 111.195 1.00 102.25 93 ILE C O 1
ATOM 2462 N N . GLU C 1 96 ? 188.896 25.679 109.770 1.00 100.12 94 GLU C N 1
ATOM 2463 C CA . GLU C 1 96 ? 188.870 26.595 108.631 1.00 99.80 94 GLU C CA 1
ATOM 2464 C C . GLU C 1 96 ? 187.488 27.205 108.434 1.00 102.02 94 GLU C C 1
ATOM 2465 O O . GLU C 1 96 ? 187.353 28.421 108.258 1.00 102.49 94 GLU C O 1
ATOM 2471 N N . LEU C 1 97 ? 186.445 26.374 108.455 1.00 100.20 95 LEU C N 1
ATOM 2472 C CA . LEU C 1 97 ? 185.097 26.917 108.354 1.00 109.01 95 LEU C CA 1
ATOM 2473 C C . LEU C 1 97 ? 184.768 27.797 109.552 1.00 115.07 95 LEU C C 1
ATOM 2474 O O . LEU C 1 97 ? 183.891 28.662 109.455 1.00 120.18 95 LEU C O 1
ATOM 2479 N N . GLY C 1 98 ? 185.467 27.612 110.671 1.00 112.83 96 GLY C N 1
ATOM 2480 C CA . GLY C 1 98 ? 185.098 28.293 111.892 1.00 118.18 96 GLY C CA 1
ATOM 2481 C C . GLY C 1 98 ? 183.913 27.682 112.598 1.00 115.57 96 GLY C C 1
ATOM 2482 O O . GLY C 1 98 ? 183.383 28.289 113.534 1.00 117.76 96 GLY C O 1
ATOM 2483 N N . ILE C 1 99 ? 183.481 26.495 112.167 1.00 117.69 97 ILE C N 1
ATOM 2484 C CA . ILE C 1 99 ? 182.375 25.766 112.778 1.00 130.00 97 ILE C CA 1
ATOM 2485 C C . ILE C 1 99 ? 182.937 24.849 113.858 1.00 123.97 97 ILE C C 1
ATOM 2486 O O . ILE C 1 99 ? 182.212 24.034 114.442 1.00 124.01 97 ILE C O 1
ATOM 2491 N N . ALA C 1 100 ? 184.228 24.996 114.153 1.00 117.20 98 ALA C N 1
ATOM 2492 C CA . ALA C 1 100 ? 184.799 24.365 115.336 1.00 114.51 98 ALA C CA 1
ATOM 2493 C C . ALA C 1 100 ? 184.161 24.959 116.590 1.00 116.14 98 ALA C C 1
ATOM 2494 O O . ALA C 1 100 ? 184.810 25.700 117.337 1.00 116.40 98 ALA C O 1
ATOM 2496 N N . LEU C 1 101 ? 182.890 24.639 116.824 1.00 120.27 99 LEU C N 1
ATOM 2497 C CA . LEU C 1 101 ? 182.143 25.260 117.910 1.00 121.91 99 LEU C CA 1
ATOM 2498 C C . LEU C 1 101 ? 182.731 24.920 119.273 1.00 120.94 99 LEU C C 1
ATOM 2499 O O . LEU C 1 101 ? 183.163 23.792 119.530 1.00 112.46 99 LEU C O 1
ATOM 2504 N N . GLU C 1 102 ? 182.744 25.930 120.144 1.00 120.07 100 GLU C N 1
ATOM 2505 C CA . GLU C 1 102 ? 183.072 25.736 121.549 1.00 119.64 100 GLU C CA 1
ATOM 2506 C C . GLU C 1 102 ? 182.079 24.800 122.226 1.00 121.15 100 GLU C C 1
ATOM 2507 O O . GLU C 1 102 ? 182.414 24.149 123.222 1.00 123.43 100 GLU C O 1
ATOM 2513 N N . GLU C 1 103 ? 180.858 24.714 121.691 1.00 120.71 101 GLU C N 1
ATOM 2514 C CA . GLU C 1 103 ? 179.859 23.781 122.195 1.00 120.19 101 GLU C CA 1
ATOM 2515 C C . GLU C 1 103 ? 180.246 22.330 121.944 1.00 119.58 101 GLU C C 1
ATOM 2516 O O . GLU C 1 103 ? 179.829 21.451 122.707 1.00 122.62 101 GLU C O 1
ATOM 2522 N N . ILE C 1 104 ? 181.013 22.059 120.884 1.00 115.60 102 ILE C N 1
ATOM 2523 C CA . ILE C 1 104 ? 181.369 20.685 120.546 1.00 111.34 102 ILE C CA 1
ATOM 2524 C C . ILE C 1 104 ? 182.131 20.048 121.696 1.00 105.76 102 ILE C C 1
ATOM 2525 O O . ILE C 1 104 ? 183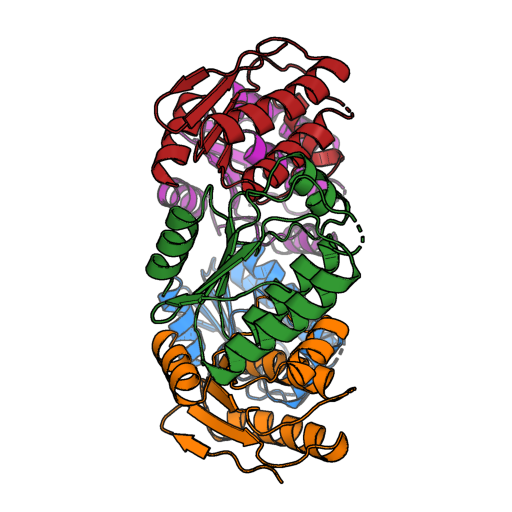.125 20.597 122.190 1.00 107.49 102 ILE C O 1
ATOM 2530 N N . GLU C 1 105 ? 181.661 18.887 122.136 1.00 92.86 103 GLU C N 1
ATOM 2531 C CA . GLU C 1 105 ? 182.333 18.109 123.164 1.00 89.19 103 GLU C CA 1
ATOM 2532 C C . GLU C 1 105 ? 183.025 16.932 122.492 1.00 83.68 103 GLU C C 1
ATOM 2533 O O . GLU C 1 105 ? 182.390 16.176 121.751 1.00 80.02 103 GLU C O 1
ATOM 2539 N N . THR C 1 106 ? 184.329 16.802 122.719 1.00 82.93 104 THR C N 1
ATOM 2540 C CA . THR C 1 106 ? 185.134 15.822 122.010 1.00 74.56 104 THR C CA 1
ATOM 2541 C C . THR C 1 106 ? 185.977 15.021 122.990 1.00 74.30 104 THR C C 1
ATOM 2542 O O . THR C 1 106 ? 186.232 15.443 124.120 1.00 76.34 104 THR C O 1
ATOM 2546 N N . ALA C 1 107 ? 186.403 13.845 122.536 1.00 73.79 105 ALA C N 1
ATOM 2547 C CA . ALA C 1 107 ? 187.286 12.985 123.307 1.00 77.15 105 ALA C CA 1
ATOM 2548 C C . ALA C 1 107 ? 188.344 12.405 122.380 1.00 75.84 105 ALA C C 1
ATOM 2549 O O . ALA C 1 107 ? 188.310 12.596 121.161 1.00 75.48 105 ALA C O 1
ATOM 2551 N N . LEU C 1 108 ? 189.292 11.678 122.972 1.00 77.85 106 LEU C N 1
ATOM 2552 C CA . LEU C 1 108 ? 190.398 11.141 122.188 1.00 75.04 106 LEU C CA 1
ATOM 2553 C C . LEU C 1 108 ? 189.965 9.934 121.365 1.00 78.69 106 LEU C C 1
ATOM 2554 O O . LEU C 1 108 ? 190.372 9.792 120.206 1.00 79.58 106 LEU C O 1
ATOM 2559 N N . ASP C 1 109 ? 189.144 9.053 121.938 1.00 77.82 107 ASP C N 1
ATOM 2560 C CA . ASP C 1 109 ? 188.735 7.835 121.253 1.00 78.79 107 ASP C CA 1
ATOM 2561 C C . ASP C 1 109 ? 187.272 7.540 121.561 1.00 79.36 107 ASP C C 1
ATOM 2562 O O . ASP C 1 109 ? 186.596 8.296 122.265 1.00 77.36 107 ASP C O 1
ATOM 2567 N N . LEU C 1 110 ? 186.796 6.408 121.037 1.00 80.01 108 LEU C N 1
ATOM 2568 C CA . LEU C 1 110 ? 185.398 6.018 121.188 1.00 74.82 108 LEU C CA 1
ATOM 2569 C C . LEU C 1 110 ? 185.005 5.879 122.656 1.00 77.71 108 LEU C C 1
ATOM 2570 O O . LEU C 1 110 ? 184.016 6.470 123.103 1.00 78.51 108 LEU C O 1
ATOM 2575 N N . GLU C 1 111 ? 185.765 5.085 123.418 1.00 83.17 109 GLU C N 1
ATOM 2576 C CA . GLU C 1 111 ? 185.377 4.782 124.794 1.00 82.41 109 GLU C CA 1
ATOM 2577 C C . GLU C 1 111 ? 185.367 6.033 125.661 1.00 78.95 109 GLU C C 1
ATOM 2578 O O . GLU C 1 111 ? 184.460 6.219 126.479 1.00 79.46 109 GLU C O 1
ATOM 2584 N N . GLN C 1 112 ? 186.370 6.901 125.502 1.00 77.36 110 GLN C N 1
ATOM 2585 C CA . GLN C 1 112 ? 186.411 8.128 126.295 1.00 83.08 110 GLN C CA 1
ATOM 2586 C C . GLN C 1 112 ? 185.253 9.058 125.940 1.00 83.88 110 GLN C C 1
ATOM 2587 O O . GLN C 1 112 ? 184.742 9.786 126.802 1.00 81.46 110 GLN C O 1
ATOM 2593 N N . GLY C 1 113 ? 184.824 9.046 124.678 1.00 78.53 111 GLY C N 1
ATOM 2594 C CA . GLY C 1 113 ? 183.661 9.833 124.303 1.00 72.32 111 GLY C CA 1
ATOM 2595 C C . GLY C 1 113 ? 182.397 9.334 124.973 1.00 72.32 111 GLY C C 1
ATOM 2596 O O . GLY C 1 113 ? 181.583 10.121 125.464 1.00 79.36 111 GLY C O 1
ATOM 2597 N N . LEU C 1 114 ? 182.227 8.013 125.015 1.00 70.95 112 LEU C N 1
ATOM 2598 C CA . LEU C 1 114 ? 181.068 7.431 125.679 1.00 71.65 112 LEU C CA 1
ATOM 2599 C C . LEU C 1 114 ? 181.123 7.673 127.185 1.00 75.70 112 LEU C C 1
ATOM 2600 O O . LEU C 1 114 ? 180.093 7.947 127.814 1.00 74.57 112 LEU C O 1
ATOM 2605 N N . GLU C 1 115 ? 182.314 7.563 127.785 1.00 79.35 113 GLU C N 1
ATOM 2606 C CA . GLU C 1 115 ? 182.471 7.919 129.194 1.00 83.10 113 GLU C CA 1
ATOM 2607 C C . GLU C 1 115 ? 182.039 9.354 129.445 1.00 86.76 113 GLU C C 1
ATOM 2608 O O . GLU C 1 115 ? 181.319 9.642 130.408 1.00 89.28 113 GLU C O 1
ATOM 2614 N N . THR C 1 116 ? 182.505 10.276 128.598 1.00 87.61 114 THR C N 1
ATOM 2615 C CA . THR C 1 116 ? 182.055 11.659 128.679 1.00 84.08 114 THR C CA 1
ATOM 2616 C C . THR C 1 116 ? 180.539 11.739 128.599 1.00 80.51 114 THR C C 1
ATOM 2617 O O . THR C 1 116 ? 179.908 12.522 129.317 1.00 86.91 114 THR C O 1
ATOM 2621 N N . LEU C 1 117 ? 179.938 10.915 127.740 1.00 78.62 115 LEU C N 1
ATOM 2622 C CA . LEU C 1 117 ? 178.489 10.928 127.582 1.00 75.59 115 LEU C CA 1
ATOM 2623 C C . LEU C 1 117 ? 177.787 10.416 128.836 1.00 76.65 115 LEU C C 1
ATOM 2624 O O . LEU C 1 117 ? 176.830 11.035 129.315 1.00 78.80 115 LEU C O 1
ATOM 2629 N N . LYS C 1 118 ? 178.244 9.283 129.379 1.00 84.91 116 LYS C N 1
ATOM 2630 C CA . LYS C 1 118 ? 177.643 8.756 130.603 1.00 88.34 116 LYS C CA 1
ATOM 2631 C C . LYS C 1 118 ? 177.756 9.751 131.750 1.00 84.98 116 LYS C C 1
ATOM 2632 O O . LYS C 1 118 ? 176.810 9.925 132.528 1.00 82.42 116 LYS C O 1
ATOM 2638 N N . ARG C 1 119 ? 178.911 10.412 131.868 1.00 87.83 117 ARG C N 1
ATOM 2639 C CA . ARG C 1 119 ? 179.145 11.340 132.970 1.00 87.35 117 ARG C CA 1
ATOM 2640 C C . ARG C 1 119 ? 178.177 12.516 132.941 1.00 88.94 117 ARG C C 1
ATOM 2641 O O . ARG C 1 119 ? 177.787 13.026 133.997 1.00 93.97 117 ARG C O 1
ATOM 2649 N N . GLU C 1 120 ? 177.767 12.945 131.753 1.00 90.08 118 GLU C N 1
ATOM 2650 C CA . GLU C 1 120 ? 176.936 14.128 131.587 1.00 88.07 118 GLU C CA 1
ATOM 2651 C C . GLU C 1 120 ? 175.444 13.820 131.597 1.00 85.52 118 GLU C C 1
ATOM 2652 O O . GLU C 1 120 ? 174.637 14.739 131.426 1.00 91.63 118 GLU C O 1
ATOM 2658 N N . LEU C 1 121 ? 175.057 12.561 131.776 1.00 81.36 119 LEU C N 1
ATOM 2659 C CA . LEU C 1 121 ? 173.643 12.193 131.792 1.00 76.94 119 LEU C CA 1
ATOM 2660 C C . LEU C 1 121 ? 173.253 11.507 133.103 1.00 85.00 119 LEU C C 1
ATOM 2661 O O . LEU C 1 121 ? 173.875 10.529 133.524 1.00 88.91 119 LEU C O 1
ATOM 2666 N N . LYS D 1 7 ? 213.391 22.118 115.055 1.00 100.36 5 LYS D N 1
ATOM 2667 C CA . LYS D 1 7 ? 212.091 21.731 115.586 1.00 102.39 5 LYS D CA 1
ATOM 2668 C C . LYS D 1 7 ? 212.051 21.957 117.093 1.00 104.64 5 LYS D C 1
ATOM 2669 O O . LYS D 1 7 ? 213.096 22.068 117.737 1.00 110.05 5 LYS D O 1
ATOM 2675 N N . ILE D 1 8 ? 210.852 22.029 117.651 1.00 105.55 6 ILE D N 1
ATOM 2676 C CA . ILE D 1 8 ? 210.649 22.236 119.082 1.00 96.83 6 ILE D CA 1
ATOM 2677 C C . ILE D 1 8 ? 210.312 20.890 119.714 1.00 94.06 6 ILE D C 1
ATOM 2678 O O . ILE D 1 8 ? 209.407 20.199 119.213 1.00 92.33 6 ILE D O 1
ATOM 2683 N N . PRO D 1 9 ? 210.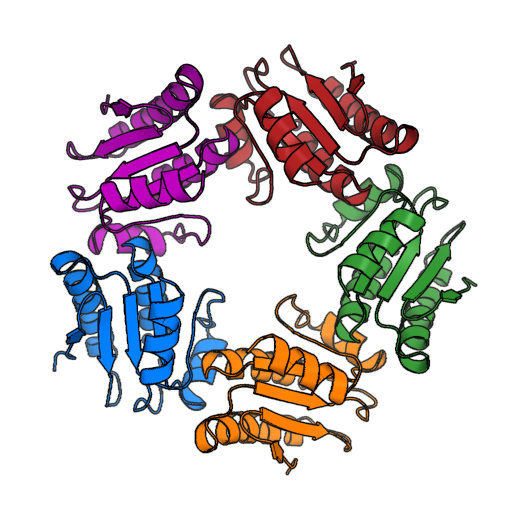991 20.482 120.782 1.00 93.58 7 PRO D N 1
ATOM 2684 C CA . PRO D 1 9 ? 210.715 19.167 121.368 1.00 85.41 7 PRO D CA 1
ATOM 2685 C C . PRO D 1 9 ? 209.484 19.185 122.259 1.00 82.62 7 PRO D C 1
ATOM 2686 O O . PRO D 1 9 ? 209.218 20.152 122.978 1.00 85.70 7 PRO D O 1
ATOM 2690 N N . ILE D 1 10 ? 208.728 18.092 122.196 1.00 79.93 8 ILE D N 1
ATOM 2691 C CA . ILE D 1 10 ? 207.554 17.873 123.033 1.00 77.30 8 ILE D CA 1
ATOM 2692 C C . ILE D 1 10 ? 207.784 16.595 123.826 1.00 82.68 8 ILE D C 1
ATOM 2693 O O . ILE D 1 10 ? 208.031 15.534 123.239 1.00 89.57 8 ILE D O 1
ATOM 2698 N N . LEU D 1 11 ? 207.709 16.690 125.152 1.00 72.13 9 LEU D N 1
ATOM 2699 C CA . LEU D 1 11 ? 207.911 15.537 126.017 1.00 77.37 9 LEU D CA 1
ATOM 2700 C C . LEU D 1 11 ? 206.621 15.211 126.756 1.00 74.98 9 LEU D C 1
ATOM 2701 O O . LEU D 1 11 ? 205.948 16.105 127.278 1.00 75.99 9 LEU D O 1
ATOM 2706 N N . LYS D 1 12 ? 206.283 13.923 126.786 1.00 75.71 10 LYS D N 1
ATOM 2707 C CA . LYS D 1 12 ? 205.053 13.429 127.393 1.00 72.74 10 LYS D CA 1
ATOM 2708 C C . LYS D 1 12 ? 205.327 13.019 128.834 1.00 79.82 10 LYS D C 1
ATOM 2709 O O . LYS D 1 12 ? 206.131 12.114 129.085 1.00 85.74 10 LYS D O 1
ATOM 2715 N N . LEU D 1 13 ? 204.664 13.683 129.775 1.00 77.16 11 LEU D N 1
ATOM 2716 C CA . LEU D 1 13 ? 204.705 13.311 131.185 1.00 80.69 11 LEU D CA 1
ATOM 2717 C C . LEU D 1 13 ? 203.336 12.766 131.566 1.00 83.05 11 LEU D C 1
ATOM 2718 O O . LEU D 1 13 ? 202.375 13.532 131.713 1.00 85.19 11 LEU D O 1
ATOM 2723 N N . TYR D 1 14 ? 203.255 11.445 131.726 1.00 83.68 12 TYR D N 1
ATOM 2724 C CA . TYR D 1 14 ? 201.999 10.736 131.990 1.00 82.31 12 TYR D CA 1
ATOM 2725 C C . TYR D 1 14 ? 201.033 11.072 130.859 1.00 88.49 12 TYR D C 1
ATOM 2726 O O . TYR D 1 14 ? 201.376 10.826 129.692 1.00 93.90 12 TYR D O 1
ATOM 2735 N N . ASN D 1 15 ? 199.857 11.628 131.130 1.00 86.66 13 ASN D N 1
ATOM 2736 C CA . ASN D 1 15 ? 198.877 11.908 130.092 1.00 85.93 13 ASN D CA 1
ATOM 2737 C C . ASN D 1 15 ? 198.945 13.342 129.580 1.00 81.29 13 ASN D C 1
ATOM 2738 O O . ASN D 1 15 ? 198.051 13.766 128.843 1.00 85.63 13 ASN D O 1
ATOM 2743 N N . CYS D 1 16 ? 199.985 14.091 129.936 1.00 79.07 14 CYS D N 1
ATOM 2744 C CA . CYS D 1 16 ? 200.118 15.482 129.531 1.00 78.66 14 CYS D CA 1
ATOM 2745 C C . CYS D 1 16 ? 201.353 15.674 128.661 1.00 78.19 14 CYS D C 1
ATOM 2746 O O . CYS D 1 16 ? 202.381 15.017 128.852 1.00 79.90 14 CYS D O 1
ATOM 2749 N N . LEU D 1 17 ? 201.234 16.589 127.702 1.00 74.12 15 LEU D N 1
ATOM 2750 C CA . LEU D 1 17 ? 202.345 17.040 126.875 1.00 68.33 15 LEU D CA 1
ATOM 2751 C C . LEU D 1 17 ? 202.822 18.399 127.361 1.00 71.17 15 LEU D C 1
ATOM 2752 O O . LEU D 1 17 ? 202.023 19.333 127.503 1.00 75.02 15 LEU D O 1
ATOM 2757 N N . LEU D 1 18 ? 204.124 18.503 127.611 1.00 70.56 16 LEU D N 1
ATOM 2758 C CA . LEU D 1 18 ? 204.760 19.740 128.044 1.00 69.17 16 LEU D CA 1
ATOM 2759 C C . LEU D 1 18 ? 205.669 20.259 126.939 1.00 69.23 16 LEU D C 1
ATOM 2760 O O . LEU D 1 18 ? 206.544 19.532 126.455 1.00 72.64 16 LEU D O 1
ATOM 2765 N N . VAL D 1 19 ? 205.458 21.513 126.543 1.00 66.50 17 VAL D N 1
ATOM 2766 C CA . VAL D 1 19 ? 206.269 22.181 125.532 1.00 71.24 17 VAL D CA 1
ATOM 2767 C C . VAL D 1 19 ? 206.817 23.464 126.134 1.00 73.71 17 VAL D C 1
ATOM 2768 O O . VAL D 1 19 ? 206.059 24.262 126.698 1.00 78.46 17 VAL D O 1
ATOM 2772 N N . SER D 1 20 ? 208.124 23.666 126.004 1.00 77.24 18 SER D N 1
ATOM 2773 C CA . SER D 1 20 ? 208.774 24.911 126.394 1.00 76.70 18 SER D CA 1
ATOM 2774 C C . SER D 1 20 ? 209.454 25.493 125.166 1.00 81.79 18 SER D C 1
ATOM 2775 O O . SER D 1 20 ? 210.469 24.961 124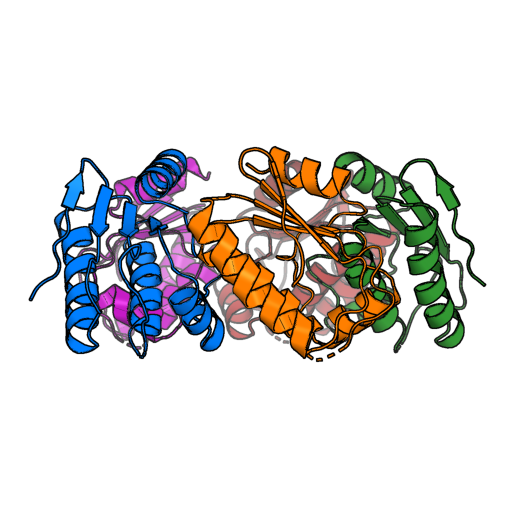.702 1.00 87.70 18 SER D O 1
ATOM 2778 N N . ILE D 1 21 ? 208.891 26.572 124.633 1.00 85.22 19 ILE D N 1
ATOM 2779 C CA . ILE D 1 21 ? 209.555 27.328 123.578 1.00 82.76 19 ILE D CA 1
ATOM 2780 C C . ILE D 1 21 ? 210.558 28.255 124.256 1.00 86.99 19 ILE D C 1
ATOM 2781 O O . ILE D 1 21 ? 210.177 29.201 124.951 1.00 86.11 19 ILE D O 1
ATOM 2786 N N . GLN D 1 22 ? 211.847 27.966 124.077 1.00 95.05 20 GLN D N 1
ATOM 2787 C CA . GLN D 1 22 ? 212.906 28.596 124.852 1.00 100.64 20 GLN D CA 1
ATOM 2788 C C . GLN D 1 22 ? 213.719 29.589 124.035 1.00 107.63 20 GLN D C 1
ATOM 2789 O O . GLN D 1 22 ? 214.791 30.017 124.478 1.00 111.54 20 GLN D O 1
ATOM 2795 N N . TRP D 1 23 ? 213.231 29.970 122.857 1.00 106.73 21 TRP D N 1
ATOM 2796 C CA . TRP D 1 23 ? 213.912 30.920 121.992 1.00 111.05 21 TRP D CA 1
ATOM 2797 C C . TRP D 1 23 ? 212.878 31.571 121.090 1.00 107.90 21 TRP D C 1
ATOM 2798 O O . TRP D 1 23 ? 211.814 30.998 120.833 1.00 105.18 21 TRP D O 1
ATOM 2809 N N . GLU D 1 24 ? 213.199 32.771 120.611 1.00 110.50 22 GLU D N 1
ATOM 2810 C CA . GLU D 1 24 ? 212.367 33.409 119.601 1.00 109.67 22 GLU D CA 1
ATOM 2811 C C . GLU D 1 24 ? 212.255 32.507 118.379 1.00 111.59 22 GLU D C 1
ATOM 2812 O O . GLU D 1 24 ? 213.262 32.063 117.822 1.00 114.07 22 GLU D O 1
ATOM 2818 N N . LEU D 1 25 ? 211.021 32.220 117.979 1.00 104.75 23 LEU D N 1
ATOM 2819 C CA . LEU D 1 25 ? 210.734 31.242 116.941 1.00 99.75 23 LEU D CA 1
ATOM 2820 C C . LEU D 1 25 ? 210.211 31.974 115.715 1.00 99.12 23 LEU D C 1
ATOM 2821 O O . LEU D 1 25 ? 209.339 32.840 115.833 1.00 98.31 23 LEU D O 1
ATOM 2826 N N . ASP D 1 26 ? 210.764 31.654 114.548 1.00 103.34 24 ASP D N 1
ATOM 2827 C CA . ASP D 1 26 ? 210.299 32.295 113.328 1.00 99.68 24 ASP D CA 1
ATOM 2828 C C . ASP D 1 26 ? 208.964 31.687 112.901 1.00 95.68 24 ASP D C 1
ATOM 2829 O O . ASP D 1 26 ? 208.414 30.792 113.554 1.00 95.50 24 ASP D O 1
ATOM 2834 N N . ASP D 1 27 ? 208.431 32.201 111.791 1.00 97.36 25 ASP D N 1
ATOM 2835 C CA . ASP D 1 27 ? 207.131 31.738 111.315 1.00 96.16 25 ASP D CA 1
ATOM 2836 C C . ASP D 1 27 ? 207.162 30.259 110.934 1.00 95.34 25 ASP D C 1
ATOM 2837 O O . ASP D 1 27 ? 206.213 29.516 111.219 1.00 94.43 25 ASP D O 1
ATOM 2842 N N . GLN D 1 28 ? 208.243 29.811 110.291 1.00 96.67 26 GLN D N 1
ATOM 2843 C CA . GLN D 1 28 ? 208.287 28.432 109.814 1.00 98.92 26 GLN D CA 1
ATOM 2844 C C . GLN D 1 28 ? 208.415 27.444 110.967 1.00 99.04 26 GLN D C 1
ATOM 2845 O O . GLN D 1 28 ? 207.893 26.327 110.888 1.00 97.77 26 GLN D O 1
ATOM 2851 N N . THR D 1 29 ? 209.112 27.828 112.041 1.00 94.66 27 THR D N 1
ATOM 2852 C CA . THR D 1 29 ? 209.178 26.968 113.221 1.00 96.57 27 THR D CA 1
ATOM 2853 C C . THR D 1 29 ? 207.789 26.737 113.802 1.00 94.39 27 THR D C 1
ATOM 2854 O O . THR D 1 29 ? 207.432 25.607 114.157 1.00 95.05 27 THR D O 1
ATOM 2858 N N . ALA D 1 30 ? 206.986 27.799 113.892 1.00 92.21 28 ALA D N 1
ATOM 2859 C CA . ALA D 1 30 ? 205.661 27.684 114.491 1.00 89.60 28 ALA D CA 1
ATOM 2860 C C . ALA D 1 30 ? 204.783 26.712 113.714 1.00 92.44 28 ALA D C 1
ATOM 2861 O O . ALA D 1 30 ? 204.128 25.844 114.304 1.00 91.89 28 ALA D O 1
ATOM 2863 N N . LEU D 1 31 ? 204.754 26.844 112.383 1.00 90.79 29 LEU D N 1
ATOM 2864 C CA . LEU D 1 31 ? 203.938 25.942 111.575 1.00 93.39 29 LEU D CA 1
ATOM 2865 C C . LEU D 1 31 ? 204.398 24.498 111.720 1.00 89.51 29 LEU D C 1
ATOM 2866 O O . LEU D 1 31 ? 203.571 23.578 111.756 1.00 85.15 29 LEU D O 1
ATOM 2871 N N . THR D 1 32 ? 205.713 24.277 111.799 1.00 89.57 30 THR D N 1
ATOM 2872 C CA . THR D 1 32 ? 206.206 22.934 112.080 1.00 90.57 30 THR D CA 1
ATOM 2873 C C . THR D 1 32 ? 205.814 22.501 113.484 1.00 87.30 30 THR D C 1
ATOM 2874 O O . THR D 1 32 ? 205.504 21.327 113.717 1.00 86.94 30 THR D O 1
ATOM 2878 N N . PHE D 1 33 ? 205.819 23.439 114.436 1.00 86.04 31 PHE D N 1
ATOM 2879 C CA . PHE D 1 33 ? 205.389 23.108 115.789 1.00 84.42 31 PHE D CA 1
ATOM 2880 C C . PHE D 1 33 ? 203.908 22.758 115.821 1.00 81.10 31 PHE D C 1
ATOM 2881 O O . PHE D 1 33 ? 203.501 21.832 116.533 1.00 73.63 31 PHE D O 1
ATOM 2889 N N . GLN D 1 34 ? 203.090 23.488 115.059 1.00 83.06 32 GLN D N 1
ATOM 2890 C CA . GLN D 1 34 ? 201.667 23.178 114.985 1.00 82.89 32 GLN D CA 1
ATOM 2891 C C . GLN D 1 34 ? 201.440 21.766 114.460 1.00 81.29 32 GLN D C 1
ATOM 2892 O O . GLN D 1 34 ? 200.660 20.996 115.034 1.00 78.34 32 GLN D O 1
ATOM 2898 N N . GLU D 1 35 ? 202.122 21.405 113.371 1.00 81.08 33 GLU D N 1
ATOM 2899 C CA . GLU D 1 35 ? 201.980 20.058 112.830 1.00 80.82 33 GLU D CA 1
ATOM 2900 C C . GLU D 1 35 ? 202.490 19.017 113.820 1.00 82.40 33 GLU D C 1
ATOM 2901 O O . GLU D 1 35 ? 201.827 18.005 114.071 1.00 82.26 33 GLU D O 1
ATOM 2907 N N . ASP D 1 36 ? 203.666 19.259 114.405 1.00 85.16 34 ASP D N 1
ATOM 2908 C CA . ASP D 1 36 ? 204.244 18.303 115.346 1.00 82.64 34 ASP D CA 1
ATOM 2909 C C . ASP D 1 36 ? 203.315 18.049 116.528 1.00 82.82 34 ASP D C 1
ATOM 2910 O O . ASP D 1 36 ? 203.060 16.894 116.890 1.00 85.40 34 ASP D O 1
ATOM 2915 N N . LEU D 1 37 ? 202.797 19.118 117.145 1.00 79.31 35 LEU D N 1
ATOM 2916 C CA . LEU D 1 37 ? 202.028 18.952 118.376 1.00 71.49 35 LEU D CA 1
ATOM 2917 C C . LEU D 1 37 ? 200.759 18.146 118.126 1.00 74.84 35 LEU D C 1
ATOM 2918 O O . LEU D 1 37 ? 200.424 17.242 118.899 1.00 77.83 35 LEU D O 1
ATOM 2923 N N . LEU D 1 38 ? 200.047 18.448 117.036 1.00 75.84 36 LEU D N 1
ATOM 2924 C CA . LEU D 1 38 ? 198.815 17.724 116.739 1.00 74.17 36 LEU D CA 1
ATOM 2925 C C . LEU D 1 38 ? 199.076 16.230 116.575 1.00 77.66 36 LEU D C 1
ATOM 2926 O O . LEU D 1 38 ? 198.317 15.401 117.092 1.00 82.09 36 LEU D O 1
ATOM 2931 N N . ASN D 1 39 ? 200.154 15.864 115.872 1.00 77.89 37 ASN D N 1
ATOM 2932 C CA . ASN D 1 39 ? 200.490 14.450 115.724 1.00 81.27 37 ASN D CA 1
ATOM 2933 C C . ASN D 1 39 ? 200.910 13.832 117.052 1.00 83.17 37 ASN D C 1
ATOM 2934 O O . ASN D 1 39 ? 200.513 12.703 117.362 1.00 85.80 37 ASN D O 1
ATOM 2939 N N . LYS D 1 40 ? 201.714 14.548 117.845 1.00 80.92 38 LYS D N 1
ATOM 2940 C CA . LYS D 1 40 ? 202.081 14.040 119.163 1.00 77.50 38 LYS D CA 1
ATOM 2941 C C . LYS D 1 40 ? 200.842 13.691 119.976 1.00 76.26 38 LYS D C 1
ATOM 2942 O O . LYS D 1 40 ? 200.756 12.604 120.550 1.00 78.73 38 LYS D O 1
ATOM 2948 N N . ILE D 1 41 ? 199.861 14.597 120.011 1.00 77.17 39 ILE D N 1
ATOM 2949 C CA . ILE D 1 41 ? 198.581 14.303 120.657 1.00 80.46 39 ILE D CA 1
ATOM 2950 C C . ILE D 1 41 ? 197.986 13.015 120.105 1.00 81.62 39 ILE D C 1
ATOM 2951 O O . ILE D 1 41 ? 197.528 12.145 120.856 1.00 83.36 39 ILE D O 1
ATOM 2956 N N . TYR D 1 42 ? 197.983 12.879 118.777 1.00 82.12 40 TYR D N 1
ATOM 2957 C CA . TYR D 1 42 ? 197.293 11.759 118.146 1.00 85.63 40 TYR D CA 1
ATOM 2958 C C . TYR D 1 42 ? 197.988 10.439 118.459 1.00 83.91 40 TYR D C 1
ATOM 2959 O O . TYR D 1 42 ? 197.339 9.467 118.864 1.00 89.01 40 TYR D O 1
ATOM 2968 N N . GLU D 1 43 ? 199.313 10.386 118.287 1.00 80.75 41 GLU D N 1
ATOM 2969 C CA . GLU D 1 43 ? 200.051 9.178 118.641 1.00 79.47 41 GLU D CA 1
ATOM 2970 C C . GLU D 1 43 ? 199.991 8.915 120.140 1.00 82.00 41 GLU D C 1
ATOM 2971 O O . GLU D 1 43 ? 199.888 7.761 120.572 1.00 82.79 41 GLU D O 1
ATOM 2977 N N . THR D 1 44 ? 200.052 9.973 120.948 1.00 82.86 42 THR D N 1
ATOM 2978 C CA . THR D 1 44 ? 200.119 9.813 122.396 1.00 79.68 42 THR D CA 1
ATOM 2979 C C . THR D 1 44 ? 198.766 9.475 123.006 1.00 79.61 42 THR D C 1
ATOM 2980 O O . THR D 1 44 ? 198.692 8.663 123.934 1.00 77.50 42 THR D O 1
ATOM 2984 N N . GLY D 1 45 ? 197.694 10.085 122.509 1.00 85.55 43 GLY D N 1
ATOM 2985 C CA . GLY D 1 45 ? 196.421 9.991 123.192 1.00 81.70 43 GLY D CA 1
ATOM 2986 C C . GLY D 1 45 ? 196.341 10.871 124.416 1.00 81.62 43 GLY D C 1
ATOM 2987 O O . GLY D 1 45 ? 195.592 10.563 125.349 1.00 86.19 43 GLY D O 1
ATOM 2988 N N . ALA D 1 46 ? 197.103 11.961 124.437 1.00 82.07 44 ALA D N 1
ATOM 2989 C CA . ALA D 1 46 ? 197.165 12.843 125.593 1.00 78.86 44 ALA D CA 1
ATOM 2990 C C . ALA D 1 46 ? 195.859 13.603 125.786 1.00 73.35 44 ALA D C 1
ATOM 2991 O O . ALA D 1 46 ? 195.193 13.997 124.827 1.00 80.37 44 ALA D O 1
ATOM 2993 N N . ASN D 1 47 ? 195.506 13.817 127.054 1.00 77.09 45 ASN D N 1
ATOM 2994 C CA . ASN D 1 47 ? 194.328 14.594 127.415 1.00 76.67 45 ASN D CA 1
ATOM 2995 C C . ASN D 1 47 ? 194.615 16.080 127.567 1.00 76.16 45 ASN D C 1
ATOM 2996 O O . ASN D 1 47 ? 193.688 16.888 127.443 1.00 83.65 45 ASN D O 1
ATOM 3001 N N . GLY D 1 48 ? 195.860 16.458 127.828 1.00 72.24 46 GLY D N 1
ATOM 3002 C CA . GLY D 1 48 ? 196.193 17.853 128.067 1.00 72.53 46 GLY D CA 1
ATOM 3003 C C . GLY D 1 48 ? 197.544 18.224 127.501 1.00 73.02 46 GLY D C 1
ATOM 3004 O O . GLY D 1 48 ? 198.426 17.374 127.335 1.00 70.97 46 GLY D O 1
ATOM 3005 N N . VAL D 1 49 ? 197.705 19.515 127.198 1.00 70.64 47 VAL D N 1
ATOM 3006 C CA . VAL D 1 49 ? 198.946 20.079 126.677 1.00 66.18 47 VAL D CA 1
ATOM 3007 C C . VAL D 1 49 ? 199.262 21.360 127.438 1.00 66.85 47 VAL D C 1
ATOM 3008 O O . VAL D 1 49 ? 198.362 22.158 127.723 1.00 67.89 47 VAL D O 1
ATOM 3012 N N . VAL D 1 50 ? 200.539 21.558 127.767 1.00 70.89 48 VAL D N 1
ATOM 3013 C CA . VAL D 1 50 ? 201.030 22.785 128.391 1.00 67.02 48 VAL D CA 1
ATOM 3014 C C . VAL D 1 50 ? 202.085 23.384 127.472 1.00 70.44 48 VAL D C 1
ATOM 3015 O O . VAL D 1 50 ? 203.095 22.734 127.174 1.00 70.71 48 VAL D O 1
ATOM 3019 N N . ILE D 1 51 ? 201.860 24.620 127.033 1.00 68.76 49 ILE D N 1
ATOM 3020 C CA . ILE D 1 51 ? 202.790 25.334 126.164 1.00 64.95 49 ILE D CA 1
ATOM 3021 C C . ILE D 1 51 ? 203.351 26.517 126.944 1.00 66.14 49 ILE D C 1
ATOM 3022 O O . ILE D 1 51 ? 202.597 27.387 127.398 1.00 68.36 49 ILE D O 1
ATOM 3027 N N . ASP D 1 52 ? 204.672 26.547 127.101 1.00 69.51 50 ASP D N 1
ATOM 3028 C CA . ASP D 1 52 ? 205.351 27.544 127.919 1.00 70.29 50 ASP D CA 1
ATOM 3029 C C . ASP D 1 52 ? 206.015 28.562 127.001 1.00 74.25 50 ASP D C 1
ATOM 3030 O O . ASP D 1 52 ? 206.841 28.196 126.158 1.00 82.22 50 ASP D O 1
ATOM 3035 N N . LEU D 1 53 ? 205.653 29.834 127.167 1.00 68.85 51 LEU D N 1
ATOM 3036 C CA . LEU D 1 53 ? 206.181 30.918 126.346 1.00 70.45 51 LEU D CA 1
ATOM 3037 C C . LEU D 1 53 ? 206.951 31.931 127.186 1.00 74.87 51 LEU D C 1
ATOM 3038 O O . LEU D 1 53 ? 206.958 33.125 126.877 1.00 79.83 51 LEU D O 1
ATOM 3043 N N . THR D 1 54 ? 207.612 31.464 128.249 1.00 75.88 52 THR D N 1
ATOM 3044 C CA . THR D 1 54 ? 208.306 32.376 129.153 1.00 76.35 52 THR D CA 1
ATOM 3045 C C . THR D 1 54 ? 209.482 33.059 128.465 1.00 82.02 52 THR D C 1
ATOM 3046 O O . THR D 1 54 ? 209.735 34.248 128.690 1.00 85.70 52 THR D O 1
ATOM 3050 N N . SER D 1 55 ? 210.211 32.326 127.627 1.00 86.03 53 SER D N 1
ATOM 3051 C CA . SER D 1 55 ? 211.380 32.861 126.943 1.00 86.67 53 SER D CA 1
ATOM 3052 C C . SER D 1 55 ? 211.050 33.505 125.602 1.00 87.08 53 SER D C 1
ATOM 3053 O O . SER D 1 55 ? 211.944 34.077 124.971 1.00 100.17 53 SER D O 1
ATOM 3056 N N . VAL D 1 56 ? 209.799 33.428 125.150 1.00 82.74 54 VAL D N 1
ATOM 3057 C CA . VAL D 1 56 ? 209.384 34.062 123.898 1.00 76.82 54 VAL D CA 1
ATOM 3058 C C . VAL D 1 56 ? 209.286 35.562 124.158 1.00 84.29 54 VAL D C 1
ATOM 3059 O O . VAL D 1 56 ? 208.309 36.039 124.738 1.00 84.82 54 VAL D O 1
ATOM 3063 N N . ASP D 1 57 ? 210.295 36.313 123.711 1.00 92.71 55 ASP D N 1
ATOM 3064 C CA . ASP D 1 57 ? 210.323 37.749 123.970 1.00 86.12 55 ASP D CA 1
ATOM 3065 C C . ASP D 1 57 ? 209.237 38.481 123.192 1.00 85.03 55 ASP D C 1
ATOM 3066 O O . ASP D 1 57 ? 208.545 39.344 123.745 1.00 84.12 55 ASP D O 1
ATOM 3071 N N . MET D 1 58 ? 209.085 38.166 121.908 1.00 82.61 56 MET D N 1
ATOM 3072 C CA . MET D 1 58 ? 208.105 38.819 121.056 1.00 76.68 56 MET D CA 1
ATOM 3073 C C . MET D 1 58 ? 207.477 37.781 120.141 1.00 76.74 56 MET D C 1
ATOM 3074 O O . MET D 1 58 ? 207.984 36.668 119.984 1.00 81.71 56 MET D O 1
ATOM 3079 N N . ILE D 1 59 ? 206.356 38.164 119.533 1.00 71.99 57 ILE D N 1
ATOM 3080 C CA . ILE D 1 59 ? 205.581 37.276 118.679 1.00 74.13 57 ILE D CA 1
ATOM 3081 C C . ILE D 1 59 ? 205.060 38.118 117.523 1.00 78.63 57 ILE D C 1
ATOM 3082 O O . ILE D 1 59 ? 205.014 39.348 117.599 1.00 84.30 57 ILE D O 1
ATOM 3087 N N . ASP D 1 60 ? 204.678 37.454 116.438 1.00 79.48 58 ASP D N 1
ATOM 3088 C CA . ASP D 1 60 ? 204.112 38.191 115.308 1.00 78.01 58 ASP D CA 1
ATOM 3089 C C . ASP D 1 60 ? 202.700 37.707 114.977 1.00 82.24 58 ASP D C 1
ATOM 3090 O O . ASP D 1 60 ? 202.217 36.741 115.574 1.00 87.82 58 ASP D O 1
ATOM 3105 N N . PHE D 1 62 ? 201.452 36.081 112.473 1.00 80.48 60 PHE D N 1
ATOM 3106 C CA . PHE D 1 62 ? 201.340 34.729 111.948 1.00 83.17 60 PHE D CA 1
ATOM 3107 C C . PHE D 1 62 ? 201.413 33.690 113.056 1.00 84.42 60 PHE D C 1
ATOM 3108 O O . PHE D 1 62 ? 200.552 32.818 113.143 1.00 84.35 60 PHE D O 1
ATOM 3116 N N . ILE D 1 63 ? 202.445 33.785 113.899 1.00 83.29 61 ILE D N 1
ATOM 3117 C CA . ILE D 1 63 ? 202.582 32.841 115.006 1.00 84.97 61 ILE D CA 1
ATOM 3118 C C . ILE D 1 63 ? 201.358 32.913 115.900 1.00 80.70 61 ILE D C 1
ATOM 3119 O O . ILE D 1 63 ? 200.831 31.889 116.352 1.00 77.81 61 ILE D O 1
ATOM 3124 N N . ALA D 1 64 ? 200.906 34.132 116.184 1.00 81.30 62 ALA D N 1
ATOM 3125 C CA . ALA D 1 64 ? 199.688 34.335 116.948 1.00 74.82 62 ALA D CA 1
ATOM 3126 C C . ALA D 1 64 ? 198.585 33.455 116.378 1.00 75.75 62 ALA D C 1
ATOM 3127 O O . ALA D 1 64 ? 198.113 32.530 117.048 1.00 80.17 62 ALA D O 1
ATOM 3129 N N . LYS D 1 65 ? 198.207 33.709 115.125 1.00 77.58 63 LYS D N 1
ATOM 3130 C CA . LYS D 1 65 ? 197.160 32.921 114.484 1.00 82.65 63 LYS D CA 1
ATOM 3131 C C . LYS D 1 65 ? 197.430 31.423 114.593 1.00 79.29 63 LYS D C 1
ATOM 3132 O O . LYS D 1 65 ? 196.501 30.632 114.788 1.00 80.32 63 LYS D O 1
ATOM 3138 N N . VAL D 1 66 ? 198.698 31.019 114.489 1.00 74.19 64 VAL D N 1
ATOM 3139 C CA . VAL D 1 66 ? 199.058 29.618 114.702 1.00 73.19 64 VAL D CA 1
ATOM 3140 C C . VAL D 1 66 ? 198.701 29.188 116.118 1.00 72.34 64 VAL D C 1
ATOM 3141 O O . VAL D 1 66 ? 197.960 28.221 116.320 1.00 77.18 64 VAL D O 1
ATOM 3145 N N . LEU D 1 67 ? 199.229 29.903 117.116 1.00 74.76 65 LEU D N 1
ATOM 3146 C CA . LEU D 1 67 ? 198.947 29.580 118.513 1.00 73.22 65 LEU D CA 1
ATOM 3147 C C . LEU D 1 67 ? 197.450 29.436 118.761 1.00 74.43 65 LEU D C 1
ATOM 3148 O O . LEU D 1 67 ? 196.995 28.444 119.341 1.00 75.14 65 LEU D O 1
ATOM 3153 N N . GLY D 1 68 ? 196.668 30.419 118.312 1.00 73.61 66 GLY D N 1
ATOM 3154 C CA . GLY D 1 68 ? 195.228 30.347 118.500 1.00 78.49 66 GLY D CA 1
ATOM 3155 C C . GLY D 1 68 ? 194.601 29.160 117.793 1.00 79.88 66 GLY D C 1
ATOM 3156 O O . GLY D 1 68 ? 193.659 28.549 118.306 1.00 82.64 66 GLY D O 1
ATOM 3157 N N . ASP D 1 69 ? 195.114 28.817 116.608 1.00 79.09 67 ASP D N 1
ATOM 3158 C CA . ASP D 1 69 ? 194.598 27.659 115.884 1.00 78.18 67 ASP D CA 1
ATOM 3159 C C . ASP D 1 69 ? 194.976 26.360 116.580 1.00 78.67 67 ASP D C 1
ATOM 3160 O O . ASP D 1 69 ? 194.148 25.453 116.708 1.00 77.46 67 ASP D O 1
ATOM 3165 N N . VAL D 1 70 ? 196.230 26.248 117.028 1.00 77.44 68 VAL D N 1
ATOM 3166 C CA . VAL D 1 70 ? 196.679 25.035 117.711 1.00 74.66 68 VAL D CA 1
ATOM 3167 C C . VAL D 1 70 ? 195.781 24.708 118.896 1.00 74.40 68 VAL D C 1
ATOM 3168 O O . VAL D 1 70 ? 195.418 23.546 119.116 1.00 74.16 68 VAL D O 1
ATOM 3172 N N . ILE D 1 71 ? 195.407 25.723 119.675 1.00 72.27 69 ILE D N 1
ATOM 3173 C CA . ILE D 1 71 ? 194.569 25.498 120.851 1.00 70.49 69 ILE D CA 1
ATOM 3174 C C . ILE D 1 71 ? 193.212 24.940 120.438 1.00 73.49 69 ILE D C 1
ATOM 3175 O O . ILE D 1 71 ? 192.764 23.904 120.946 1.00 76.18 69 ILE D O 1
ATOM 3180 N N . THR D 1 72 ? 192.539 25.621 119.505 1.00 69.20 70 THR D N 1
ATOM 3181 C CA . THR D 1 72 ? 191.223 25.168 119.065 1.00 70.55 70 THR D CA 1
ATOM 3182 C C . THR D 1 72 ? 191.306 23.808 118.388 1.00 69.58 70 THR D C 1
ATOM 3183 O O . THR D 1 72 ? 190.418 22.964 118.561 1.00 72.75 70 THR D O 1
ATOM 3187 N N . MET D 1 73 ? 192.370 23.576 117.616 1.00 72.30 71 MET D N 1
ATOM 3188 C CA . MET D 1 73 ? 192.525 22.292 116.940 1.00 72.08 71 MET D CA 1
ATOM 3189 C C . MET D 1 73 ? 192.764 21.165 117.937 1.00 68.83 71 MET D C 1
ATOM 3190 O O . MET D 1 73 ? 192.221 20.066 117.778 1.00 72.92 71 MET D O 1
ATOM 3195 N N . SER D 1 74 ? 193.565 21.417 118.976 1.00 69.94 72 SER D N 1
ATOM 3196 C CA . SER D 1 74 ? 193.835 20.372 119.960 1.00 64.58 72 SER D CA 1
ATOM 3197 C C . SER D 1 74 ? 192.581 20.015 120.746 1.00 65.75 72 SER D C 1
ATOM 3198 O O . SER D 1 74 ? 192.371 18.847 121.094 1.00 69.37 72 SER D O 1
ATOM 3201 N N . LYS D 1 75 ? 191.739 21.009 121.041 1.00 62.20 73 LYS D N 1
ATOM 3202 C CA . LYS D 1 75 ? 190.466 20.723 121.696 1.00 64.41 73 LYS D CA 1
ATOM 3203 C C . LYS D 1 75 ? 189.593 19.827 120.830 1.00 68.47 73 LYS D C 1
ATOM 3204 O O . LYS D 1 75 ? 188.866 18.968 121.346 1.00 75.13 73 LYS D O 1
ATOM 3210 N N . LEU D 1 76 ? 189.647 20.016 119.510 1.00 65.54 74 LEU D N 1
ATOM 3211 C CA . LEU D 1 76 ? 188.887 19.160 118.607 1.00 69.32 74 LEU D CA 1
ATOM 3212 C C . LEU D 1 76 ? 189.387 17.723 118.664 1.00 68.64 74 LEU D C 1
ATOM 3213 O O . LEU D 1 76 ? 188.590 16.776 118.623 1.00 71.61 74 LEU D O 1
ATOM 3218 N N . MET D 1 77 ? 190.707 17.542 118.761 1.00 69.51 75 MET D N 1
ATOM 3219 C CA . MET D 1 77 ? 191.289 16.210 118.885 1.00 70.76 75 MET D CA 1
ATOM 3220 C C . MET D 1 77 ? 190.963 15.543 120.215 1.00 72.21 75 MET D C 1
ATOM 3221 O O . MET D 1 77 ? 191.031 14.313 120.307 1.00 72.87 75 MET D O 1
ATOM 3226 N N . GLY D 1 78 ? 190.613 16.318 121.237 1.00 70.98 76 GLY D N 1
ATOM 3227 C CA . GLY D 1 78 ? 190.323 15.782 122.556 1.00 66.50 76 GLY D CA 1
ATOM 3228 C C . GLY D 1 78 ? 191.240 16.280 123.651 1.00 63.96 76 GLY D C 1
ATOM 3229 O O . GLY D 1 78 ? 191.022 15.936 124.821 1.00 72.28 76 GLY D O 1
ATOM 3230 N N . ALA D 1 79 ? 192.252 17.077 123.335 1.00 68.64 77 ALA D N 1
ATOM 3231 C CA . ALA D 1 79 ? 193.200 17.559 124.325 1.00 68.84 77 ALA D CA 1
ATOM 3232 C C . ALA D 1 79 ? 192.745 18.891 124.906 1.00 69.27 77 ALA D C 1
ATOM 3233 O O . ALA D 1 79 ? 191.926 19.607 124.328 1.00 72.91 77 ALA D O 1
ATOM 3235 N N . LYS D 1 80 ? 193.286 19.211 126.074 1.00 70.64 78 LYS D N 1
ATOM 3236 C CA . LYS D 1 80 ? 193.091 20.506 126.705 1.00 71.65 78 LYS D CA 1
ATOM 3237 C C . LYS D 1 80 ? 194.423 21.243 126.674 1.00 70.74 78 LYS D C 1
ATOM 3238 O O . LYS D 1 80 ? 195.466 20.653 126.970 1.00 75.45 78 LYS D O 1
ATOM 3244 N N . VAL D 1 81 ? 194.395 22.517 126.292 1.00 68.62 79 VAL D N 1
ATOM 3245 C CA . VAL D 1 81 ? 195.619 23.295 126.130 1.00 65.64 79 VAL D CA 1
ATOM 3246 C C . VAL D 1 81 ? 195.665 24.400 127.174 1.00 67.35 79 VAL D C 1
ATOM 3247 O O . VAL D 1 81 ? 194.638 24.982 127.543 1.00 75.06 79 VAL D O 1
ATOM 3251 N N . VAL D 1 82 ? 196.875 24.685 127.652 1.00 68.67 80 VAL D N 1
ATOM 3252 C CA . VAL D 1 82 ? 197.123 25.753 128.614 1.00 70.91 80 VAL D CA 1
ATOM 3253 C C . VAL D 1 82 ? 198.389 26.490 128.197 1.00 71.46 80 VAL D C 1
ATOM 3254 O O . VAL D 1 82 ? 199.394 25.867 127.838 1.00 69.83 80 VAL D O 1
ATOM 3258 N N . LEU D 1 83 ? 198.335 27.817 128.236 1.00 68.95 81 LEU D N 1
ATOM 3259 C CA . LEU D 1 83 ? 199.476 28.665 127.926 1.00 64.23 81 LEU D CA 1
ATOM 3260 C C . LEU D 1 83 ? 200.063 29.185 129.231 1.00 70.05 81 LEU D C 1
ATOM 3261 O O . LEU D 1 83 ? 199.326 29.546 130.148 1.00 75.82 81 LEU D O 1
ATOM 3266 N N . THR D 1 84 ? 201.388 29.208 129.331 1.00 66.16 82 THR D N 1
ATOM 3267 C CA . THR D 1 84 ? 202.023 29.634 130.571 1.00 70.57 82 THR D CA 1
ATOM 3268 C C . THR D 1 84 ? 203.097 30.675 130.298 1.00 71.56 82 THR D C 1
ATOM 3269 O O . THR D 1 84 ? 203.821 30.591 129.302 1.00 72.14 82 THR D O 1
ATOM 3273 N N . GLY D 1 85 ? 203.189 31.655 131.194 1.00 75.03 83 GLY D N 1
ATOM 3274 C CA . GLY D 1 85 ? 204.298 32.591 131.198 1.00 79.07 83 GLY D CA 1
ATOM 3275 C C . GLY D 1 85 ? 204.372 33.541 130.025 1.00 72.89 83 GLY D C 1
ATOM 3276 O O . GLY D 1 85 ? 205.472 33.970 129.661 1.00 76.84 83 GLY D O 1
ATOM 3277 N N . ILE D 1 86 ? 203.233 33.886 129.421 1.00 72.45 84 ILE D N 1
ATOM 3278 C CA . ILE D 1 86 ? 203.230 34.843 128.321 1.00 68.54 84 ILE D CA 1
ATOM 3279 C C . ILE D 1 86 ? 203.826 36.162 128.785 1.00 68.28 84 ILE D C 1
ATOM 3280 O O . ILE D 1 86 ? 203.367 36.756 129.767 1.00 69.16 84 ILE D O 1
ATOM 3285 N N . GLN D 1 87 ? 204.861 36.622 128.083 1.00 68.27 85 GLN D N 1
ATOM 3286 C CA . GLN D 1 87 ? 205.464 37.902 128.407 1.00 64.23 85 GLN D CA 1
ATOM 3287 C C . GLN D 1 87 ? 204.521 39.037 128.006 1.00 65.12 85 GLN D C 1
ATOM 3288 O O . GLN D 1 87 ? 203.692 38.872 127.107 1.00 63.65 85 GLN D O 1
ATOM 3294 N N . PRO D 1 88 ? 204.618 40.197 128.669 1.00 63.20 86 PRO D N 1
ATOM 3295 C CA . PRO D 1 88 ? 203.708 41.308 128.333 1.00 63.02 86 PRO D CA 1
ATOM 3296 C C . PRO D 1 88 ? 203.697 41.668 126.858 1.00 67.63 86 PRO D C 1
ATOM 3297 O O . PRO D 1 88 ? 202.628 41.974 126.315 1.00 66.80 86 PRO D O 1
ATOM 3301 N N . ALA D 1 89 ? 204.854 41.629 126.191 1.00 75.93 87 ALA D N 1
ATOM 3302 C CA . ALA D 1 89 ? 204.906 41.955 124.769 1.00 67.58 87 ALA D CA 1
ATOM 3303 C C . ALA D 1 89 ? 204.065 40.983 123.952 1.00 72.38 87 ALA D C 1
ATOM 3304 O O . ALA D 1 89 ? 203.318 41.393 123.055 1.00 73.48 87 ALA D O 1
ATOM 3306 N N . VAL D 1 90 ? 204.181 39.686 124.246 1.00 73.67 88 VAL D N 1
ATOM 3307 C CA . VAL D 1 90 ? 203.383 38.691 123.536 1.00 72.69 88 VAL D CA 1
ATOM 3308 C C . VAL D 1 90 ? 201.902 38.903 123.817 1.00 70.96 88 VAL D C 1
ATOM 3309 O O . VAL D 1 90 ? 201.060 38.784 122.918 1.00 69.91 88 VAL D O 1
ATOM 3313 N N . ALA D 1 91 ? 201.563 39.242 125.064 1.00 68.61 89 ALA D N 1
ATOM 3314 C CA . ALA D 1 91 ? 200.168 39.475 125.419 1.00 70.84 89 ALA D CA 1
ATOM 3315 C C . ALA D 1 91 ? 199.561 40.600 124.589 1.00 79.66 89 ALA D C 1
ATOM 3316 O O . ALA D 1 91 ? 198.392 40.525 124.191 1.00 83.50 89 ALA D O 1
ATOM 3318 N N . VAL D 1 92 ? 200.341 41.647 124.310 1.00 81.26 90 VAL D N 1
ATOM 3319 C CA . VAL D 1 92 ? 199.822 42.778 123.542 1.00 81.52 90 VAL D CA 1
ATOM 3320 C C . VAL D 1 92 ? 199.482 42.348 122.121 1.00 80.47 90 VAL D C 1
ATOM 3321 O O . VAL D 1 92 ? 198.426 42.703 121.583 1.00 80.99 90 VAL D O 1
ATOM 3325 N N . THR D 1 93 ? 200.374 41.584 121.489 1.00 72.67 91 THR D N 1
ATOM 3326 C CA . THR D 1 93 ? 200.126 41.152 120.118 1.00 82.39 91 THR D CA 1
ATOM 3327 C C . THR D 1 93 ? 198.898 40.257 120.046 1.00 85.76 91 THR D C 1
ATOM 3328 O O . THR D 1 93 ? 198.036 40.431 119.178 1.00 92.36 91 THR D O 1
ATOM 3332 N N . LEU D 1 94 ? 198.809 39.285 120.957 1.00 81.99 92 LEU D N 1
ATOM 3333 C CA . LEU D 1 94 ? 197.655 38.396 120.984 1.00 83.11 92 LEU D CA 1
ATOM 3334 C C . LEU D 1 94 ? 196.360 39.181 121.121 1.00 86.29 92 LEU D C 1
ATOM 3335 O O . LEU D 1 94 ? 195.335 38.817 120.533 1.00 89.79 92 LEU D O 1
ATOM 3340 N N . ILE D 1 95 ? 196.392 40.278 121.879 1.00 85.98 93 ILE D N 1
ATOM 3341 C CA . ILE D 1 95 ? 195.158 41.001 122.156 1.00 87.17 93 ILE D CA 1
ATOM 3342 C C . ILE D 1 95 ? 194.784 41.878 120.969 1.00 89.02 93 ILE D C 1
ATOM 3343 O O . ILE D 1 95 ? 193.599 42.053 120.657 1.00 83.04 93 ILE D O 1
ATOM 3348 N N . GLU D 1 96 ? 195.789 42.407 120.263 1.00 93.52 94 GLU D N 1
ATOM 3349 C CA . GLU D 1 96 ? 195.527 43.299 119.141 1.00 92.61 94 GLU D CA 1
ATOM 3350 C C . GLU D 1 96 ? 194.967 42.529 117.954 1.00 92.91 94 GLU D C 1
ATOM 3351 O O . GLU D 1 96 ? 194.039 42.996 117.284 1.00 98.11 94 GLU D O 1
ATOM 3357 N N . LEU D 1 97 ? 195.515 41.342 117.684 1.00 91.00 95 LEU D N 1
ATOM 3358 C CA . LEU D 1 97 ? 195.011 40.498 116.608 1.00 97.61 95 LEU D CA 1
ATOM 3359 C C . LEU D 1 97 ? 193.687 39.841 116.955 1.00 103.77 95 LEU D C 1
ATOM 3360 O O . LEU D 1 97 ? 193.041 39.279 116.065 1.00 110.70 95 LEU D O 1
ATOM 3365 N N . GLY D 1 98 ? 193.280 39.884 118.217 1.00 101.09 96 GLY D N 1
ATOM 3366 C CA . GLY D 1 98 ? 191.978 39.388 118.608 1.00 103.26 96 GLY D CA 1
ATOM 3367 C C . GLY D 1 98 ? 191.912 37.879 118.662 1.00 105.76 96 GLY D C 1
ATOM 3368 O O . GLY D 1 98 ? 190.894 37.313 119.071 1.00 105.16 96 GLY D O 1
ATOM 3369 N N . ILE D 1 99 ? 192.992 37.216 118.241 1.00 110.08 97 ILE D N 1
ATOM 3370 C CA . ILE D 1 99 ? 193.037 35.759 118.302 1.00 115.39 97 ILE D CA 1
ATOM 3371 C C . ILE D 1 99 ? 192.868 35.270 119.731 1.00 113.56 97 ILE D C 1
ATOM 3372 O O . ILE D 1 99 ? 192.319 34.186 119.964 1.00 121.69 97 ILE D O 1
ATOM 3377 N N . ALA D 1 100 ? 193.336 36.047 120.710 1.00 108.20 98 ALA D N 1
ATOM 3378 C CA . ALA D 1 100 ? 193.432 35.570 122.086 1.00 111.56 98 ALA D CA 1
ATOM 3379 C C . ALA D 1 100 ? 192.098 35.828 122.769 1.00 110.54 98 ALA D C 1
ATOM 3380 O O . ALA D 1 100 ? 191.935 36.733 123.592 1.00 106.17 98 ALA D O 1
ATOM 3382 N N . LEU D 1 101 ? 191.126 34.997 122.418 1.00 110.54 99 LEU D N 1
ATOM 3383 C CA . LEU D 1 101 ? 189.794 35.185 122.948 1.00 118.95 99 LEU D CA 1
ATOM 3384 C C . LEU D 1 101 ? 189.744 34.674 124.385 1.00 121.70 99 LEU D C 1
ATOM 3385 O O . LEU D 1 101 ? 190.727 34.164 124.935 1.00 110.55 99 LEU D O 1
ATOM 3390 N N . GLU D 1 102 ? 188.573 34.821 125.000 1.00 126.99 100 GLU D N 1
ATOM 3391 C CA . GLU D 1 102 ? 188.456 34.675 126.446 1.00 125.28 100 GLU D CA 1
ATOM 3392 C C . GLU D 1 102 ? 188.685 33.239 126.899 1.00 118.80 100 GLU D C 1
ATOM 3393 O O . GLU D 1 102 ? 189.306 33.003 127.940 1.00 118.49 100 GLU D O 1
ATOM 3399 N N . GLU D 1 103 ? 188.198 32.268 126.133 1.00 119.40 101 GLU D N 1
ATOM 3400 C CA . GLU D 1 103 ? 188.113 30.884 126.600 1.00 118.82 101 GLU D CA 1
ATOM 3401 C C . GLU D 1 103 ? 189.426 30.151 126.308 1.00 122.31 101 GLU D C 1
ATOM 3402 O O . GLU D 1 103 ? 189.500 29.204 125.522 1.00 121.03 101 GLU D O 1
ATOM 3408 N N . ILE D 1 104 ? 190.486 30.639 126.963 1.00 119.71 102 ILE D N 1
ATOM 3409 C CA . ILE D 1 104 ? 191.780 29.978 127.045 1.00 110.03 102 ILE D CA 1
ATOM 3410 C C . ILE D 1 104 ? 192.155 29.877 128.518 1.00 100.13 102 ILE D C 1
ATOM 3411 O O . ILE D 1 104 ? 191.621 30.594 129.367 1.00 103.67 102 ILE D O 1
ATOM 3416 N N . GLU D 1 105 ? 193.068 28.960 128.824 1.00 89.85 103 GLU D N 1
ATOM 3417 C CA . GLU D 1 105 ? 193.572 28.791 130.179 1.00 85.06 103 GLU D CA 1
ATOM 3418 C C . GLU D 1 105 ? 195.042 29.177 130.225 1.00 83.04 103 GLU D C 1
ATOM 3419 O O . GLU D 1 105 ? 195.827 28.746 129.374 1.00 78.53 103 GLU D O 1
ATOM 3425 N N . THR D 1 106 ? 195.408 29.993 131.211 1.00 78.14 104 THR D N 1
ATOM 3426 C CA . THR D 1 106 ? 196.776 30.472 131.330 1.00 67.67 104 THR D CA 1
ATOM 3427 C C . THR D 1 106 ? 197.221 30.406 132.783 1.00 63.58 104 THR D C 1
ATOM 3428 O O . THR D 1 106 ? 196.409 30.265 133.701 1.00 67.46 104 THR D O 1
ATOM 3432 N N . ALA D 1 107 ? 198.534 30.508 132.976 1.00 60.29 105 ALA D N 1
ATOM 3433 C CA . ALA D 1 107 ? 199.134 30.479 134.302 1.00 67.42 105 ALA D CA 1
ATOM 3434 C C . ALA D 1 107 ? 200.508 31.131 134.218 1.00 73.25 105 ALA D C 1
ATOM 3435 O O . ALA D 1 107 ? 201.054 31.336 133.131 1.00 70.54 105 ALA D O 1
ATOM 3437 N N . LEU D 1 108 ? 201.066 31.452 135.387 1.00 74.61 106 LEU D N 1
ATOM 3438 C CA . LEU D 1 108 ? 202.358 32.132 135.435 1.00 71.99 106 LEU D CA 1
ATOM 3439 C C . LEU D 1 108 ? 203.520 31.184 135.153 1.00 74.55 106 LEU D C 1
ATOM 3440 O O . LEU D 1 108 ? 204.439 31.534 134.404 1.00 72.26 106 LEU D O 1
ATOM 3445 N N . ASP D 1 109 ? 203.507 29.997 135.751 1.00 80.67 107 ASP D N 1
ATOM 3446 C CA . ASP D 1 109 ? 204.578 29.024 135.610 1.00 75.53 107 ASP D CA 1
ATOM 3447 C C . ASP D 1 109 ? 204.128 27.867 134.730 1.00 77.47 107 ASP D C 1
ATOM 3448 O O . ASP D 1 109 ? 202.935 27.670 134.480 1.00 77.44 107 ASP D O 1
ATOM 3453 N N . LEU D 1 110 ? 205.113 27.098 134.264 1.00 80.12 108 LEU D N 1
ATOM 3454 C CA . LEU D 1 110 ? 204.837 25.765 133.744 1.00 71.65 108 LEU D CA 1
ATOM 3455 C C . LEU D 1 110 ? 204.125 24.916 134.787 1.00 73.86 108 LEU D C 1
ATOM 3456 O O . LEU D 1 110 ? 203.167 24.197 134.478 1.00 72.66 108 LEU D O 1
ATOM 3461 N N . GLU D 1 111 ? 204.603 24.979 136.034 1.00 75.48 109 GLU D N 1
ATOM 3462 C CA . GLU D 1 111 ? 204.013 24.180 137.102 1.00 73.90 109 GLU D CA 1
ATOM 3463 C C . GLU D 1 111 ? 202.572 24.590 137.361 1.00 74.74 109 GLU D C 1
ATOM 3464 O O . GLU D 1 111 ? 201.694 23.734 137.528 1.00 77.80 109 GLU D O 1
ATOM 3470 N N . GLN D 1 112 ? 202.309 25.899 137.398 1.00 73.54 110 GLN D N 1
ATOM 3471 C CA . GLN D 1 112 ? 200.946 26.373 137.603 1.00 77.14 110 GLN D CA 1
ATOM 3472 C C . GLN D 1 112 ? 200.035 25.914 136.472 1.00 73.84 110 GLN D C 1
ATOM 3473 O O . GLN D 1 112 ? 198.861 25.601 136.700 1.00 75.26 110 GLN D O 1
ATOM 3479 N N . GLY D 1 113 ? 200.560 25.860 135.247 1.00 71.55 111 GLY D N 1
ATOM 3480 C CA . GLY D 1 113 ? 199.786 25.304 134.151 1.00 70.27 111 GLY D CA 1
ATOM 3481 C C . GLY D 1 113 ? 199.515 23.823 134.332 1.00 73.01 111 GLY D C 1
ATOM 3482 O O . GLY D 1 113 ? 198.403 23.350 134.081 1.00 72.86 111 GLY D O 1
ATOM 3483 N N . LEU D 1 114 ? 200.526 23.071 134.777 1.00 73.82 112 LEU D N 1
ATOM 3484 C CA . LEU D 1 114 ? 200.326 21.652 135.056 1.00 71.71 112 LEU D CA 1
ATOM 3485 C C . LEU D 1 114 ? 199.307 21.445 136.167 1.00 72.65 112 LEU D C 1
ATOM 3486 O O . LEU D 1 114 ? 198.459 20.549 136.081 1.00 72.42 112 LEU D O 1
ATOM 3491 N N . GLU D 1 115 ? 199.383 22.254 137.227 1.00 74.40 113 GLU D N 1
ATOM 3492 C CA . GLU D 1 115 ? 198.448 22.109 138.338 1.00 76.43 113 GLU D CA 1
ATOM 3493 C C . GLU D 1 115 ? 197.014 22.328 137.883 1.00 74.85 113 GLU D C 1
ATOM 3494 O O . GLU D 1 115 ? 196.134 21.501 138.150 1.00 76.18 113 GLU D O 1
ATOM 3500 N N . THR D 1 116 ? 196.757 23.444 137.198 1.00 75.07 114 THR D N 1
ATOM 3501 C CA . THR D 1 116 ? 195.406 23.715 136.722 1.00 74.67 114 THR D CA 1
ATOM 3502 C C . THR D 1 116 ? 194.961 22.698 135.680 1.00 76.15 114 THR D C 1
ATOM 3503 O O . THR D 1 116 ? 193.769 22.389 135.591 1.00 82.31 114 THR D O 1
ATOM 3507 N N . LEU D 1 117 ? 195.891 22.160 134.889 1.00 72.56 115 LEU D N 1
ATOM 3508 C CA . LEU D 1 117 ? 195.502 21.191 133.869 1.00 72.97 115 LEU D CA 1
ATOM 3509 C C . LEU D 1 117 ? 195.076 19.877 134.517 1.00 77.98 115 LEU D C 1
ATOM 3510 O O . LEU D 1 117 ? 193.991 19.360 134.228 1.00 86.08 115 LEU D O 1
ATOM 3515 N N . LYS D 1 118 ? 195.921 19.313 135.391 1.00 79.05 116 LYS D N 1
ATOM 3516 C CA . LYS D 1 118 ? 195.524 18.107 136.115 1.00 77.41 116 LYS D CA 1
ATOM 3517 C C . LYS D 1 118 ? 194.196 18.314 136.824 1.00 77.48 116 LYS D C 1
ATOM 3518 O O . LYS D 1 118 ? 193.334 17.427 136.824 1.00 80.65 116 LYS D O 1
ATOM 3524 N N . ARG D 1 119 ? 194.012 19.490 137.425 1.00 78.65 117 ARG D N 1
ATOM 3525 C CA . ARG D 1 119 ? 192.773 19.782 138.135 1.00 79.71 117 ARG D CA 1
ATOM 3526 C C . ARG D 1 119 ? 191.586 19.822 137.183 1.00 82.01 117 ARG D C 1
ATOM 3527 O O . ARG D 1 119 ? 190.486 19.376 137.530 1.00 88.08 117 ARG D O 1
ATOM 3535 N N . GLU D 1 120 ? 191.789 20.350 135.975 1.00 84.61 118 GLU D N 1
ATOM 3536 C CA . GLU D 1 120 ? 190.704 20.390 135.002 1.00 87.04 118 GLU D CA 1
ATOM 3537 C C . GLU D 1 120 ? 190.283 18.995 134.565 1.00 88.02 118 GLU D C 1
ATOM 3538 O O . GLU D 1 120 ? 189.111 18.776 134.239 1.00 98.46 118 GLU D O 1
ATOM 3544 N N . LEU D 1 121 ? 191.213 18.046 134.544 1.00 82.57 119 LEU D N 1
ATOM 3545 C CA . LEU D 1 121 ? 190.884 16.679 134.164 1.00 86.03 119 LEU D CA 1
ATOM 3546 C C . LEU D 1 121 ? 190.368 15.895 135.363 1.00 86.74 119 LEU D C 1
ATOM 3547 O O . LEU D 1 121 ? 191.152 15.329 136.126 1.00 89.08 119 LEU D O 1
ATOM 3552 N N . LYS E 1 7 ? 205.044 57.496 137.423 1.00 109.18 5 LYS E N 1
ATOM 3553 C CA . LYS E 1 7 ? 204.659 56.091 137.403 1.00 107.31 5 LYS E CA 1
ATOM 3554 C C . LYS E 1 7 ? 203.767 55.777 138.597 1.00 109.93 5 LYS E C 1
ATOM 3555 O O . LYS E 1 7 ? 204.188 55.924 139.746 1.00 108.09 5 LYS E O 1
ATOM 3561 N N . ILE E 1 8 ? 202.539 55.349 138.318 1.00 106.84 6 ILE E N 1
ATOM 3562 C CA . ILE E 1 8 ? 201.571 55.065 139.385 1.00 94.49 6 ILE E CA 1
ATOM 3563 C C . ILE E 1 8 ? 202.103 53.944 140.270 1.00 87.65 6 ILE E C 1
ATOM 3564 O O . ILE E 1 8 ? 202.512 52.885 139.753 1.00 90.87 6 ILE E O 1
ATOM 3569 N N . PRO E 1 9 ? 202.129 54.112 141.590 1.00 82.09 7 PRO E N 1
ATOM 3570 C CA . PRO E 1 9 ? 202.648 53.053 142.459 1.00 85.78 7 PRO E CA 1
ATOM 3571 C C . PRO E 1 9 ? 201.705 51.862 142.515 1.00 81.93 7 PRO E C 1
ATOM 3572 O O . PRO E 1 9 ? 200.497 51.972 142.297 1.00 82.12 7 PRO E O 1
ATOM 3576 N N . ILE E 1 10 ? 202.285 50.700 142.809 1.00 76.19 8 ILE E N 1
ATOM 3577 C CA . ILE E 1 10 ? 201.544 49.444 142.876 1.00 73.20 8 ILE E CA 1
ATOM 3578 C C . ILE E 1 10 ? 201.979 48.692 144.124 1.00 73.89 8 ILE E C 1
ATOM 3579 O O . ILE E 1 10 ? 203.156 48.345 144.266 1.00 71.01 8 ILE E O 1
ATOM 3584 N N . LEU E 1 11 ? 201.031 48.426 145.014 1.00 73.05 9 LEU E N 1
ATOM 3585 C CA . LEU E 1 11 ? 201.299 47.689 146.238 1.00 67.90 9 LEU E CA 1
ATOM 3586 C C . LEU E 1 11 ? 201.114 46.196 146.003 1.00 72.52 9 LEU E C 1
ATOM 3587 O O . LEU E 1 11 ? 200.094 45.766 145.452 1.00 76.74 9 LEU E O 1
ATOM 3592 N N . LYS E 1 12 ? 202.103 45.413 146.424 1.00 72.09 10 LYS E N 1
ATOM 3593 C CA . LYS E 1 12 ? 202.068 43.960 146.311 1.00 72.87 10 LYS E CA 1
ATOM 3594 C C . LYS E 1 12 ? 202.146 43.382 147.717 1.00 74.72 10 LYS E C 1
ATOM 3595 O O . LYS E 1 12 ? 203.165 43.531 148.400 1.00 81.81 10 LYS E O 1
ATOM 3601 N N . LEU E 1 13 ? 201.063 42.749 148.158 1.00 73.42 11 LEU E N 1
ATOM 3602 C CA . LEU E 1 13 ? 201.057 41.981 149.394 1.00 78.95 11 LEU E CA 1
ATOM 3603 C C . LEU E 1 13 ? 200.633 40.556 149.074 1.00 77.07 11 LEU E C 1
ATOM 3604 O O . LEU E 1 13 ? 199.575 40.334 148.474 1.00 73.88 11 LEU E O 1
ATOM 3609 N N . TYR E 1 14 ? 201.490 39.603 149.432 1.00 81.09 12 TYR E N 1
ATOM 3610 C CA . TYR E 1 14 ? 201.238 38.170 149.259 1.00 80.33 12 TYR E CA 1
ATOM 3611 C C . TYR E 1 14 ? 201.104 37.880 147.768 1.00 80.76 12 TYR E C 1
ATOM 3612 O O . TYR E 1 14 ? 202.062 38.134 147.021 1.00 85.96 12 TYR E O 1
ATOM 3621 N N . ASN E 1 15 ? 199.971 37.373 147.293 1.00 78.93 13 ASN E N 1
ATOM 3622 C CA . ASN E 1 15 ? 199.808 36.937 145.916 1.00 77.03 13 ASN E CA 1
ATOM 3623 C C . ASN E 1 15 ? 199.067 37.949 145.052 1.00 76.12 13 ASN E C 1
ATOM 3624 O O . ASN E 1 15 ? 198.727 37.636 143.907 1.00 79.46 13 ASN E O 1
ATOM 3629 N N . CYS E 1 16 ? 198.816 39.151 145.560 1.00 71.93 14 CYS E N 1
ATOM 3630 C CA . CYS E 1 16 ? 197.992 40.115 144.852 1.00 70.24 14 CYS E CA 1
ATOM 3631 C C . CYS E 1 16 ? 198.706 41.451 144.717 1.00 72.57 14 CYS E C 1
ATOM 3632 O O . CYS E 1 16 ? 199.506 41.847 145.570 1.00 73.66 14 CYS E O 1
ATOM 3635 N N . LEU E 1 17 ? 198.409 42.129 143.614 1.00 71.56 15 LEU E N 1
ATOM 3636 C CA . LEU E 1 17 ? 198.831 43.500 143.367 1.00 65.77 15 LEU E CA 1
ATOM 3637 C C . LEU E 1 17 ? 197.661 44.425 143.662 1.00 64.83 15 LEU E C 1
ATOM 3638 O O . LEU E 1 17 ? 196.545 44.189 143.185 1.00 68.93 15 LEU E O 1
ATOM 3643 N N . LEU E 1 18 ? 197.913 45.475 144.435 1.00 64.02 16 LEU E N 1
ATOM 3644 C CA . LEU E 1 18 ? 196.890 46.453 144.772 1.00 66.37 16 LEU E CA 1
ATOM 3645 C C . LEU E 1 18 ? 197.239 47.792 144.143 1.00 66.95 16 LEU E C 1
ATOM 3646 O O . LEU E 1 18 ? 198.353 48.295 144.320 1.00 66.53 16 LEU E O 1
ATOM 3651 N N . VAL E 1 19 ? 196.285 48.367 143.414 1.00 69.51 17 VAL E N 1
ATOM 3652 C CA . VAL E 1 19 ? 196.468 49.645 142.737 1.00 63.83 17 VAL E CA 1
ATOM 3653 C C . VAL E 1 19 ? 195.327 50.574 143.116 1.00 66.62 17 VAL E C 1
ATOM 3654 O O . VAL E 1 19 ? 194.156 50.258 142.875 1.00 72.18 17 VAL E O 1
ATOM 3658 N N . SER E 1 20 ? 195.667 51.719 143.694 1.00 68.15 18 SER E N 1
ATOM 3659 C CA . SER E 1 20 ? 194.725 52.806 143.911 1.00 69.14 18 SER E CA 1
ATOM 3660 C C . SER E 1 20 ? 195.127 53.967 143.015 1.00 72.75 18 SER E C 1
ATOM 3661 O O . SER E 1 20 ? 196.273 54.426 143.066 1.00 78.67 18 SER E O 1
ATOM 3664 N N . ILE E 1 21 ? 194.193 54.428 142.192 1.00 69.53 19 ILE E N 1
ATOM 3665 C CA . ILE E 1 21 ? 194.451 55.473 141.209 1.00 71.31 19 ILE E CA 1
ATOM 3666 C C . ILE E 1 21 ? 193.773 56.749 141.685 1.00 77.82 19 ILE E C 1
ATOM 3667 O O . ILE E 1 21 ? 192.539 56.840 141.707 1.00 80.50 19 ILE E O 1
ATOM 3672 N N . GLN E 1 22 ? 194.581 57.740 142.046 1.00 87.30 20 GLN E N 1
ATOM 3673 C CA . GLN E 1 22 ? 194.095 59.025 142.523 1.00 99.55 20 GLN E CA 1
ATOM 3674 C C . GLN E 1 22 ? 195.123 60.098 142.171 1.00 111.29 20 GLN E C 1
ATOM 3675 O O . GLN E 1 22 ? 195.648 60.800 143.026 1.00 113.56 20 GLN E O 1
ATOM 3681 N N . TRP E 1 23 ? 195.444 60.249 140.889 1.00 106.38 21 TRP E N 1
ATOM 3682 C CA . TRP E 1 23 ? 196.523 61.156 140.513 1.00 111.30 21 TRP E CA 1
ATOM 3683 C C . TRP E 1 23 ? 196.079 62.409 139.764 1.00 119.59 21 TRP E C 1
ATOM 3684 O O . TRP E 1 23 ? 196.540 63.498 140.117 1.00 129.92 21 TRP E O 1
ATOM 3695 N N . GLU E 1 24 ? 195.217 62.340 138.742 1.00 109.84 22 GLU E N 1
ATOM 3696 C CA . GLU E 1 24 ? 194.618 61.139 138.170 1.00 111.59 22 GLU E CA 1
ATOM 3697 C C . GLU E 1 24 ? 195.114 60.906 136.744 1.00 106.32 22 GLU E C 1
ATOM 3698 O O . GLU E 1 24 ? 196.100 61.506 136.305 1.00 99.94 22 GLU E O 1
ATOM 3704 N N . LEU E 1 25 ? 194.408 60.030 136.035 1.00 100.66 23 LEU E N 1
ATOM 3705 C CA . LEU E 1 25 ? 194.817 59.620 134.703 1.00 97.08 23 LEU E CA 1
ATOM 3706 C C . LEU E 1 25 ? 194.628 60.732 133.684 1.00 98.62 23 LEU E C 1
ATOM 3707 O O . LEU E 1 25 ? 193.595 61.406 133.647 1.00 102.30 23 LEU E O 1
ATOM 3712 N N . ASP E 1 26 ? 195.645 60.919 132.860 1.00 99.83 24 ASP E N 1
ATOM 3713 C CA . ASP E 1 26 ? 195.473 61.404 131.505 1.00 97.73 24 ASP E CA 1
ATOM 3714 C C . ASP E 1 26 ? 195.787 60.252 130.558 1.00 97.33 24 ASP E C 1
ATOM 3715 O O . ASP E 1 26 ? 196.198 59.168 130.988 1.00 93.71 24 ASP E O 1
ATOM 3720 N N . ASP E 1 27 ? 195.561 60.480 129.259 1.00 96.07 25 ASP E N 1
ATOM 3721 C CA . ASP E 1 27 ? 195.869 59.456 128.258 1.00 91.38 25 ASP E CA 1
ATOM 3722 C C . ASP E 1 27 ? 197.296 58.933 128.402 1.00 90.46 25 ASP E C 1
ATOM 3723 O O . ASP E 1 27 ? 197.534 57.717 128.369 1.00 90.82 25 ASP E O 1
ATOM 3728 N N . GLN E 1 28 ? 198.260 59.838 128.569 1.00 96.09 26 GLN E N 1
ATOM 3729 C CA . GLN E 1 28 ? 199.650 59.411 128.653 1.00 95.51 26 GLN E CA 1
ATOM 3730 C C . GLN E 1 28 ? 199.910 58.600 129.918 1.00 91.98 26 GLN E C 1
ATOM 3731 O O . GLN E 1 28 ? 200.558 57.551 129.863 1.00 94.08 26 GLN E O 1
ATOM 3737 N N . THR E 1 29 ? 199.431 59.080 131.070 1.00 93.62 27 THR E N 1
ATOM 3738 C CA . THR E 1 29 ? 199.649 58.373 132.331 1.00 92.15 27 THR E CA 1
ATOM 3739 C C . THR E 1 29 ? 199.061 56.964 132.300 1.00 90.58 27 THR E C 1
ATOM 3740 O O . THR E 1 29 ? 199.687 56.013 132.787 1.00 87.77 27 THR E O 1
ATOM 3744 N N . ALA E 1 30 ? 197.857 56.809 131.741 1.00 90.41 28 ALA E N 1
ATOM 3745 C CA . ALA E 1 30 ? 197.226 55.493 131.698 1.00 82.87 28 ALA E CA 1
ATOM 3746 C C . ALA E 1 30 ? 198.040 54.511 130.863 1.00 82.79 28 ALA E C 1
ATOM 3747 O O . ALA E 1 30 ? 198.167 53.335 131.226 1.00 87.10 28 ALA E O 1
ATOM 3749 N N . LEU E 1 31 ? 198.612 54.975 129.749 1.00 81.23 29 LEU E N 1
ATOM 3750 C CA . LEU E 1 31 ? 199.356 54.071 128.879 1.00 78.31 29 LEU E CA 1
ATOM 3751 C C . LEU E 1 31 ? 200.603 53.534 129.575 1.00 78.81 29 LEU E C 1
ATOM 3752 O O . LEU E 1 31 ? 200.963 52.363 129.402 1.00 77.49 29 LEU E O 1
ATOM 3757 N N . THR E 1 32 ? 201.270 54.370 130.374 1.00 78.42 30 THR E N 1
ATOM 3758 C CA . THR E 1 32 ? 202.432 53.896 131.120 1.00 81.63 30 THR E CA 1
ATOM 3759 C C . THR E 1 32 ? 202.016 52.937 132.228 1.00 84.13 30 THR E C 1
ATOM 3760 O O . THR E 1 32 ? 202.742 51.984 132.536 1.00 80.64 30 THR E O 1
ATOM 3764 N N . PHE E 1 33 ? 200.855 53.184 132.841 1.00 85.07 31 PHE E N 1
ATOM 3765 C CA . PHE E 1 33 ? 200.330 52.281 133.861 1.00 79.69 31 PHE E CA 1
ATOM 3766 C C . PHE E 1 33 ? 200.100 50.885 133.300 1.00 72.92 31 PHE E C 1
ATOM 3767 O O . PHE E 1 33 ? 200.505 49.885 133.907 1.00 67.11 31 PHE E O 1
ATOM 3775 N N . GLN E 1 34 ? 199.429 50.803 132.149 1.00 71.64 32 GLN E N 1
ATOM 3776 C CA . GLN E 1 34 ? 199.281 49.546 131.425 1.00 72.66 32 GLN E CA 1
ATOM 3777 C C . GLN E 1 34 ? 200.610 48.816 131.281 1.00 71.91 32 GLN E C 1
ATOM 3778 O O . GLN E 1 34 ? 200.705 47.607 131.519 1.00 71.07 32 GLN E O 1
ATOM 3784 N N . GLU E 1 35 ? 201.652 49.548 130.885 1.00 74.27 33 GLU E N 1
ATOM 3785 C CA . GLU E 1 35 ? 202.970 48.946 130.735 1.00 71.47 33 GLU E CA 1
ATOM 3786 C C . GLU E 1 35 ? 203.553 48.535 132.081 1.00 71.97 33 GLU E C 1
ATOM 3787 O O . GLU E 1 35 ? 204.224 47.501 132.183 1.00 75.65 33 GLU E O 1
ATOM 3793 N N . ASP E 1 36 ? 203.314 49.334 133.124 1.00 73.15 34 ASP E N 1
ATOM 3794 C CA . ASP E 1 36 ? 203.901 49.059 134.432 1.00 72.65 34 ASP E CA 1
ATOM 3795 C C . ASP E 1 36 ? 203.226 47.882 135.126 1.00 73.28 34 ASP E C 1
ATOM 3796 O O . ASP E 1 36 ? 203.908 47.040 135.719 1.00 72.61 34 ASP E O 1
ATOM 3801 N N . LEU E 1 37 ? 201.894 47.804 135.062 1.00 69.56 35 LEU E N 1
ATOM 3802 C CA . LEU E 1 37 ? 201.184 46.703 135.705 1.00 62.67 35 LEU E CA 1
ATOM 3803 C C . LEU E 1 37 ? 201.602 45.365 135.113 1.00 67.37 35 LEU E C 1
ATOM 3804 O O . LEU E 1 37 ? 201.970 44.438 135.845 1.00 72.38 35 LEU E O 1
ATOM 3809 N N . LEU E 1 38 ? 201.552 45.248 133.783 1.00 64.60 36 LEU E N 1
ATOM 3810 C CA . LEU E 1 38 ? 201.954 44.007 133.130 1.00 65.97 36 LEU E CA 1
ATOM 3811 C C . LEU E 1 38 ? 203.395 43.644 133.466 1.00 69.63 36 LEU E C 1
ATOM 3812 O O . LEU E 1 38 ? 203.699 42.477 133.742 1.00 73.34 36 LEU E O 1
ATOM 3817 N N . ASN E 1 39 ? 204.295 44.630 133.451 1.00 67.69 37 ASN E N 1
ATOM 3818 C CA . ASN E 1 39 ? 205.666 44.376 133.882 1.00 76.38 37 ASN E CA 1
ATOM 3819 C C . ASN E 1 39 ? 205.700 43.919 135.336 1.00 73.15 37 ASN E C 1
ATOM 3820 O O . ASN E 1 39 ? 206.406 42.966 135.681 1.00 74.16 37 ASN E O 1
ATOM 3825 N N . LYS E 1 40 ? 204.927 44.584 136.199 1.00 69.38 38 LYS E N 1
ATOM 3826 C CA . LYS E 1 40 ? 204.867 44.203 137.609 1.00 73.22 38 LYS E CA 1
ATOM 3827 C C . LYS E 1 40 ? 204.372 42.772 137.790 1.00 72.35 38 LYS E C 1
ATOM 3828 O O . LYS E 1 40 ? 204.935 42.006 138.582 1.00 69.28 38 LYS E O 1
ATOM 3834 N N . ILE E 1 41 ? 203.299 42.403 137.082 1.00 71.16 39 ILE E N 1
ATOM 3835 C CA . ILE E 1 41 ? 202.791 41.033 137.141 1.00 68.24 39 ILE E CA 1
ATOM 3836 C C . ILE E 1 41 ? 203.881 40.042 136.768 1.00 68.34 39 ILE E C 1
ATOM 3837 O O . ILE E 1 41 ? 204.023 38.982 137.391 1.00 71.87 39 ILE E O 1
ATOM 3842 N N . TYR E 1 42 ? 204.672 40.370 135.745 1.00 74.09 40 TYR E N 1
ATOM 3843 C CA . TYR E 1 42 ? 205.691 39.438 135.279 1.00 78.18 40 TYR E CA 1
ATOM 3844 C C . TYR E 1 42 ? 206.843 39.332 136.272 1.00 75.30 40 TYR E C 1
ATOM 3845 O O . TYR E 1 42 ? 207.338 38.231 136.540 1.00 78.09 40 TYR E O 1
ATOM 3854 N N . GLU E 1 43 ? 207.288 40.460 136.829 1.00 76.25 41 GLU E N 1
ATOM 3855 C CA . GLU E 1 43 ? 208.380 40.405 137.794 1.00 76.79 41 GLU E CA 1
ATOM 3856 C C . GLU E 1 43 ? 207.945 39.728 139.086 1.00 73.48 41 GLU E C 1
ATOM 3857 O O . GLU E 1 43 ? 208.686 38.915 139.646 1.00 77.75 41 GLU E O 1
ATOM 3863 N N . THR E 1 44 ? 206.744 40.043 139.569 1.00 73.27 42 THR E N 1
ATOM 3864 C CA . THR E 1 44 ? 206.305 39.534 140.862 1.00 68.22 42 THR E CA 1
ATOM 3865 C C . THR E 1 44 ? 205.806 38.097 140.773 1.00 70.77 42 THR E C 1
ATOM 3866 O O . THR E 1 44 ? 206.057 37.297 141.681 1.00 72.39 42 THR E O 1
ATOM 3870 N N . GLY E 1 45 ? 205.092 37.754 139.703 1.00 72.41 43 GLY E N 1
ATOM 3871 C CA . GLY E 1 45 ? 204.465 36.450 139.610 1.00 67.30 43 GLY E CA 1
ATOM 3872 C C . GLY E 1 45 ? 203.103 36.369 140.257 1.00 76.36 43 GLY E C 1
ATOM 3873 O O . GLY E 1 45 ? 202.639 35.266 140.564 1.00 79.56 43 GLY E O 1
ATOM 3874 N N . ALA E 1 46 ? 202.450 37.509 140.474 1.00 76.78 44 ALA E N 1
ATOM 3875 C CA . ALA E 1 46 ? 201.181 37.566 141.183 1.00 77.00 44 ALA E CA 1
ATOM 3876 C C . ALA E 1 46 ? 200.044 37.015 140.333 1.00 73.45 44 ALA E C 1
ATOM 3877 O O . ALA E 1 46 ? 200.036 37.140 139.106 1.00 74.56 44 ALA E O 1
ATOM 3879 N N . ASN E 1 47 ? 199.066 36.413 141.009 1.00 76.93 45 ASN E N 1
ATOM 3880 C CA . ASN E 1 47 ? 197.917 35.810 140.346 1.00 73.65 45 ASN E CA 1
ATOM 3881 C C . ASN E 1 47 ? 196.703 36.728 140.282 1.00 71.44 45 ASN E C 1
ATOM 3882 O O . ASN E 1 47 ? 195.758 36.431 139.541 1.00 77.24 45 ASN E O 1
ATOM 3887 N N . GLY E 1 48 ? 196.695 37.816 141.038 1.00 70.33 46 GLY E N 1
ATOM 3888 C CA . GLY E 1 48 ? 195.540 38.694 141.081 1.00 73.53 46 GLY E CA 1
ATOM 3889 C C . GLY E 1 48 ? 195.942 40.146 141.228 1.00 71.21 46 GLY E C 1
ATOM 3890 O O . GLY E 1 48 ? 196.949 40.477 141.858 1.00 71.17 46 GLY E O 1
ATOM 3891 N N . VAL E 1 49 ? 195.130 41.018 140.636 1.00 63.05 47 VAL E N 1
ATOM 3892 C CA . VAL E 1 49 ? 195.349 42.458 140.667 1.00 64.69 47 VAL E CA 1
ATOM 3893 C C . VAL E 1 49 ? 194.019 43.132 140.972 1.00 68.05 47 VAL E C 1
ATOM 3894 O O . VAL E 1 49 ? 192.986 42.776 140.394 1.00 68.82 47 VAL E O 1
ATOM 3898 N N . VAL E 1 50 ? 194.041 44.089 141.896 1.00 68.85 48 VAL E N 1
ATOM 3899 C CA . VAL E 1 50 ? 192.874 44.893 142.243 1.00 68.23 48 VAL E CA 1
ATOM 3900 C C . VAL E 1 50 ? 193.188 46.338 141.883 1.00 67.68 48 VAL E C 1
ATOM 3901 O O . VAL E 1 50 ? 194.135 46.923 142.423 1.00 68.99 48 VAL E O 1
ATOM 3905 N N . ILE E 1 51 ? 192.404 46.907 140.971 1.00 60.24 49 ILE E N 1
ATOM 3906 C CA . ILE E 1 51 ? 192.576 48.284 140.517 1.00 59.97 49 ILE E CA 1
ATOM 3907 C C . ILE E 1 51 ? 191.392 49.096 141.028 1.00 64.24 49 ILE E C 1
ATOM 3908 O O . ILE E 1 51 ? 190.236 48.790 140.706 1.00 62.57 49 ILE E O 1
ATOM 3913 N N . ASP E 1 52 ? 191.675 50.129 141.817 1.00 64.83 50 ASP E N 1
ATOM 3914 C CA . ASP E 1 52 ? 190.634 50.963 142.403 1.00 61.93 50 ASP E CA 1
ATOM 3915 C C . ASP E 1 52 ? 190.546 52.272 141.627 1.00 63.79 50 ASP E C 1
ATOM 3916 O O . ASP E 1 52 ? 191.569 52.908 141.350 1.00 71.50 50 ASP E O 1
ATOM 3921 N N . LEU E 1 53 ? 189.321 52.663 141.272 1.00 60.78 51 LEU E N 1
ATOM 3922 C CA . LEU E 1 53 ? 189.044 53.894 140.541 1.00 61.00 51 LEU E CA 1
ATOM 3923 C C . LEU E 1 53 ? 188.066 54.780 141.308 1.00 67.77 51 LEU E C 1
ATOM 3924 O O . LEU E 1 53 ? 187.288 55.525 140.707 1.00 72.88 51 LEU E O 1
ATOM 3929 N N . THR E 1 54 ? 188.093 54.694 142.642 1.00 66.81 52 THR E N 1
ATOM 3930 C CA . THR E 1 54 ? 187.165 55.463 143.466 1.00 68.11 52 THR E CA 1
ATOM 3931 C C . THR E 1 54 ? 187.363 56.960 143.276 1.00 70.40 52 THR E C 1
ATOM 3932 O O . THR E 1 54 ? 186.390 57.717 143.189 1.00 78.09 52 THR E O 1
ATOM 3936 N N . SER 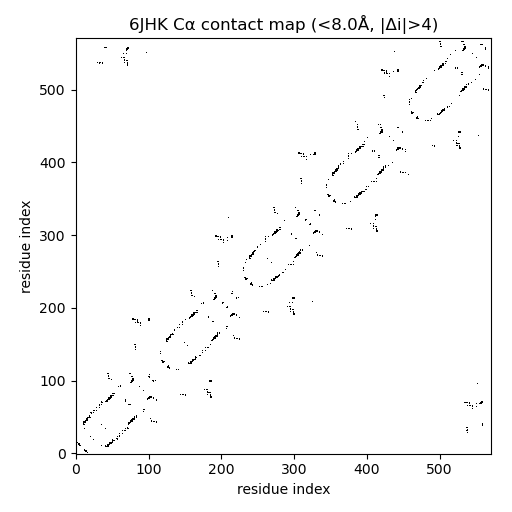E 1 55 ? 188.615 57.404 143.212 1.00 70.82 53 SER E N 1
ATOM 3937 C CA . SER E 1 55 ? 188.935 58.820 143.103 1.00 71.34 53 SER E CA 1
ATOM 3938 C C . SER E 1 55 ? 188.885 59.337 141.673 1.00 76.21 53 SER E C 1
ATOM 3939 O O . SER E 1 55 ? 189.088 60.536 141.457 1.00 84.55 53 SER E O 1
ATOM 3942 N N . VAL E 1 56 ? 188.624 58.476 140.696 1.00 70.76 54 VAL E N 1
ATOM 3943 C CA . VAL E 1 56 ? 188.627 58.867 139.291 1.00 72.72 54 VAL E CA 1
ATOM 3944 C C . VAL E 1 56 ? 187.247 59.424 138.954 1.00 79.18 54 VAL E C 1
ATOM 3945 O O . VAL E 1 56 ? 186.270 58.675 138.863 1.00 84.77 54 VAL E O 1
ATOM 3949 N N . ASP E 1 57 ? 187.170 60.745 138.757 1.00 78.30 55 ASP E N 1
ATOM 3950 C CA . ASP E 1 57 ? 185.880 61.387 138.520 1.00 73.78 55 ASP E CA 1
ATOM 3951 C C . ASP E 1 57 ? 185.345 61.074 137.128 1.00 73.32 55 ASP E C 1
ATOM 3952 O O . ASP E 1 57 ? 184.142 60.847 136.959 1.00 76.70 55 ASP E O 1
ATOM 3957 N N . MET E 1 58 ? 186.216 61.062 136.122 1.00 74.37 56 MET E N 1
ATOM 3958 C CA . MET E 1 58 ? 185.799 60.791 134.753 1.00 81.07 56 MET E CA 1
ATOM 3959 C C . MET E 1 58 ? 187.021 60.389 133.940 1.00 79.43 56 MET E C 1
ATOM 3960 O O . MET E 1 58 ? 188.159 60.702 134.299 1.00 72.86 56 MET E O 1
ATOM 3965 N N . ILE E 1 59 ? 186.769 59.666 132.845 1.00 79.56 57 ILE E N 1
ATOM 3966 C CA . ILE E 1 59 ? 187.812 59.266 131.908 1.00 79.63 57 ILE E CA 1
ATOM 3967 C C . ILE E 1 59 ? 187.300 59.486 130.493 1.00 81.16 57 ILE E C 1
ATOM 3968 O O . ILE E 1 59 ? 186.098 59.620 130.254 1.00 85.16 57 ILE E O 1
ATOM 3973 N N . ASP E 1 60 ? 188.230 59.506 129.548 1.00 83.79 58 ASP E N 1
ATOM 3974 C CA . ASP E 1 60 ? 187.851 59.601 128.148 1.00 83.40 58 ASP E CA 1
ATOM 3975 C C . ASP E 1 60 ? 187.642 58.215 127.555 1.00 83.14 58 ASP E C 1
ATOM 3976 O O . ASP E 1 60 ? 187.840 57.201 128.227 1.00 83.27 58 ASP E O 1
ATOM 3991 N N . PHE E 1 62 ? 189.490 56.920 125.317 1.00 83.17 60 PHE E N 1
ATOM 3992 C CA . PHE E 1 62 ? 190.799 56.311 125.110 1.00 78.71 60 PHE E CA 1
ATOM 3993 C C . PHE E 1 62 ? 191.264 55.514 126.321 1.00 77.56 60 PHE E C 1
ATOM 3994 O O . PHE E 1 62 ? 191.814 54.425 126.178 1.00 78.78 60 PHE E O 1
ATOM 4002 N N . ILE E 1 63 ? 191.056 56.071 127.514 1.00 79.41 61 ILE E N 1
ATOM 4003 C CA . ILE E 1 63 ? 191.419 55.353 128.731 1.00 75.57 61 ILE E CA 1
ATOM 4004 C C . ILE E 1 63 ? 190.584 54.088 128.868 1.00 74.09 61 ILE E C 1
ATOM 4005 O O . ILE E 1 63 ? 191.068 53.057 129.353 1.00 72.89 61 ILE E O 1
ATOM 4010 N N . ALA E 1 64 ? 189.327 54.135 128.421 1.00 75.40 62 ALA E N 1
ATOM 4011 C CA . ALA E 1 64 ? 188.458 52.970 128.534 1.00 75.04 62 ALA E CA 1
ATOM 4012 C C . ALA E 1 64 ? 189.015 51.790 127.749 1.00 78.47 62 ALA E C 1
ATOM 4013 O O . ALA E 1 64 ? 188.999 50.650 128.229 1.00 82.12 62 ALA E O 1
ATOM 4015 N N . LYS E 1 65 ? 189.516 52.042 126.535 1.00 75.39 63 LYS E N 1
ATOM 4016 C CA . LYS E 1 65 ? 190.133 50.959 125.777 1.00 74.91 63 LYS E CA 1
ATOM 4017 C C . LYS E 1 65 ? 191.389 50.460 126.474 1.00 68.45 63 LYS E C 1
ATOM 4018 O O . LYS E 1 65 ? 191.657 49.253 126.503 1.00 70.22 63 LYS E O 1
ATOM 4024 N N . VAL E 1 66 ? 192.173 51.379 127.041 1.00 64.52 64 VAL E N 1
ATOM 4025 C CA . VAL E 1 66 ? 193.339 50.983 127.823 1.00 67.82 64 VAL E CA 1
ATOM 4026 C C . VAL E 1 66 ? 192.916 50.072 128.965 1.00 73.37 64 VAL E C 1
ATOM 4027 O O . VAL E 1 66 ? 193.399 48.942 129.086 1.00 80.20 64 VAL E O 1
ATOM 4031 N N . LEU E 1 67 ? 191.981 50.538 129.799 1.00 74.81 65 LEU E N 1
ATOM 4032 C CA . LEU E 1 67 ? 191.506 49.738 130.926 1.00 68.59 65 LEU E CA 1
ATOM 4033 C C . LEU E 1 67 ? 191.044 48.357 130.480 1.00 68.59 65 LEU E C 1
ATOM 4034 O O . LEU E 1 67 ? 191.458 47.339 131.047 1.00 73.45 65 LEU E O 1
ATOM 4039 N N . GLY E 1 68 ? 190.187 48.304 129.459 1.00 69.01 66 GLY E N 1
ATOM 4040 C CA . GLY E 1 68 ? 189.771 47.016 128.930 1.00 67.92 66 GLY E CA 1
ATOM 4041 C C . GLY E 1 68 ? 190.940 46.169 128.467 1.00 70.38 66 GLY E C 1
ATOM 4042 O O . GLY E 1 68 ? 190.975 44.960 128.709 1.00 73.20 66 GLY E O 1
ATOM 4043 N N . ASP E 1 69 ? 191.923 46.797 127.813 1.00 73.58 67 ASP E N 1
ATOM 4044 C CA . ASP E 1 69 ? 193.086 46.061 127.327 1.00 71.96 67 ASP E CA 1
ATOM 4045 C C . ASP E 1 69 ? 193.903 45.490 128.479 1.00 71.42 67 ASP E C 1
ATOM 4046 O O . ASP E 1 69 ? 194.335 44.334 128.426 1.00 73.51 67 ASP E O 1
ATOM 4051 N N . VAL E 1 70 ? 194.136 46.288 129.529 1.00 73.17 68 VAL E N 1
ATOM 4052 C CA . VAL E 1 70 ? 194.897 45.801 130.683 1.00 71.87 68 VAL E CA 1
ATOM 4053 C C . VAL E 1 70 ? 194.268 44.539 131.248 1.00 72.53 68 VAL E C 1
ATOM 4054 O O . VAL E 1 70 ? 194.946 43.526 131.454 1.00 75.01 68 VAL E O 1
ATOM 4058 N N . ILE E 1 71 ? 192.967 44.595 131.536 1.00 72.14 69 ILE E N 1
ATOM 4059 C CA . ILE E 1 71 ? 192.264 43.423 132.051 1.00 67.65 69 ILE E CA 1
ATOM 4060 C C . ILE E 1 71 ? 192.482 42.230 131.134 1.00 67.92 69 ILE E C 1
ATOM 4061 O O . ILE E 1 71 ? 192.868 41.144 131.578 1.00 70.89 69 ILE E O 1
ATOM 4066 N N . THR E 1 72 ? 192.258 42.417 129.834 1.00 72.47 70 THR E N 1
ATOM 4067 C CA . THR E 1 72 ? 192.260 41.268 128.939 1.00 69.66 70 THR E CA 1
ATOM 4068 C C . THR E 1 72 ? 193.677 40.755 128.719 1.00 69.32 70 THR E C 1
ATOM 4069 O O . THR E 1 72 ? 193.903 39.540 128.662 1.00 70.12 70 THR E O 1
ATOM 4073 N N . MET E 1 73 ? 194.649 41.668 128.617 1.00 73.43 71 MET E N 1
ATOM 4074 C CA . MET E 1 73 ? 196.045 41.264 128.468 1.00 73.39 71 MET E CA 1
ATOM 4075 C C . MET E 1 73 ? 196.581 40.611 129.737 1.00 69.13 71 MET E C 1
ATOM 4076 O O . MET E 1 73 ? 197.326 39.627 129.664 1.00 73.20 71 MET E O 1
ATOM 4081 N N . SER E 1 74 ? 196.227 41.146 130.909 1.00 67.99 72 SER E N 1
ATOM 4082 C CA . SER E 1 74 ? 196.762 40.599 132.152 1.00 68.44 72 SER E CA 1
ATOM 4083 C C . SER E 1 74 ? 196.261 39.184 132.403 1.00 69.82 72 SER E C 1
ATOM 4084 O O . SER E 1 74 ? 196.969 38.376 133.016 1.00 67.05 72 SER E O 1
ATOM 4087 N N . LYS E 1 75 ? 195.050 38.865 131.938 1.00 70.38 73 LYS E N 1
ATOM 4088 C CA . LYS E 1 75 ? 194.541 37.507 132.083 1.00 68.41 73 LYS E CA 1
ATOM 4089 C C . LYS E 1 75 ? 195.350 36.528 131.246 1.00 64.98 73 LYS E C 1
ATOM 4090 O O . LYS E 1 75 ? 195.606 35.399 131.679 1.00 72.78 73 LYS E O 1
ATOM 4096 N N . LEU E 1 76 ? 195.764 36.944 130.046 1.00 62.51 74 LEU E N 1
ATOM 4097 C CA . LEU E 1 76 ? 196.641 36.107 129.236 1.00 66.00 74 LEU E CA 1
ATOM 4098 C C . LEU E 1 76 ? 197.925 35.773 129.981 1.00 68.37 74 LEU E C 1
ATOM 4099 O O . LEU E 1 76 ? 198.439 34.653 129.883 1.00 69.60 74 LEU E O 1
ATOM 4104 N N . MET E 1 77 ? 198.457 36.737 130.734 1.00 66.36 75 MET E N 1
ATOM 4105 C CA . MET E 1 77 ? 199.664 36.504 131.514 1.00 65.55 75 MET E CA 1
ATOM 4106 C C . MET E 1 77 ? 199.424 35.609 132.721 1.00 68.67 75 MET E C 1
ATOM 4107 O O . MET E 1 77 ? 200.392 35.231 133.389 1.00 73.62 75 MET E O 1
ATOM 4112 N N . GLY E 1 78 ? 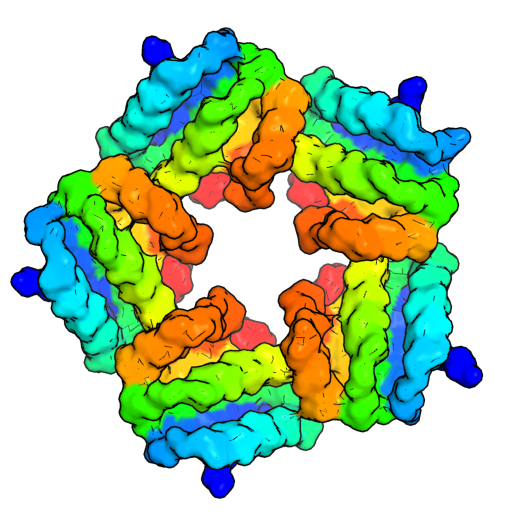198.172 35.268 133.018 1.00 68.31 76 GLY E N 1
ATOM 4113 C CA . GLY E 1 78 ? 197.859 34.357 134.096 1.00 68.68 76 GLY E CA 1
ATOM 4114 C C . GLY E 1 78 ? 197.352 34.987 135.373 1.00 66.13 76 GLY E C 1
ATOM 4115 O O . GLY E 1 78 ? 197.303 34.300 136.399 1.00 77.01 76 GLY E O 1
ATOM 4116 N N . ALA E 1 79 ? 196.971 36.260 135.348 1.00 64.70 77 ALA E N 1
ATOM 4117 C CA . ALA E 1 79 ? 196.471 36.947 136.528 1.00 74.25 77 ALA E CA 1
ATOM 4118 C C . ALA E 1 79 ? 195.022 37.363 136.316 1.00 78.88 77 ALA E C 1
ATOM 4119 O O . ALA E 1 79 ? 194.623 37.738 135.211 1.00 82.07 77 ALA E O 1
ATOM 4121 N N . LYS E 1 80 ? 194.235 37.295 137.388 1.00 75.81 78 LYS E N 1
ATOM 4122 C CA . LYS E 1 80 ? 192.843 37.724 137.369 1.00 79.30 78 LYS E CA 1
ATOM 4123 C C . LYS E 1 80 ? 192.742 39.129 137.951 1.00 72.81 78 LYS E C 1
ATOM 4124 O O . LYS E 1 80 ? 193.338 39.424 138.991 1.00 73.63 78 LYS E O 1
ATOM 4130 N N . VAL E 1 81 ? 191.979 39.993 137.284 1.00 70.22 79 VAL E N 1
ATOM 4131 C CA . VAL E 1 81 ? 191.946 41.417 137.593 1.00 67.48 79 VAL E CA 1
ATOM 4132 C C . VAL E 1 81 ? 190.534 41.816 137.993 1.00 64.54 79 VAL E C 1
ATOM 4133 O O . VAL E 1 81 ? 189.558 41.387 137.368 1.00 68.16 79 VAL E O 1
ATOM 4137 N N . VAL E 1 82 ? 190.428 42.644 139.033 1.00 63.54 80 VAL E N 1
ATOM 4138 C CA . VAL E 1 82 ? 189.150 43.134 139.540 1.00 64.67 80 VAL E CA 1
ATOM 4139 C C . VAL E 1 82 ? 189.194 44.655 139.594 1.00 64.76 80 VAL E C 1
ATOM 4140 O O . VAL E 1 82 ? 190.124 45.233 140.167 1.00 70.94 80 VAL E O 1
ATOM 4144 N N . LEU E 1 83 ? 188.196 45.298 138.994 1.00 58.92 81 LEU E N 1
ATOM 4145 C CA . LEU E 1 83 ? 188.022 46.738 139.096 1.00 59.25 81 LEU E CA 1
ATOM 4146 C C . LEU E 1 83 ? 187.086 47.051 140.257 1.00 64.96 81 LEU E C 1
ATOM 4147 O O . LEU E 1 83 ? 186.159 46.292 140.548 1.00 74.06 81 LEU E O 1
ATOM 4152 N N . THR E 1 84 ? 187.341 48.170 140.935 1.00 59.78 82 THR E N 1
ATOM 4153 C CA . THR E 1 84 ? 186.543 48.556 142.092 1.00 63.23 82 THR E CA 1
ATOM 4154 C C . THR E 1 84 ? 186.289 50.057 142.087 1.00 69.87 82 THR E C 1
ATOM 4155 O O . THR E 1 84 ? 187.047 50.833 141.500 1.00 73.88 82 THR E O 1
ATOM 4159 N N . GLY E 1 85 ? 185.208 50.455 142.754 1.00 63.79 83 GLY E N 1
ATOM 4160 C CA . GLY E 1 85 ? 184.936 51.851 143.023 1.00 59.91 83 GLY E CA 1
ATOM 4161 C C . GLY E 1 85 ? 184.529 52.693 141.836 1.00 63.00 83 GLY E C 1
ATOM 4162 O O . GLY E 1 85 ? 184.521 53.923 141.955 1.00 67.98 83 GLY E O 1
ATOM 4163 N N . ILE E 1 86 ? 184.186 52.081 140.702 1.00 59.34 84 ILE E N 1
ATOM 4164 C CA . ILE E 1 86 ? 183.779 52.825 139.512 1.00 56.23 84 ILE E CA 1
ATOM 4165 C C . ILE E 1 86 ? 182.600 53.736 139.828 1.00 59.55 84 ILE E C 1
ATOM 4166 O O . ILE E 1 86 ? 181.547 53.272 140.280 1.00 66.47 84 ILE E O 1
ATOM 4171 N N . GLN E 1 87 ? 182.776 55.036 139.605 1.00 62.89 85 GLN E N 1
ATOM 4172 C CA . GLN E 1 87 ? 181.718 56.016 139.790 1.00 68.35 85 GLN E CA 1
ATOM 4173 C C . GLN E 1 87 ? 180.740 55.971 138.617 1.00 65.01 85 GLN E C 1
ATOM 4174 O O . GLN E 1 87 ? 181.055 55.426 137.557 1.00 63.13 85 GLN E O 1
ATOM 4180 N N . PRO E 1 88 ? 179.531 56.523 138.786 1.00 61.71 86 PRO E N 1
ATOM 4181 C CA . PRO E 1 88 ? 178.578 56.538 137.659 1.00 61.68 86 PRO E CA 1
ATOM 4182 C C . PRO E 1 88 ? 179.119 57.182 136.393 1.00 63.69 86 PRO E C 1
ATOM 4183 O O . PRO E 1 88 ? 178.937 56.632 135.300 1.00 65.85 86 PRO E O 1
ATOM 4187 N N . ALA E 1 89 ? 179.788 58.331 136.509 1.00 74.43 87 ALA E N 1
ATOM 4188 C CA . ALA E 1 89 ? 180.301 59.014 135.324 1.00 73.71 87 ALA E CA 1
ATOM 4189 C C . ALA E 1 89 ? 181.283 58.134 134.561 1.00 71.79 87 ALA E C 1
ATOM 4190 O O . ALA E 1 89 ? 181.148 57.937 133.346 1.00 75.08 87 ALA E O 1
ATOM 4192 N N . VAL E 1 90 ? 182.282 57.596 135.261 1.00 66.73 88 VAL E N 1
ATOM 4193 C CA . VAL E 1 90 ? 183.252 56.718 134.617 1.00 70.54 88 VAL E CA 1
ATOM 4194 C C . VAL E 1 90 ? 182.610 55.394 134.200 1.00 70.41 88 VAL E C 1
ATOM 4195 O O . VAL E 1 90 ? 183.066 54.752 133.244 1.00 68.83 88 VAL E O 1
ATOM 4199 N N . ALA E 1 91 ? 181.527 54.982 134.865 1.00 74.34 89 ALA E N 1
ATOM 4200 C CA . ALA E 1 91 ? 180.802 53.795 134.417 1.00 70.02 89 ALA E CA 1
ATOM 4201 C C . ALA E 1 91 ? 180.121 54.035 133.075 1.00 69.62 89 ALA E C 1
ATOM 4202 O O . ALA E 1 91 ? 180.012 53.115 132.255 1.00 68.44 89 ALA E O 1
ATOM 4204 N N . VAL E 1 92 ? 179.650 55.263 132.838 1.00 71.67 90 VAL E N 1
ATOM 4205 C CA . VAL E 1 92 ? 178.983 55.582 131.577 1.00 78.41 90 VAL E CA 1
ATOM 4206 C C . VAL E 1 92 ? 179.931 55.381 130.402 1.00 80.20 90 VAL E C 1
ATOM 4207 O O . VAL E 1 92 ? 179.596 54.706 129.422 1.00 82.54 90 VAL E O 1
ATOM 4211 N N . THR E 1 93 ? 181.130 55.964 130.484 1.00 72.37 91 THR E N 1
ATOM 4212 C CA . THR E 1 93 ? 182.050 55.923 129.352 1.00 77.56 91 THR E CA 1
ATOM 4213 C C . THR E 1 93 ? 182.484 54.500 129.025 1.00 77.53 91 THR E C 1
ATOM 4214 O O . THR E 1 93 ? 182.809 54.201 127.871 1.00 85.44 91 THR E O 1
ATOM 4218 N N . LEU E 1 94 ? 182.498 53.611 130.019 1.00 74.90 92 LEU E N 1
ATOM 4219 C CA . LEU E 1 94 ? 182.931 52.241 129.765 1.00 75.41 92 LEU E CA 1
ATOM 4220 C C . LEU E 1 94 ? 181.921 51.495 128.898 1.00 87.14 92 LEU E C 1
ATOM 4221 O O . LEU E 1 94 ? 182.293 50.880 127.891 1.00 89.58 92 LEU E O 1
ATOM 4226 N N . ILE E 1 95 ? 180.636 51.540 129.260 1.00 83.51 93 ILE E N 1
ATOM 4227 C CA . ILE E 1 95 ? 179.647 50.877 128.416 1.00 88.25 93 ILE E CA 1
ATOM 4228 C C . ILE E 1 95 ? 179.411 51.695 127.153 1.00 94.07 93 ILE E C 1
ATOM 4229 O O . ILE E 1 95 ? 179.092 51.143 126.092 1.00 95.51 93 ILE E O 1
ATOM 4234 N N . GLU E 1 96 ? 179.574 53.022 127.245 1.00 96.20 94 GLU E N 1
ATOM 4235 C CA . GLU E 1 96 ? 179.373 53.882 126.082 1.00 99.01 94 GLU E CA 1
ATOM 4236 C C . GLU E 1 96 ? 180.317 53.510 124.951 1.00 97.63 94 GLU E C 1
ATOM 4237 O O . GLU E 1 96 ? 179.973 53.668 123.774 1.00 97.80 94 GLU E O 1
ATOM 4243 N N . LEU E 1 97 ? 181.500 53.007 125.284 1.00 93.76 95 LEU E N 1
ATOM 4244 C CA . LEU E 1 97 ? 182.424 52.506 124.280 1.00 101.13 95 LEU E CA 1
ATOM 4245 C C . LEU E 1 97 ? 182.206 51.033 123.964 1.00 103.69 95 LEU E C 1
ATOM 4246 O O . LEU E 1 97 ? 182.996 50.455 123.210 1.00 105.05 95 LEU E O 1
ATOM 4251 N N . GLY E 1 98 ? 181.171 50.411 124.520 1.00 102.82 96 GLY E N 1
ATOM 4252 C CA . GLY E 1 98 ? 180.984 48.985 124.346 1.00 105.37 96 GLY E CA 1
ATOM 4253 C C . GLY E 1 98 ? 182.028 48.116 125.010 1.00 107.56 96 GLY E C 1
ATOM 4254 O O . GLY E 1 98 ? 182.053 46.907 124.764 1.00 103.81 96 GLY E O 1
ATOM 4255 N N . ILE E 1 99 ? 182.888 48.692 125.859 1.00 110.79 97 ILE E N 1
ATOM 4256 C CA . ILE E 1 99 ? 183.964 47.936 126.497 1.00 106.64 97 ILE E CA 1
ATOM 4257 C C . ILE E 1 99 ? 183.495 47.225 127.760 1.00 112.84 97 ILE E C 1
ATOM 4258 O O . ILE E 1 99 ? 184.198 46.328 128.257 1.00 116.76 97 ILE E O 1
ATOM 4263 N N . ALA E 1 100 ? 182.312 47.564 128.274 1.00 107.78 98 ALA E N 1
ATOM 4264 C CA . ALA E 1 100 ? 181.685 46.769 129.320 1.00 103.12 98 ALA E CA 1
ATOM 4265 C C . ALA E 1 100 ? 181.694 45.298 128.931 1.00 110.24 98 ALA E C 1
ATOM 4266 O O . ALA E 1 100 ? 181.312 44.937 127.814 1.00 114.67 98 ALA E O 1
ATOM 4268 N N . LEU E 1 101 ? 182.149 44.450 129.848 1.00 107.65 99 LEU E N 1
ATOM 4269 C CA . LEU E 1 101 ? 182.348 43.048 129.517 1.00 112.89 99 LEU E CA 1
ATOM 4270 C C . LEU E 1 101 ? 181.840 42.151 130.634 1.00 110.56 99 LEU E C 1
ATOM 4271 O O . LEU E 1 101 ? 182.075 42.420 131.817 1.00 105.90 99 LEU E O 1
ATOM 4276 N N . GLU E 1 102 ? 181.131 41.090 130.236 1.00 113.23 100 GLU E N 1
ATOM 4277 C CA . GLU E 1 102 ? 180.772 40.015 131.153 1.00 120.85 100 GLU E CA 1
ATOM 4278 C C . GLU E 1 102 ? 181.998 39.480 131.882 1.00 119.92 100 GLU E C 1
ATOM 4279 O O . GLU E 1 102 ? 181.929 39.149 133.071 1.00 124.86 100 GLU E O 1
ATOM 4285 N N . GLU E 1 103 ? 183.138 39.411 131.186 1.00 111.44 101 GLU E N 1
ATOM 4286 C CA . GLU E 1 103 ? 184.352 38.856 131.774 1.00 111.83 101 GLU E CA 1
ATOM 4287 C C . GLU E 1 103 ? 184.876 39.685 132.940 1.00 109.17 101 GLU E C 1
ATOM 4288 O O . GLU E 1 103 ? 185.575 39.142 133.803 1.00 109.29 101 GLU E O 1
ATOM 4294 N N . ILE E 1 104 ? 184.564 40.981 132.986 1.00 108.09 102 ILE E N 1
ATOM 4295 C CA . ILE E 1 104 ? 185.106 41.844 134.028 1.00 102.77 102 ILE E CA 1
ATOM 4296 C C . ILE E 1 104 ? 184.480 41.488 135.368 1.00 96.84 102 ILE E C 1
ATOM 4297 O O . ILE E 1 104 ? 183.255 41.358 135.486 1.00 98.90 102 ILE E O 1
ATOM 4302 N N . GLU E 1 105 ? 185.323 41.319 136.381 1.00 85.94 103 GLU E N 1
ATOM 4303 C CA . GLU E 1 105 ? 184.877 41.161 137.756 1.00 77.18 103 GLU E CA 1
ATOM 4304 C C . GLU E 1 105 ? 185.004 42.505 138.458 1.00 73.91 103 GLU E C 1
ATOM 4305 O O . GLU E 1 105 ? 186.043 43.165 138.359 1.00 76.49 103 GLU E O 1
ATOM 4311 N N . THR E 1 106 ? 183.942 42.920 139.144 1.00 74.67 104 THR E N 1
ATOM 4312 C CA . THR E 1 106 ? 183.901 44.221 139.793 1.00 68.34 104 THR E CA 1
ATOM 4313 C C . THR E 1 106 ? 183.427 44.082 141.232 1.00 68.39 104 THR E C 1
ATOM 4314 O O . THR E 1 106 ? 182.758 43.114 141.603 1.00 78.09 104 THR E O 1
ATOM 4318 N N . ALA E 1 107 ? 183.784 45.077 142.038 1.00 58.42 105 ALA E N 1
ATOM 4319 C CA . ALA E 1 107 ? 183.347 45.163 143.421 1.00 64.62 105 ALA E CA 1
ATOM 4320 C C . ALA E 1 107 ? 183.156 46.630 143.782 1.00 67.53 105 ALA E C 1
ATOM 4321 O O . ALA E 1 107 ? 183.623 47.529 143.079 1.00 69.70 105 ALA E O 1
ATOM 4323 N N . LEU E 1 108 ? 182.460 46.866 144.895 1.00 68.09 106 LEU E N 1
ATOM 4324 C CA . LEU E 1 108 ? 182.148 48.236 145.288 1.00 66.01 106 LEU E CA 1
ATOM 4325 C C . LEU E 1 108 ? 183.375 48.956 145.836 1.00 68.44 106 LEU E C 1
ATOM 4326 O O . LEU E 1 108 ? 183.594 50.135 145.533 1.00 73.42 106 LEU E O 1
ATOM 4331 N N . ASP E 1 109 ? 184.191 48.269 146.634 1.00 72.30 107 ASP E N 1
ATOM 4332 C CA . ASP E 1 109 ? 185.374 48.876 147.232 1.00 69.09 107 ASP E CA 1
ATOM 4333 C C . ASP E 1 109 ? 186.559 47.924 147.102 1.00 70.70 107 ASP E C 1
ATOM 4334 O O . ASP E 1 109 ? 186.439 46.814 146.575 1.00 72.45 107 ASP E O 1
ATOM 4339 N N . LEU E 1 110 ? 187.715 48.378 147.593 1.00 68.77 108 LEU E N 1
ATOM 4340 C CA . LEU E 1 110 ? 188.952 47.619 147.439 1.00 68.76 108 LEU E CA 1
ATOM 4341 C C . LEU E 1 110 ? 188.912 46.298 148.201 1.00 75.69 108 LEU E C 1
ATOM 4342 O O . LEU E 1 110 ? 189.374 45.269 147.691 1.00 72.33 108 LEU E O 1
ATOM 4347 N N . GLU E 1 111 ? 188.376 46.303 149.426 1.00 75.12 109 GLU E N 1
ATOM 4348 C CA . GLU E 1 111 ? 188.353 45.079 150.223 1.00 72.05 109 GLU E CA 1
ATOM 4349 C C . GLU E 1 111 ? 187.536 43.992 149.536 1.00 74.40 109 GLU E C 1
ATOM 4350 O O . GLU E 1 111 ? 187.990 42.850 149.399 1.00 76.76 109 GLU E O 1
ATOM 4356 N N . GLN E 1 112 ? 186.318 44.332 149.106 1.00 71.87 110 GLN E N 1
ATOM 4357 C CA . GLN E 1 112 ? 185.485 43.362 148.404 1.00 75.98 110 GLN E CA 1
ATOM 4358 C C . GLN E 1 112 ? 186.191 42.830 147.166 1.00 73.95 110 GLN E C 1
ATOM 4359 O O . GLN E 1 112 ? 186.136 41.629 146.879 1.00 74.35 110 GLN E O 1
ATOM 4365 N N . GLY E 1 113 ? 186.863 43.710 146.422 1.00 66.97 111 GLY E N 1
ATOM 4366 C CA . GLY E 1 113 ? 187.659 43.248 145.298 1.00 65.01 111 GLY E CA 1
ATOM 4367 C C . GLY E 1 113 ? 188.727 42.267 145.734 1.00 66.17 111 GLY E C 1
ATOM 4368 O O . GLY E 1 113 ? 188.903 41.207 145.127 1.00 69.00 111 GLY E O 1
ATOM 4369 N N . LEU E 1 114 ? 189.438 42.598 146.813 1.00 65.96 112 LEU E N 1
ATOM 4370 C CA . LEU E 1 114 ? 190.418 41.669 147.363 1.00 71.45 112 LEU E CA 1
ATOM 4371 C C . LEU E 1 114 ? 189.723 40.422 147.897 1.00 74.88 112 LEU E C 1
ATOM 4372 O O . LEU E 1 114 ? 190.189 39.297 147.680 1.00 69.24 112 LEU E O 1
ATOM 4377 N N . GLU E 1 115 ? 188.602 40.609 148.604 1.00 76.05 113 GLU E N 1
ATOM 4378 C CA . GLU E 1 115 ? 187.778 39.477 149.021 1.00 74.58 113 GLU E CA 1
ATOM 4379 C C . GLU E 1 115 ? 187.391 38.616 147.831 1.00 77.05 113 GLU E C 1
ATOM 4380 O O . GLU E 1 115 ? 187.615 37.401 147.831 1.00 81.12 113 GLU E O 1
ATOM 4386 N N . THR E 1 116 ? 186.783 39.234 146.813 1.00 74.03 114 THR E N 1
ATOM 4387 C CA . THR E 1 116 ? 186.429 38.509 145.598 1.00 67.61 114 THR E CA 1
ATOM 4388 C C . THR E 1 116 ? 187.643 37.815 145.003 1.00 71.82 114 THR E C 1
ATOM 4389 O O . THR E 1 116 ? 187.555 36.676 144.536 1.00 76.10 114 THR E O 1
ATOM 4393 N N . LEU E 1 117 ? 188.796 38.482 145.034 1.00 73.71 115 LEU E N 1
ATOM 4394 C CA . LEU E 1 117 ? 189.991 37.924 144.413 1.00 71.40 115 LEU E CA 1
ATOM 4395 C C . LEU E 1 117 ? 190.488 36.693 145.161 1.00 75.42 115 LEU E C 1
ATOM 4396 O O . LEU E 1 117 ? 190.690 35.630 144.560 1.00 78.78 115 LEU E O 1
ATOM 4401 N N . LYS E 1 118 ? 190.704 36.818 146.475 1.00 82.45 116 LYS E N 1
ATOM 4402 C CA . LYS E 1 118 ? 191.184 35.677 147.249 1.00 84.68 116 LYS E CA 1
ATOM 4403 C C . LYS E 1 118 ? 190.179 34.534 147.219 1.00 80.83 116 LYS E C 1
ATOM 4404 O O . LYS E 1 118 ? 190.561 33.359 147.160 1.00 80.05 116 LYS E O 1
ATOM 4410 N N . ARG E 1 119 ? 188.887 34.863 147.248 1.00 80.74 117 ARG E N 1
ATOM 4411 C CA . ARG E 1 119 ? 187.852 33.836 147.231 1.00 78.77 117 ARG E CA 1
ATOM 4412 C C . ARG E 1 119 ? 187.936 32.983 145.971 1.00 80.52 117 ARG E C 1
ATOM 4413 O O . ARG E 1 119 ? 187.852 31.752 146.035 1.00 91.65 117 ARG E O 1
ATOM 4421 N N . GLU E 1 120 ? 188.119 33.623 144.814 1.00 81.77 118 GLU E N 1
ATOM 4422 C CA . GLU E 1 120 ? 188.164 32.884 143.557 1.00 83.54 118 GLU E CA 1
ATOM 4423 C C . GLU E 1 120 ? 189.444 32.068 143.427 1.00 85.61 118 GLU E C 1
ATOM 4424 O O . GLU E 1 120 ? 189.447 31.034 142.746 1.00 98.32 118 GLU E O 1
ATOM 4430 N N . LEU E 1 121 ? 190.532 32.513 144.057 1.00 83.17 119 LEU E N 1
ATOM 4431 C CA . LEU E 1 121 ? 191.770 31.737 144.081 1.00 80.09 119 LEU E CA 1
ATOM 4432 C C . LEU E 1 121 ? 191.945 31.022 145.415 1.00 84.48 119 LEU E C 1
ATOM 4433 O O . LEU E 1 121 ? 192.113 29.808 145.457 1.00 83.69 119 LEU E O 1
#

Organism: Bacillus subtilis (strain 168) (NCBI:txid224308)

InterPro domains:
  IPR002645 STAS domain [PF01740] (10-109)
  IPR002645 STAS domain [PS50801] (15-115)
  IPR036513 STAS domain superfamily [G3DSA:3.30.750.24] (3-119)
  IPR036513 STAS domain superfamily [SSF52091] (5-115)
  IPR051932 Bacterial Stress Response Regulators [PTHR33745] (2-118)

Secondary structure (DSSP, 8-state):
-PPP-EEETTEEEEE--S---HHHHHHHHHHHHHHHHHH--SEEEEE-TT------HHHHHHHHHHHHHHHT-EEEEE---HHHHHHHHHHT---TT--EESSHHHHHHHHHHH-/----EEETTEEEEE--S---HHHHHHHHHHHHHHHHHHT-SEEEEE-TT------HHHHHHHHHHHHHHHT-EEEEE---HHHHHHHHHHT---TT-EEESSHHHHHHHHHHT-/----EEETTEEEEE--S---HHHHHHHHHHHHHHHHHHT-SEEEEE-TT------HHHHHHHHHHHHHHHT-EEEEE---HHHHHHHHHHT---TT-EEESSHHHHHHHHHHT-/---EEEETTEEEEE--S---HHHHHHHHHHHHHHHHHHT-SEEEEE-SS------HHHHHHHHHHHHHHHT-EEEEE---HHHHHHHHHHS-S-SS--EESSHHHHHHHHHHH-/----EEETTEEEEE--S---HHHHHHHHHHHHHHHHHH--SEEEEE-TT------HHHHHHHHHHHHHHTT-EEEEE---HHHHHHHHHTT---TT-EEESSHHHHHHHHHHH-

CATH classification: 3.30.750.24